Protein AF-M3W7F5-F1 (afdb_monomer_lite)

Secondary structure (DSSP, 8-state):
-PPPPEEEEEEE-TT-HHHHHHHHHHHHHTTTSSEEEEEEE--HHHHHHHHT---GGGSHHHHHHHHHHHHHHHHHHT------TTHHHIIIII-SHHHHHHHHHHHHH-GGGHHHHHHHHHHIIIII----SSHHHHHHHHHHTT--HHHHHHHHTTTTSHHHHHHHHHHHHHHHHTT-SSS-EEEEEETTEEEEEESSS-HHHHHHHTT----SS--HHHHHHHHHHHHHHHHHHHHHHHHHHTT-GGGHHHHHHHHHHHHHHHHHHHHHHHHHHHHHHHHHHTTT----TTS-TT--PPPHHHHHHHHTTS---------------PPPP----------------------------------------------------------PPPPPP-PPPPP-------TTGGGT-------

Structure (mmCIF, N/CA/C/O backbone):
data_AF-M3W7F5-F1
#
_entry.id   AF-M3W7F5-F1
#
loop_
_atom_site.group_PDB
_atom_site.id
_atom_site.type_symbol
_atom_site.label_atom_id
_atom_site.label_alt_id
_atom_site.label_comp_id
_atom_site.label_asym_id
_atom_site.label_entity_id
_atom_site.label_seq_id
_atom_site.pdbx_PDB_ins_code
_atom_site.Cartn_x
_atom_site.Cartn_y
_atom_site.Cartn_z
_atom_site.occupancy
_atom_site.B_iso_or_equiv
_atom_site.auth_seq_id
_atom_site.auth_comp_id
_atom_site.auth_asym_id
_atom_site.auth_atom_id
_atom_site.pdbx_PDB_model_num
ATOM 1 N N . MET A 1 1 ? -1.991 8.357 -32.257 1.00 51.25 1 MET A N 1
ATOM 2 C CA . MET A 1 1 ? -2.495 8.551 -30.878 1.00 51.25 1 MET A CA 1
ATOM 3 C C . MET A 1 1 ? -1.559 7.818 -29.933 1.00 51.25 1 MET A C 1
ATOM 5 O O . MET A 1 1 ? -1.057 6.772 -30.325 1.00 51.25 1 MET A O 1
ATOM 9 N N . THR A 1 2 ? -1.281 8.346 -28.741 1.00 66.56 2 THR A N 1
ATOM 10 C CA . THR A 1 2 ? -0.639 7.556 -27.676 1.00 66.56 2 THR A CA 1
ATOM 11 C C . THR A 1 2 ? -1.606 6.461 -27.208 1.00 66.56 2 THR A C 1
ATOM 13 O O . THR A 1 2 ? -2.804 6.737 -27.127 1.00 66.56 2 THR A O 1
ATOM 16 N N . PRO A 1 3 ? -1.134 5.233 -26.922 1.00 80.81 3 PRO A N 1
ATOM 17 C CA . PRO A 1 3 ? -1.996 4.180 -26.392 1.00 80.81 3 PRO A CA 1
ATOM 18 C C . PRO A 1 3 ? -2.544 4.577 -25.016 1.00 80.81 3 PRO A C 1
ATOM 20 O O . PRO A 1 3 ? -1.873 5.283 -24.257 1.00 80.81 3 PRO A O 1
ATOM 23 N N . ALA A 1 4 ? -3.752 4.115 -24.691 1.00 86.56 4 ALA A N 1
ATOM 24 C CA . ALA A 1 4 ? -4.366 4.361 -23.390 1.00 86.56 4 ALA A CA 1
ATOM 25 C C . ALA A 1 4 ? -3.472 3.837 -22.242 1.00 86.56 4 ALA A C 1
ATOM 27 O O . ALA A 1 4 ? -2.770 2.836 -22.425 1.00 86.56 4 ALA A O 1
ATOM 28 N N . PRO A 1 5 ? -3.457 4.500 -21.071 1.00 91.69 5 PRO A N 1
ATOM 29 C CA . PRO A 1 5 ? -2.699 4.023 -19.923 1.00 91.69 5 PRO A CA 1
ATOM 30 C C . PRO A 1 5 ? -3.285 2.704 -19.413 1.00 91.69 5 PRO A C 1
ATOM 32 O O . PRO A 1 5 ? -4.499 2.566 -19.268 1.00 91.69 5 PRO A O 1
ATOM 35 N N . ARG A 1 6 ? -2.417 1.737 -19.116 1.00 93.56 6 ARG A N 1
ATOM 36 C CA . ARG A 1 6 ? -2.820 0.412 -18.619 1.00 93.56 6 ARG A CA 1
ATOM 37 C C . ARG A 1 6 ? -3.181 0.498 -17.141 1.00 93.56 6 ARG A C 1
ATOM 39 O O . ARG A 1 6 ? -2.404 1.041 -16.355 1.00 93.56 6 ARG A O 1
ATOM 46 N N . THR A 1 7 ? -4.343 -0.013 -16.752 1.00 96.94 7 THR A N 1
ATOM 47 C CA . THR A 1 7 ? -4.763 0.007 -15.346 1.00 96.94 7 THR A CA 1
ATOM 48 C C . THR A 1 7 ? -3.952 -1.000 -14.540 1.00 96.94 7 THR A C 1
ATOM 50 O O . THR A 1 7 ? -3.893 -2.176 -14.901 1.00 96.94 7 THR A O 1
ATOM 53 N N . LEU A 1 8 ? -3.358 -0.523 -13.445 1.00 97.94 8 LEU A N 1
ATOM 54 C CA . LEU A 1 8 ? -2.764 -1.350 -12.401 1.00 97.94 8 LEU A CA 1
ATOM 55 C C . LEU A 1 8 ? -3.521 -1.111 -11.095 1.00 97.94 8 LEU A C 1
ATOM 57 O O . LEU A 1 8 ? -3.504 0.011 -10.590 1.00 97.94 8 LEU A O 1
ATOM 61 N N . GLU A 1 9 ? -4.143 -2.140 -10.529 1.00 98.69 9 GLU A N 1
ATOM 62 C CA . GLU A 1 9 ? -4.663 -2.101 -9.160 1.00 98.69 9 GLU A CA 1
ATOM 63 C C . GLU A 1 9 ? -3.574 -2.596 -8.195 1.00 98.69 9 GLU A C 1
ATOM 65 O O . GLU A 1 9 ? -3.037 -3.686 -8.378 1.00 98.69 9 GLU A O 1
ATOM 70 N N . LEU A 1 10 ? -3.240 -1.821 -7.161 1.00 98.88 10 LEU A N 1
ATOM 71 C CA . LEU A 1 10 ? -2.397 -2.267 -6.048 1.00 98.88 10 LEU A CA 1
ATOM 72 C C . LEU A 1 10 ? -3.269 -2.458 -4.810 1.00 98.88 10 LEU A C 1
ATOM 74 O O . LEU A 1 10 ? -3.696 -1.472 -4.206 1.00 98.88 10 LEU A O 1
ATOM 78 N N . PHE A 1 11 ? -3.470 -3.709 -4.410 1.00 98.94 11 PHE A N 1
ATOM 79 C CA . PHE A 1 11 ? -4.100 -4.084 -3.149 1.00 98.94 11 PHE A CA 1
ATOM 80 C C . PHE A 1 11 ? -3.037 -4.104 -2.044 1.00 98.94 11 PHE A C 1
ATOM 82 O O . PHE A 1 11 ? -1.971 -4.709 -2.204 1.00 98.94 11 PHE A O 1
ATOM 89 N N . TYR A 1 12 ? -3.302 -3.404 -0.937 1.00 98.94 12 TYR A N 1
ATOM 90 C CA . TYR A 1 12 ? -2.337 -3.211 0.149 1.00 98.94 12 TYR A CA 1
ATOM 91 C C . TYR A 1 12 ? -2.999 -3.015 1.514 1.00 98.94 12 TYR A C 1
ATOM 93 O O . TYR A 1 12 ? -4.115 -2.508 1.609 1.00 98.94 12 TYR A O 1
ATOM 101 N N . ASP A 1 13 ? -2.243 -3.349 2.560 1.00 98.75 13 ASP A N 1
ATOM 102 C CA . ASP A 1 13 ? -2.546 -3.068 3.963 1.00 98.75 13 ASP A CA 1
ATOM 103 C C . ASP A 1 13 ? -1.334 -2.358 4.587 1.00 98.75 13 ASP A C 1
ATOM 105 O O . ASP A 1 13 ? -0.187 -2.728 4.304 1.00 98.75 13 ASP A O 1
ATOM 109 N N . VAL A 1 14 ? -1.559 -1.350 5.438 1.00 98.38 14 VAL A N 1
ATOM 110 C CA . VAL A 1 14 ? -0.467 -0.667 6.157 1.00 98.38 14 VAL A CA 1
ATOM 111 C C . VAL A 1 14 ? 0.231 -1.575 7.174 1.00 98.38 14 VAL A C 1
ATOM 113 O O . VAL A 1 14 ? 1.351 -1.290 7.592 1.00 98.38 14 VAL A O 1
ATOM 116 N N . LEU A 1 15 ? -0.384 -2.708 7.520 1.00 95.88 15 LEU A N 1
ATOM 117 C CA . LEU A 1 15 ? 0.192 -3.777 8.335 1.00 95.88 15 LEU A CA 1
ATOM 118 C C . LEU A 1 15 ? 1.173 -4.685 7.565 1.00 95.88 15 LEU A C 1
ATOM 120 O O . LEU A 1 15 ? 1.814 -5.542 8.165 1.00 95.88 15 LEU A O 1
ATOM 124 N N . SER A 1 16 ? 1.307 -4.535 6.242 1.00 96.38 16 SER A N 1
ATOM 125 C CA . SER A 1 16 ? 2.241 -5.330 5.435 1.00 96.38 16 SER A CA 1
ATOM 126 C C . SER A 1 16 ? 3.491 -4.512 5.062 1.00 96.38 16 SER A C 1
ATOM 128 O O . SER A 1 16 ? 3.372 -3.515 4.338 1.00 96.38 16 SER A O 1
ATOM 130 N N . PRO A 1 17 ? 4.704 -4.931 5.485 1.00 96.62 17 PRO A N 1
ATOM 131 C CA . PRO A 1 17 ? 5.944 -4.225 5.162 1.00 96.62 17 PRO A CA 1
ATOM 132 C C . PRO A 1 17 ? 6.280 -4.322 3.668 1.00 96.62 17 PRO A C 1
ATOM 134 O O . PRO A 1 17 ? 6.617 -3.319 3.042 1.00 96.62 17 PRO A O 1
ATOM 137 N N . TYR A 1 18 ? 6.094 -5.495 3.053 1.00 98.06 18 TYR A N 1
ATOM 138 C CA . TYR A 1 18 ? 6.245 -5.661 1.603 1.00 98.06 18 TYR A CA 1
ATOM 139 C C . TYR A 1 18 ? 5.245 -4.820 0.813 1.00 98.06 18 TYR A C 1
ATOM 141 O O . TYR A 1 18 ? 5.563 -4.372 -0.288 1.00 98.06 18 TYR A O 1
ATOM 149 N N . SER A 1 19 ? 4.060 -4.552 1.372 1.00 98.69 19 SER A N 1
ATOM 150 C CA . SER A 1 19 ? 3.105 -3.665 0.711 1.00 98.69 19 SER A CA 1
ATOM 151 C C . SER A 1 19 ? 3.630 -2.240 0.617 1.00 98.69 19 SER A C 1
ATOM 153 O O . SER A 1 19 ? 3.461 -1.627 -0.433 1.00 98.69 19 SER A O 1
ATOM 155 N N . TRP A 1 20 ? 4.348 -1.748 1.634 1.00 98.69 20 TRP A N 1
ATOM 156 C CA . TRP A 1 20 ? 5.023 -0.450 1.550 1.00 98.69 20 TRP A CA 1
ATOM 157 C C . TRP A 1 20 ? 6.104 -0.443 0.464 1.00 98.69 20 TRP A C 1
ATOM 159 O O . TRP A 1 20 ? 6.155 0.469 -0.361 1.00 98.69 20 TRP A O 1
ATOM 169 N N . LEU A 1 21 ? 6.940 -1.485 0.421 1.00 98.50 21 LEU A N 1
ATOM 170 C CA . LEU A 1 21 ? 8.020 -1.600 -0.562 1.00 98.50 21 LEU A CA 1
ATOM 171 C C . LEU A 1 21 ? 7.474 -1.602 -2.000 1.00 98.50 21 LEU A C 1
ATOM 173 O O . LEU A 1 21 ? 7.931 -0.820 -2.837 1.00 98.50 21 LEU A O 1
ATOM 177 N N . GLY A 1 22 ? 6.454 -2.420 -2.278 1.00 98.38 22 GLY A N 1
ATOM 178 C CA . GLY A 1 22 ? 5.801 -2.467 -3.590 1.00 98.38 22 GLY A CA 1
ATOM 179 C C . GLY A 1 22 ? 5.081 -1.160 -3.947 1.00 98.38 22 GLY A C 1
ATOM 180 O O . GLY A 1 22 ? 5.179 -0.683 -5.080 1.00 98.38 22 GLY A O 1
ATOM 181 N N . PHE A 1 23 ? 4.427 -0.536 -2.965 1.00 98.81 23 PHE A N 1
ATOM 182 C CA . PHE A 1 23 ? 3.778 0.767 -3.099 1.00 98.81 23 PHE A CA 1
ATOM 183 C C . PHE A 1 23 ? 4.755 1.875 -3.505 1.00 98.81 23 PHE A C 1
ATOM 185 O O . PHE A 1 23 ? 4.461 2.624 -4.439 1.00 98.81 23 PHE A O 1
ATOM 192 N N . GLU A 1 24 ? 5.922 1.981 -2.861 1.00 98.56 24 GLU A N 1
ATOM 193 C CA . GLU A 1 24 ? 6.901 3.024 -3.193 1.00 98.56 24 GLU A CA 1
ATOM 194 C C . GLU A 1 24 ? 7.482 2.829 -4.595 1.00 98.56 24 GLU A C 1
ATOM 196 O O . GLU A 1 24 ? 7.635 3.802 -5.339 1.00 98.56 24 GLU A O 1
ATOM 20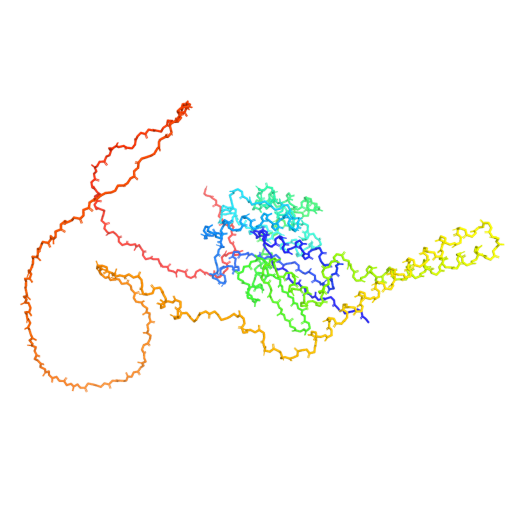1 N N . VAL A 1 25 ? 7.751 1.582 -4.996 1.00 97.50 25 VAL A N 1
ATOM 202 C CA . VAL A 1 25 ? 8.212 1.263 -6.355 1.00 97.50 25 VAL A CA 1
ATOM 203 C C . VAL A 1 25 ? 7.174 1.712 -7.391 1.00 97.50 25 VAL A C 1
ATOM 205 O O . VAL A 1 25 ? 7.503 2.494 -8.288 1.00 97.50 25 VAL A O 1
ATOM 208 N N . LEU A 1 26 ? 5.905 1.321 -7.238 1.00 97.94 26 LEU A N 1
ATOM 209 C CA . LEU A 1 26 ? 4.836 1.719 -8.163 1.00 97.94 26 LEU A CA 1
ATOM 210 C C . LEU A 1 26 ? 4.570 3.236 -8.152 1.00 97.94 26 LEU A C 1
ATOM 212 O O . LEU A 1 26 ? 4.366 3.836 -9.211 1.00 97.94 26 LEU A O 1
ATOM 216 N N . CYS A 1 27 ? 4.648 3.897 -6.993 1.00 97.56 27 CYS A N 1
ATOM 217 C CA . CYS A 1 27 ? 4.486 5.352 -6.889 1.00 97.56 27 CYS A CA 1
ATOM 218 C C . CYS A 1 27 ? 5.608 6.145 -7.576 1.00 97.56 27 CYS A C 1
ATOM 220 O O . CYS A 1 27 ? 5.361 7.261 -8.047 1.00 97.56 27 CYS A O 1
ATOM 222 N N . ARG A 1 28 ? 6.815 5.578 -7.685 1.00 95.75 28 ARG A N 1
ATOM 223 C CA . ARG A 1 28 ? 7.916 6.143 -8.483 1.00 95.75 28 ARG A CA 1
ATOM 224 C C . ARG A 1 28 ? 7.693 5.894 -9.977 1.00 95.75 28 ARG A C 1
ATOM 226 O O . ARG A 1 28 ? 7.791 6.830 -10.772 1.00 95.75 28 ARG A O 1
ATOM 233 N N . TYR A 1 29 ? 7.317 4.671 -10.358 1.00 93.94 29 TYR A N 1
ATOM 234 C CA . TYR A 1 29 ? 7.154 4.286 -11.764 1.00 93.94 29 TYR A CA 1
ATOM 235 C C . TYR A 1 29 ? 5.893 4.825 -12.453 1.00 93.94 29 TYR A C 1
ATOM 237 O O . TYR A 1 29 ? 5.920 4.993 -13.671 1.00 93.94 29 TYR A O 1
ATOM 245 N N . LYS A 1 30 ? 4.828 5.213 -11.735 1.00 93.12 30 LYS A N 1
ATOM 246 C CA . LYS A 1 30 ? 3.612 5.800 -12.350 1.00 93.12 30 LYS A CA 1
ATOM 247 C C . LYS A 1 30 ? 3.821 7.108 -13.124 1.00 93.12 30 LYS A C 1
ATOM 249 O O . LYS A 1 30 ? 2.933 7.537 -13.847 1.00 93.12 30 LYS A O 1
ATOM 254 N N . LYS A 1 31 ? 4.974 7.766 -12.953 1.00 89.81 31 LYS A N 1
ATOM 255 C CA . LYS A 1 31 ? 5.380 8.952 -13.732 1.00 89.81 31 LYS A CA 1
ATOM 256 C C . LYS A 1 31 ? 6.202 8.600 -14.981 1.00 89.81 31 LYS A C 1
ATOM 258 O O . LYS A 1 31 ? 6.475 9.480 -15.790 1.00 89.81 31 LYS A O 1
ATOM 263 N N . LEU A 1 32 ? 6.639 7.346 -15.100 1.00 90.25 32 LEU A N 1
ATOM 264 C CA . LEU A 1 32 ? 7.582 6.851 -16.108 1.00 90.25 32 LEU A CA 1
ATOM 265 C C . LEU A 1 32 ? 6.921 5.858 -17.072 1.00 90.25 32 LEU A C 1
ATOM 267 O O . LEU A 1 32 ? 7.191 5.887 -18.272 1.00 90.25 32 LEU A O 1
ATOM 271 N N . TRP A 1 33 ? 6.061 4.982 -16.552 1.00 91.62 33 TRP A N 1
ATOM 272 C CA . TRP A 1 33 ? 5.292 4.009 -17.323 1.00 91.62 33 TRP A CA 1
ATOM 273 C C . TRP A 1 33 ? 3.931 4.583 -17.734 1.00 91.62 33 TRP A C 1
ATOM 275 O O . TRP A 1 33 ? 3.344 5.394 -17.021 1.00 91.62 33 TRP A O 1
ATOM 285 N N . ASN A 1 34 ? 3.400 4.125 -18.872 1.00 91.25 34 ASN A N 1
ATOM 286 C CA . ASN A 1 34 ? 2.059 4.488 -19.341 1.00 91.25 34 ASN A CA 1
ATOM 287 C C . ASN A 1 34 ? 0.986 3.684 -18.583 1.00 91.25 34 ASN A C 1
ATOM 289 O O . ASN A 1 34 ? 0.383 2.761 -19.138 1.00 91.25 34 ASN A O 1
ATOM 293 N N . ILE A 1 35 ? 0.815 3.989 -17.295 1.00 94.88 35 ILE A N 1
ATOM 294 C CA . ILE A 1 35 ? -0.073 3.269 -16.376 1.00 94.88 35 ILE A CA 1
ATOM 295 C C . ILE A 1 35 ? -1.042 4.200 -15.648 1.00 94.88 35 ILE A C 1
ATOM 297 O O . ILE A 1 35 ? -0.734 5.357 -15.366 1.00 94.88 35 ILE A O 1
ATOM 301 N N . ASN A 1 36 ? -2.200 3.655 -15.292 1.00 95.81 36 ASN A N 1
ATOM 302 C CA . ASN A 1 36 ? -3.147 4.235 -14.352 1.00 95.81 36 ASN A CA 1
ATOM 303 C C . ASN A 1 36 ? -3.070 3.430 -13.046 1.00 95.81 36 ASN A C 1
ATOM 305 O O . ASN A 1 36 ? -3.667 2.359 -12.951 1.00 95.81 36 ASN A O 1
ATOM 309 N N . LEU A 1 37 ? -2.288 3.911 -12.073 1.00 98.12 37 LEU A N 1
ATOM 310 C CA . LEU A 1 37 ? -2.128 3.247 -10.776 1.00 98.12 37 LEU A CA 1
ATOM 311 C C . LEU A 1 37 ? -3.322 3.557 -9.863 1.00 98.12 37 LEU A C 1
ATOM 313 O O . LEU A 1 37 ? -3.453 4.680 -9.371 1.00 98.12 37 LEU A O 1
ATOM 317 N N . GLN A 1 38 ? -4.138 2.543 -9.597 1.00 98.44 38 GLN A N 1
ATOM 318 C CA . GLN A 1 38 ? -5.236 2.573 -8.640 1.00 98.44 38 GLN A CA 1
ATOM 319 C C . GLN A 1 38 ? -4.779 1.951 -7.319 1.00 98.44 38 GLN A C 1
ATOM 321 O O . GLN A 1 38 ? -4.360 0.798 -7.265 1.00 98.44 38 GLN A O 1
ATOM 326 N N . LEU A 1 39 ? -4.844 2.729 -6.244 1.00 98.88 39 LEU A N 1
ATOM 327 C CA . LEU A 1 39 ? -4.516 2.279 -4.894 1.00 98.88 39 LEU A CA 1
ATOM 328 C C . LEU A 1 39 ? -5.779 1.693 -4.247 1.00 98.88 39 LEU A C 1
ATOM 330 O O . LEU A 1 39 ? -6.817 2.352 -4.229 1.00 98.88 39 LEU A O 1
ATOM 334 N N . ARG A 1 40 ? -5.694 0.464 -3.726 1.00 98.81 40 ARG A N 1
ATOM 335 C CA . ARG A 1 40 ? -6.827 -0.306 -3.195 1.00 98.81 40 ARG A CA 1
ATOM 336 C C . ARG A 1 40 ? -6.593 -0.710 -1.728 1.00 98.81 40 ARG A C 1
ATOM 338 O O . ARG A 1 40 ? -6.054 -1.790 -1.467 1.00 98.81 40 ARG A O 1
ATOM 345 N N . PRO A 1 41 ? -6.977 0.145 -0.759 1.00 98.81 41 PRO A N 1
ATOM 346 C CA . PRO A 1 41 ? -6.933 -0.189 0.665 1.00 98.81 41 PRO A CA 1
ATOM 347 C C . PRO A 1 41 ? -7.685 -1.498 0.939 1.00 98.81 41 PRO A C 1
ATOM 349 O O . PRO A 1 41 ? -8.861 -1.614 0.609 1.00 98.81 41 PRO A O 1
ATOM 352 N N . SER A 1 42 ? -6.993 -2.487 1.499 1.00 98.75 42 SER A N 1
ATOM 353 C CA . SER A 1 42 ? -7.487 -3.858 1.688 1.00 98.75 42 SER A CA 1
ATOM 354 C C . SER A 1 42 ? -7.084 -4.392 3.057 1.00 98.75 42 SER A C 1
ATOM 356 O O . SER A 1 42 ? -6.044 -4.005 3.580 1.00 98.75 42 SER A O 1
ATOM 358 N N . LEU A 1 43 ? -7.876 -5.294 3.636 1.00 98.12 43 LEU A N 1
ATOM 359 C CA . LEU A 1 43 ? -7.595 -5.847 4.963 1.00 98.12 43 LEU A CA 1
ATOM 360 C C . LEU A 1 43 ? -6.902 -7.214 4.861 1.00 98.12 43 LEU A C 1
ATOM 362 O O . LEU A 1 43 ? -7.529 -8.205 4.480 1.00 98.12 43 LEU A O 1
ATOM 366 N N . ILE A 1 44 ? -5.620 -7.291 5.236 1.00 96.81 44 ILE A N 1
ATOM 367 C CA . ILE A 1 44 ? -4.822 -8.519 5.077 1.00 96.81 44 ILE A CA 1
ATOM 368 C C . ILE A 1 44 ? -5.399 -9.694 5.880 1.00 96.81 44 ILE A C 1
ATOM 370 O O . ILE A 1 44 ? -5.440 -10.816 5.382 1.00 96.81 44 ILE A O 1
ATOM 374 N N . ALA A 1 45 ? -5.924 -9.429 7.081 1.00 94.62 45 ALA A N 1
ATOM 375 C CA . ALA A 1 45 ? -6.516 -10.445 7.950 1.00 94.62 45 ALA A CA 1
ATOM 376 C C . ALA A 1 45 ? -7.705 -11.171 7.292 1.00 94.62 45 ALA A C 1
ATOM 378 O O . ALA A 1 45 ? -7.844 -12.385 7.434 1.00 94.62 45 ALA A O 1
ATOM 379 N N . ALA A 1 46 ? -8.532 -10.453 6.526 1.00 96.06 46 ALA A N 1
ATOM 380 C CA . ALA A 1 46 ? -9.668 -11.048 5.827 1.00 96.06 46 ALA A CA 1
ATOM 381 C C . ALA A 1 46 ? -9.231 -11.874 4.605 1.00 96.06 46 ALA A C 1
ATOM 383 O O . ALA A 1 46 ? -9.741 -12.974 4.421 1.00 96.06 46 ALA A O 1
ATOM 384 N N . ILE A 1 47 ? -8.233 -11.413 3.837 1.00 98.19 47 ILE A N 1
ATOM 385 C CA . ILE A 1 47 ? -7.650 -12.184 2.716 1.00 98.19 47 ILE A CA 1
ATOM 386 C C . ILE A 1 47 ? -7.050 -13.503 3.216 1.00 98.19 47 ILE A C 1
ATOM 388 O O . ILE A 1 47 ? -7.175 -14.545 2.577 1.00 98.19 47 ILE A O 1
ATOM 392 N N . MET A 1 48 ? -6.404 -13.477 4.380 1.00 95.50 48 MET A N 1
ATOM 393 C CA . MET A 1 48 ? -5.798 -14.666 4.977 1.00 95.50 48 MET A CA 1
ATOM 394 C C . MET A 1 48 ? -6.847 -15.631 5.542 1.00 95.50 48 MET A C 1
ATOM 396 O O . MET A 1 48 ? -6.705 -16.835 5.353 1.00 95.50 48 MET A O 1
ATOM 400 N N . LYS A 1 49 ? -7.938 -15.120 6.139 1.00 95.81 49 LYS A N 1
ATOM 401 C CA . LYS A 1 49 ? -9.103 -15.935 6.534 1.00 95.81 49 LYS A CA 1
ATOM 402 C C . LYS A 1 49 ? -9.752 -16.620 5.324 1.00 95.81 49 LYS A C 1
ATOM 404 O O . LYS A 1 49 ? -10.033 -17.809 5.395 1.00 95.81 49 LYS A O 1
ATOM 409 N N . ASP A 1 50 ? -9.968 -15.882 4.236 1.00 97.44 50 ASP A N 1
ATOM 410 C CA . ASP A 1 50 ? -10.597 -16.370 2.999 1.00 97.44 50 ASP A CA 1
ATOM 411 C C . ASP A 1 50 ? -9.744 -17.433 2.282 1.00 97.44 50 ASP A C 1
ATOM 413 O O . ASP A 1 50 ? -10.229 -18.5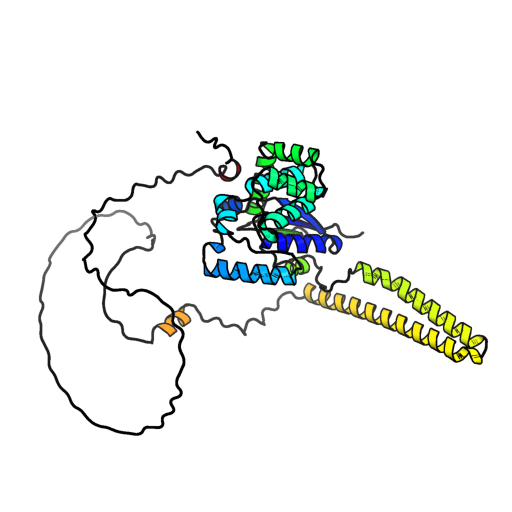13 1.955 1.00 97.44 50 ASP A O 1
ATOM 417 N N . SER A 1 51 ? -8.442 -17.176 2.128 1.00 96.44 51 SER A N 1
ATOM 418 C CA . SER A 1 51 ? -7.498 -18.103 1.482 1.00 96.44 51 SER A CA 1
ATOM 419 C C . SER A 1 51 ? -7.010 -19.261 2.367 1.00 96.44 51 SER A C 1
ATOM 421 O O . SER A 1 51 ? -6.253 -20.109 1.895 1.00 96.44 51 SER A O 1
ATOM 423 N N . GLY A 1 52 ? -7.379 -19.291 3.653 1.00 95.25 52 GLY A N 1
ATOM 424 C CA . GLY A 1 52 ? -6.872 -20.261 4.634 1.00 95.25 52 GLY A CA 1
ATOM 425 C C . GLY A 1 52 ? -5.378 -20.119 4.969 1.00 95.25 52 GLY A C 1
ATOM 426 O O . GLY A 1 52 ? -4.793 -21.019 5.574 1.00 95.25 52 GLY A O 1
ATOM 427 N N . ASN A 1 53 ? -4.736 -19.017 4.572 1.00 94.75 53 ASN A N 1
ATOM 428 C CA . ASN A 1 53 ? -3.309 -18.784 4.786 1.00 94.75 53 ASN A CA 1
ATOM 429 C C . ASN A 1 53 ? -3.014 -18.229 6.196 1.00 94.75 53 ASN A C 1
ATOM 431 O O . ASN A 1 53 ? -3.861 -17.609 6.835 1.00 94.75 53 ASN A O 1
ATOM 435 N N . GLN A 1 54 ? -1.778 -18.392 6.676 1.00 89.38 54 GLN A N 1
ATOM 436 C CA . GLN A 1 54 ? -1.340 -17.915 7.993 1.00 89.38 54 GLN A CA 1
ATOM 437 C C . GLN A 1 54 ? -0.120 -16.981 7.925 1.00 89.38 54 GLN A C 1
ATOM 439 O O . GLN A 1 54 ? 0.662 -17.055 6.972 1.00 89.38 54 GLN A O 1
ATOM 444 N N . PRO A 1 55 ? 0.080 -16.085 8.919 1.00 89.38 55 PRO A N 1
ATOM 445 C CA . PRO A 1 55 ? 1.193 -15.142 8.901 1.00 89.38 55 PRO A CA 1
ATOM 446 C C . PRO A 1 55 ? 2.541 -15.866 8.831 1.00 89.38 55 PRO A C 1
ATOM 448 O O . PRO A 1 55 ? 2.832 -16.699 9.691 1.00 89.38 55 PRO A O 1
ATOM 451 N N . PRO A 1 56 ? 3.412 -15.543 7.853 1.00 89.00 56 PRO A N 1
ATOM 452 C CA . PRO A 1 56 ? 4.667 -16.268 7.664 1.00 89.00 56 PRO A CA 1
ATOM 453 C C . PRO A 1 56 ? 5.579 -16.183 8.894 1.00 89.00 56 PRO A C 1
ATOM 455 O O . PRO A 1 56 ? 6.347 -17.106 9.143 1.00 89.00 56 PRO A O 1
ATOM 458 N N . ALA A 1 57 ? 5.456 -15.118 9.689 1.00 86.62 57 ALA A N 1
ATOM 459 C CA . ALA A 1 57 ? 6.188 -14.927 10.934 1.00 86.62 57 ALA A CA 1
ATOM 460 C C . ALA A 1 57 ? 5.795 -15.890 12.075 1.00 86.62 57 ALA A C 1
ATOM 462 O O . ALA A 1 57 ? 6.562 -16.006 13.025 1.00 86.62 57 ALA A O 1
ATOM 463 N N . LEU A 1 58 ? 4.672 -16.620 11.992 1.00 87.94 58 LEU A N 1
ATOM 464 C CA . LEU A 1 58 ? 4.360 -17.673 12.974 1.00 87.94 58 LEU A CA 1
ATOM 465 C C . LEU A 1 58 ? 5.391 -18.815 12.948 1.00 87.94 58 LEU A C 1
ATOM 467 O O . LEU A 1 58 ? 5.573 -19.503 13.948 1.00 87.94 58 LEU A O 1
ATOM 471 N N . LEU A 1 59 ? 6.105 -19.004 11.830 1.00 92.06 59 LEU A N 1
ATOM 472 C CA . LEU A 1 59 ? 7.236 -19.925 11.750 1.00 92.06 59 LEU A CA 1
ATOM 473 C C . LEU A 1 59 ? 8.545 -19.172 12.074 1.00 92.06 59 LEU A C 1
ATOM 475 O O . LEU A 1 59 ? 8.963 -18.336 11.266 1.00 92.06 59 LEU A O 1
ATOM 479 N N . PRO A 1 60 ? 9.271 -19.488 13.169 1.00 91.12 60 PRO A N 1
ATOM 480 C CA . PRO A 1 60 ? 10.411 -18.681 13.628 1.00 91.12 60 PRO A CA 1
ATOM 481 C C . PRO A 1 60 ? 11.520 -18.463 12.587 1.00 91.12 60 PRO A C 1
ATOM 483 O O . PRO A 1 60 ? 12.066 -17.367 12.477 1.00 91.12 60 PRO A O 1
ATOM 486 N N . ARG A 1 61 ? 11.816 -19.475 11.756 1.00 95.19 61 ARG A N 1
ATOM 487 C CA . ARG A 1 61 ? 12.803 -19.354 10.664 1.00 95.19 61 ARG A CA 1
ATOM 488 C C . ARG A 1 61 ? 12.373 -18.344 9.594 1.00 95.19 61 ARG A C 1
ATOM 490 O O . ARG A 1 61 ? 13.212 -17.608 9.083 1.00 95.19 61 ARG A O 1
ATOM 497 N N . LYS A 1 62 ? 11.074 -18.278 9.278 1.00 93.81 62 LYS A N 1
ATOM 498 C CA . LYS A 1 62 ? 10.525 -17.258 8.375 1.00 93.81 62 LYS A CA 1
ATOM 499 C C . LYS A 1 62 ? 10.549 -15.887 9.048 1.00 93.81 62 LYS A C 1
ATOM 501 O O . LYS A 1 62 ? 11.004 -14.953 8.409 1.00 93.81 62 LYS A O 1
ATOM 506 N N . ALA A 1 63 ? 10.178 -15.755 10.325 1.00 90.69 63 ALA A N 1
ATOM 507 C CA . ALA A 1 63 ? 10.287 -14.480 11.052 1.00 90.69 63 ALA A CA 1
ATOM 508 C C . ALA A 1 63 ? 11.713 -13.891 11.010 1.00 90.69 63 ALA A C 1
ATOM 510 O O . ALA A 1 63 ? 11.895 -12.725 10.657 1.00 90.69 63 ALA A O 1
ATOM 511 N N . GLN A 1 64 ? 12.733 -14.715 11.278 1.00 92.06 64 GLN A N 1
ATOM 512 C CA . GLN A 1 64 ? 14.139 -14.304 11.205 1.00 92.06 64 GLN A CA 1
ATOM 513 C C . GLN A 1 64 ? 14.573 -13.921 9.778 1.00 92.06 64 GLN A C 1
ATOM 515 O O . GLN A 1 64 ? 15.337 -12.970 9.599 1.00 92.06 64 GLN A O 1
ATOM 520 N N . TYR A 1 65 ? 14.096 -14.639 8.756 1.00 95.81 65 TYR A N 1
ATOM 521 C CA . TYR A 1 65 ? 14.335 -14.276 7.357 1.00 95.81 65 TYR A CA 1
ATOM 522 C C . TYR A 1 65 ? 13.710 -12.915 7.022 1.00 95.81 65 TYR A C 1
ATOM 524 O O . TYR A 1 65 ? 14.421 -12.021 6.573 1.00 95.81 65 TYR A O 1
ATOM 532 N N . LEU A 1 66 ? 12.422 -12.728 7.333 1.00 93.38 66 LEU A N 1
ATOM 533 C CA . LEU A 1 66 ? 11.661 -11.497 7.089 1.00 93.38 66 LEU A CA 1
ATOM 534 C C . LEU A 1 66 ? 12.352 -10.264 7.682 1.00 93.38 66 LEU A C 1
ATOM 536 O O . LEU A 1 66 ? 12.519 -9.261 6.996 1.00 93.38 66 LEU A O 1
ATOM 540 N N . GLN A 1 67 ? 12.800 -10.341 8.939 1.00 92.06 67 GLN A N 1
ATOM 541 C CA . GLN A 1 67 ? 13.482 -9.232 9.610 1.00 92.06 67 GLN A CA 1
ATOM 542 C C . GLN A 1 67 ? 14.784 -8.820 8.894 1.00 92.06 67 GLN A C 1
ATOM 544 O O . GLN A 1 67 ? 15.087 -7.630 8.785 1.00 92.06 67 GLN A O 1
ATOM 549 N N . ASN A 1 68 ? 15.552 -9.792 8.390 1.00 94.94 68 ASN A N 1
ATOM 550 C CA . ASN A 1 68 ? 16.789 -9.533 7.652 1.00 94.94 68 ASN A CA 1
ATOM 551 C C . ASN A 1 68 ? 16.526 -9.013 6.234 1.00 94.94 68 ASN A C 1
ATOM 553 O O . ASN A 1 68 ? 17.182 -8.065 5.799 1.00 94.94 68 ASN A O 1
ATOM 557 N N . ASP A 1 69 ? 15.567 -9.619 5.539 1.00 97.00 69 ASP A N 1
ATOM 558 C CA . ASP A 1 69 ? 15.182 -9.292 4.169 1.00 97.00 69 ASP A CA 1
ATOM 559 C C . ASP A 1 69 ? 14.600 -7.875 4.071 1.00 97.00 69 ASP A C 1
ATOM 561 O O . ASP A 1 69 ? 15.122 -7.039 3.336 1.00 97.00 69 ASP A O 1
ATOM 565 N N . ILE A 1 70 ? 13.621 -7.537 4.919 1.00 94.81 70 ILE A N 1
ATOM 566 C CA . ILE A 1 70 ? 13.015 -6.197 4.984 1.00 94.81 70 ILE A CA 1
ATOM 567 C C . ILE A 1 70 ? 14.077 -5.109 5.212 1.00 94.81 70 ILE A C 1
ATOM 569 O O . ILE A 1 70 ? 14.017 -4.047 4.589 1.00 94.81 70 ILE A O 1
ATOM 573 N N . ARG A 1 71 ? 15.086 -5.370 6.056 1.00 94.56 71 ARG A N 1
ATOM 574 C CA . ARG A 1 71 ? 16.198 -4.436 6.301 1.00 94.56 71 ARG A CA 1
ATOM 575 C C . ARG A 1 71 ? 17.051 -4.213 5.046 1.00 94.56 71 ARG A C 1
ATOM 577 O O . ARG A 1 71 ? 17.443 -3.079 4.774 1.00 94.56 71 ARG A O 1
ATOM 584 N N . LEU A 1 72 ? 17.363 -5.272 4.297 1.00 96.81 72 LEU A N 1
ATOM 585 C CA . LEU A 1 72 ? 18.156 -5.192 3.064 1.00 96.81 72 LEU A CA 1
ATOM 586 C C . LEU A 1 72 ? 17.365 -4.529 1.928 1.00 96.81 72 LEU A C 1
ATOM 588 O O . LEU A 1 72 ? 17.871 -3.616 1.274 1.00 96.81 72 LEU A O 1
ATOM 592 N N . LEU A 1 73 ? 16.098 -4.907 1.748 1.00 96.56 73 LEU A N 1
ATOM 593 C CA . LEU A 1 73 ? 15.198 -4.294 0.772 1.00 96.56 73 LEU A CA 1
ATOM 594 C C . LEU A 1 73 ? 14.936 -2.816 1.081 1.00 96.56 73 LEU A C 1
ATOM 596 O O . LEU A 1 73 ? 14.888 -2.003 0.161 1.00 96.56 73 LEU A O 1
ATOM 600 N N . GLY A 1 74 ? 14.842 -2.434 2.357 1.00 95.44 74 GLY A N 1
ATOM 601 C CA . GLY A 1 74 ? 14.776 -1.034 2.781 1.00 95.44 74 GLY A CA 1
ATOM 602 C C . GLY A 1 74 ? 15.967 -0.207 2.295 1.00 95.44 74 GLY A C 1
ATOM 603 O O . GLY A 1 74 ? 15.789 0.885 1.754 1.00 95.44 74 GLY A O 1
ATOM 604 N N . GLN A 1 75 ? 17.178 -0.761 2.406 1.00 95.06 75 GLN A N 1
ATOM 605 C CA . GLN A 1 75 ? 18.407 -0.137 1.907 1.00 95.06 75 GLN A CA 1
ATOM 606 C C . GLN A 1 75 ? 18.416 -0.051 0.370 1.00 95.06 75 GLN A C 1
ATOM 608 O O . GLN A 1 75 ? 18.665 1.022 -0.179 1.00 95.06 75 GLN A O 1
ATOM 613 N N . GLN A 1 76 ? 18.081 -1.142 -0.326 1.00 94.19 76 GLN A N 1
ATOM 614 C CA . GLN A 1 76 ? 18.059 -1.207 -1.794 1.00 94.19 76 GLN A CA 1
ATOM 615 C C . GLN A 1 76 ? 17.000 -0.284 -2.419 1.00 94.19 76 GLN A C 1
ATOM 617 O O . GLN A 1 76 ? 17.272 0.418 -3.392 1.00 94.19 76 GLN A O 1
ATOM 622 N N . ILE A 1 77 ? 15.786 -0.276 -1.866 1.00 93.94 77 ILE A N 1
ATOM 623 C CA . ILE A 1 77 ? 14.645 0.500 -2.372 1.00 93.94 77 ILE A CA 1
ATOM 624 C C . ILE A 1 77 ? 14.659 1.924 -1.780 1.00 93.94 77 ILE A C 1
ATOM 626 O O . ILE A 1 77 ? 13.875 2.769 -2.202 1.00 93.94 77 ILE A O 1
ATOM 630 N N . GLN A 1 78 ? 15.569 2.253 -0.857 1.00 96.75 78 GLN A N 1
ATOM 631 C CA . GLN A 1 78 ? 15.629 3.557 -0.178 1.00 96.75 78 GLN A CA 1
ATOM 632 C C . GLN A 1 78 ? 14.282 3.908 0.478 1.00 96.75 78 GLN A C 1
ATOM 634 O O . GLN A 1 78 ? 13.691 4.963 0.237 1.00 96.75 78 GLN A O 1
ATOM 639 N N . VAL A 1 79 ? 13.767 2.968 1.268 1.00 97.12 79 VAL A N 1
ATOM 640 C CA . VAL A 1 79 ? 12.585 3.133 2.120 1.00 97.12 79 VAL A CA 1
ATOM 641 C C . VAL A 1 79 ? 13.081 3.044 3.563 1.00 97.12 79 VAL A C 1
ATOM 643 O O . VAL A 1 79 ? 13.795 2.089 3.872 1.00 97.12 79 VAL A O 1
ATOM 646 N N . PRO A 1 80 ? 12.760 4.001 4.455 1.00 97.00 80 PRO A N 1
ATOM 647 C CA . PRO A 1 80 ? 13.295 4.042 5.818 1.00 97.00 80 PRO A CA 1
ATOM 648 C C . PRO A 1 80 ? 12.569 3.042 6.736 1.00 97.00 80 PRO A C 1
ATOM 650 O O . PRO A 1 80 ? 12.064 3.404 7.798 1.00 97.00 80 PRO A O 1
ATOM 653 N N . ILE A 1 81 ? 12.478 1.788 6.295 1.00 95.25 81 ILE A N 1
ATOM 654 C CA . ILE A 1 81 ? 11.769 0.718 6.982 1.00 95.25 81 ILE A CA 1
ATOM 655 C C . ILE A 1 81 ? 12.619 0.139 8.116 1.00 95.25 81 ILE A C 1
ATOM 657 O O . ILE A 1 81 ? 13.798 -0.176 7.953 1.00 95.25 81 ILE A O 1
ATOM 661 N N . GLN A 1 82 ? 11.996 0.015 9.279 1.00 91.12 82 GLN A N 1
ATOM 662 C CA . GLN A 1 82 ? 12.537 -0.547 10.504 1.00 91.12 82 GLN A CA 1
ATOM 663 C C . GLN A 1 82 ? 11.529 -1.570 11.024 1.00 91.12 82 GLN A C 1
ATOM 665 O O . GLN A 1 82 ? 10.321 -1.341 10.994 1.00 91.12 82 GLN A O 1
ATOM 670 N N . PHE A 1 83 ? 12.021 -2.725 11.460 1.00 88.25 83 PHE A N 1
ATOM 671 C CA . PHE A 1 83 ? 11.164 -3.775 11.998 1.00 88.25 83 PHE A CA 1
ATOM 672 C C . PHE A 1 83 ? 10.708 -3.378 13.418 1.00 88.25 83 PHE A C 1
ATOM 674 O O . PHE A 1 83 ? 11.587 -3.072 14.231 1.00 88.25 83 PHE A O 1
ATOM 681 N N . PRO A 1 84 ? 9.394 -3.364 13.725 1.00 87.81 84 PRO A N 1
ATOM 682 C CA . PRO A 1 84 ? 8.878 -3.028 15.053 1.00 87.81 84 PRO A CA 1
ATOM 683 C C . PRO A 1 84 ? 9.511 -3.883 16.150 1.00 87.81 84 PRO A C 1
ATOM 685 O O . PRO A 1 84 ? 9.773 -5.071 15.935 1.00 87.81 84 PRO A O 1
ATOM 688 N N . LYS A 1 85 ? 9.730 -3.311 17.341 1.00 84.56 85 LYS A N 1
ATOM 689 C CA . LYS A 1 85 ? 10.307 -4.071 18.470 1.00 84.56 85 LYS A CA 1
ATOM 690 C C . LYS A 1 85 ? 9.396 -5.207 18.918 1.00 84.56 85 LYS A C 1
ATOM 692 O O . LYS A 1 85 ? 9.884 -6.276 19.267 1.00 84.56 85 LYS A O 1
ATOM 697 N N . ASP A 1 86 ? 8.091 -4.961 18.875 1.00 81.88 86 ASP A N 1
ATOM 698 C CA . ASP A 1 86 ? 7.046 -5.928 19.191 1.00 81.88 86 ASP A CA 1
ATOM 699 C C . ASP A 1 86 ? 6.105 -6.112 17.991 1.00 81.88 86 ASP A C 1
ATOM 701 O O . ASP A 1 86 ? 4.945 -5.707 17.958 1.00 81.88 86 ASP A O 1
ATOM 705 N N . PHE A 1 87 ? 6.664 -6.709 16.942 1.00 77.50 87 PHE A N 1
ATOM 706 C CA . PHE A 1 87 ? 5.957 -7.032 15.704 1.00 77.50 87 PHE A CA 1
ATOM 707 C C . PHE A 1 87 ? 4.720 -7.920 15.929 1.00 77.50 87 PHE A C 1
ATOM 709 O O . PHE A 1 87 ? 3.745 -7.806 15.184 1.00 77.50 87 PHE A O 1
ATOM 716 N N . PHE A 1 88 ? 4.738 -8.800 16.938 1.00 74.38 88 PHE A N 1
ATOM 717 C CA . PHE A 1 88 ? 3.634 -9.727 17.177 1.00 74.38 88 PHE A CA 1
ATOM 718 C C . PHE A 1 88 ? 2.422 -9.036 17.813 1.00 74.38 88 PHE A C 1
ATOM 720 O O . PHE A 1 88 ? 1.325 -9.253 17.302 1.00 74.38 88 PHE A O 1
ATOM 727 N N . SER A 1 89 ? 2.576 -8.156 18.814 1.00 71.31 89 SER A N 1
ATOM 728 C CA . SER A 1 89 ? 1.415 -7.405 19.340 1.00 71.31 89 SER A CA 1
ATOM 729 C C . SER A 1 89 ? 0.842 -6.427 18.308 1.00 71.31 89 SER A C 1
ATOM 731 O O . SER A 1 89 ? -0.377 -6.329 18.143 1.00 71.31 89 SER A O 1
ATOM 733 N N . VAL A 1 90 ? 1.700 -5.772 17.514 1.00 74.94 90 VAL A N 1
ATOM 734 C CA . VAL A 1 90 ? 1.271 -4.891 16.411 1.00 74.94 90 VAL A CA 1
ATOM 735 C C . VAL A 1 90 ? 0.366 -5.628 15.415 1.00 74.94 90 VAL A C 1
ATOM 737 O O . VAL A 1 90 ? -0.646 -5.074 14.986 1.00 74.94 90 VAL A O 1
ATOM 740 N N . ILE A 1 91 ? 0.694 -6.875 15.059 1.00 73.06 91 ILE A N 1
ATOM 741 C CA . ILE A 1 91 ? -0.041 -7.640 14.039 1.00 73.06 91 ILE A CA 1
ATOM 742 C C . ILE A 1 91 ? -1.221 -8.431 14.603 1.00 73.06 91 ILE A C 1
ATOM 744 O O . ILE A 1 91 ? -2.264 -8.479 13.953 1.00 73.06 91 ILE A O 1
ATOM 748 N N . LEU A 1 92 ? -1.062 -9.062 15.768 1.00 69.81 92 LEU A N 1
ATOM 749 C CA . LEU A 1 92 ? -2.045 -10.001 16.319 1.00 69.81 92 LEU A CA 1
ATOM 750 C C . LEU A 1 92 ? -3.030 -9.348 17.295 1.00 69.81 92 LEU A C 1
ATOM 752 O O . LEU A 1 92 ? -4.163 -9.810 17.382 1.00 69.81 92 LEU A O 1
ATOM 756 N N . GLU A 1 93 ? -2.629 -8.293 18.012 1.00 75.25 93 GLU A N 1
ATOM 757 C CA . GLU A 1 93 ? -3.474 -7.650 19.033 1.00 75.25 93 GLU A CA 1
ATOM 758 C C . GLU A 1 93 ? -4.099 -6.343 18.532 1.00 75.25 93 GLU A C 1
ATOM 760 O O . GLU A 1 93 ? -5.292 -6.115 18.722 1.00 75.25 93 GLU A O 1
ATOM 765 N N . LYS A 1 94 ? -3.307 -5.477 17.881 1.00 81.62 94 LYS A N 1
ATOM 766 C CA . LYS A 1 94 ? -3.773 -4.156 17.417 1.00 81.62 94 LYS A CA 1
ATOM 767 C C . LYS A 1 94 ? -4.364 -4.172 16.010 1.00 81.62 94 LYS A C 1
ATOM 769 O O . LYS A 1 94 ? -5.407 -3.563 15.764 1.00 81.62 94 LYS A O 1
ATOM 774 N N . GLY A 1 95 ? -3.676 -4.830 15.077 1.00 89.56 95 GLY A N 1
ATOM 775 C CA . GLY A 1 95 ? -4.040 -4.852 13.663 1.00 89.56 95 GLY A CA 1
ATOM 776 C C . GLY A 1 95 ? -4.097 -3.458 13.015 1.00 89.56 95 GLY A C 1
ATOM 777 O O . GLY A 1 95 ? -3.530 -2.479 13.500 1.00 89.56 95 GLY A O 1
ATOM 778 N N . SER A 1 96 ? -4.791 -3.366 11.879 1.00 96.12 96 SER A N 1
ATOM 779 C CA . SER A 1 96 ? -4.874 -2.147 11.054 1.00 96.12 96 SER A CA 1
ATOM 780 C C . SER A 1 96 ? -6.301 -1.711 10.704 1.00 96.12 96 SER A C 1
ATOM 782 O O . SER A 1 96 ? -6.475 -0.769 9.932 1.00 96.12 96 SER A O 1
ATOM 784 N N . LEU A 1 97 ? -7.340 -2.342 11.265 1.00 96.69 97 LEU A N 1
ATOM 785 C CA . LEU A 1 97 ? -8.737 -2.164 10.836 1.00 96.69 97 LEU A CA 1
ATOM 786 C C . LEU A 1 97 ? -9.198 -0.693 10.817 1.00 96.69 97 LEU A C 1
ATOM 788 O O . LEU A 1 97 ? -9.771 -0.240 9.824 1.00 96.69 97 LEU A O 1
ATOM 792 N N . SER A 1 98 ? -8.914 0.076 11.874 1.00 97.62 98 SER A N 1
ATOM 793 C CA . SER A 1 98 ? -9.226 1.515 11.936 1.00 97.62 98 SER A CA 1
ATOM 794 C C . SER A 1 98 ? -8.464 2.321 10.876 1.00 97.62 98 SER A C 1
ATOM 796 O O . SER A 1 98 ? -9.058 3.166 10.206 1.00 97.62 98 SER A O 1
ATOM 798 N N . ALA A 1 99 ? -7.179 2.021 10.664 1.00 98.50 99 ALA A N 1
ATOM 799 C CA . ALA A 1 99 ? -6.340 2.675 9.662 1.00 98.50 99 ALA A CA 1
ATOM 800 C C . ALA A 1 99 ? -6.794 2.358 8.224 1.00 98.50 99 ALA A C 1
ATOM 802 O O . ALA A 1 99 ? -6.893 3.263 7.397 1.00 98.50 99 ALA A O 1
ATOM 803 N N . MET A 1 100 ? -7.150 1.104 7.926 1.00 98.75 100 MET A N 1
ATOM 804 C CA . MET A 1 100 ? -7.631 0.699 6.600 1.00 98.75 100 MET A CA 1
ATOM 805 C C . MET A 1 100 ? -9.036 1.237 6.301 1.00 98.75 100 MET A C 1
ATOM 807 O O . MET A 1 100 ? -9.292 1.679 5.177 1.00 98.75 100 MET A O 1
ATOM 811 N N . ARG A 1 101 ? -9.929 1.313 7.301 1.00 98.75 101 ARG A N 1
ATOM 812 C CA . ARG A 1 101 ? -11.209 2.039 7.179 1.00 98.75 101 ARG A CA 1
ATOM 813 C C . ARG A 1 101 ? -10.977 3.539 6.946 1.00 98.75 101 ARG A C 1
ATOM 815 O O . ARG A 1 101 ? -11.630 4.121 6.084 1.00 98.75 101 ARG A O 1
ATOM 822 N N . PHE A 1 102 ? -10.016 4.164 7.631 1.00 98.88 102 PHE A N 1
ATOM 823 C CA . PHE A 1 102 ? -9.661 5.569 7.392 1.00 98.88 102 PHE A CA 1
ATOM 824 C C . PHE A 1 102 ? -9.125 5.803 5.974 1.00 98.88 102 PHE A C 1
ATOM 826 O O . PHE A 1 102 ? -9.610 6.692 5.278 1.00 98.88 102 PHE A O 1
ATOM 833 N N . LEU A 1 103 ? -8.205 4.964 5.489 1.00 98.94 103 LEU A N 1
ATOM 834 C CA . LEU A 1 103 ? -7.727 5.020 4.102 1.00 98.94 103 LEU A CA 1
ATOM 835 C C . LEU A 1 103 ? -8.849 4.801 3.080 1.00 98.94 103 LEU A C 1
ATOM 837 O O . LEU A 1 103 ? -8.850 5.434 2.028 1.00 98.94 103 LEU A O 1
ATOM 841 N N . THR A 1 104 ? -9.834 3.967 3.403 1.00 98.88 104 THR A N 1
ATOM 842 C CA . THR A 1 104 ? -11.034 3.780 2.577 1.00 98.88 104 THR A CA 1
ATOM 843 C C . THR A 1 104 ? -11.883 5.056 2.524 1.00 98.88 104 THR A C 1
ATOM 845 O O . THR A 1 104 ? -12.274 5.486 1.440 1.00 98.88 104 THR A O 1
ATOM 848 N N . ALA A 1 105 ? -12.100 5.732 3.659 1.00 98.81 105 ALA A N 1
ATOM 849 C CA . ALA A 1 105 ? -12.772 7.036 3.699 1.00 98.81 105 ALA A CA 1
ATOM 850 C C . ALA A 1 105 ? -11.994 8.118 2.916 1.00 98.81 105 ALA A C 1
ATOM 852 O O . ALA A 1 105 ? -12.588 8.870 2.141 1.00 98.81 105 ALA A O 1
ATOM 853 N N . VAL A 1 106 ? -10.659 8.145 3.038 1.00 98.81 106 VAL A N 1
ATOM 854 C CA . VAL A 1 106 ? -9.780 9.016 2.236 1.00 98.81 106 VAL A CA 1
ATOM 855 C C . VAL A 1 106 ? -9.916 8.711 0.743 1.00 98.81 106 VAL A C 1
ATOM 857 O O . VAL A 1 106 ? -9.998 9.648 -0.044 1.00 98.81 106 VAL A O 1
ATOM 860 N N . ASN A 1 107 ? -9.985 7.444 0.326 1.00 98.69 107 ASN A N 1
ATOM 861 C CA . ASN A 1 107 ? -10.172 7.083 -1.083 1.00 98.69 107 ASN A CA 1
ATOM 862 C C . ASN A 1 107 ? -11.533 7.552 -1.632 1.00 98.69 107 ASN A C 1
ATOM 864 O O . ASN A 1 107 ? -11.606 8.073 -2.742 1.00 98.69 107 ASN A O 1
ATOM 868 N N . LEU A 1 108 ? -12.599 7.407 -0.838 1.00 98.44 108 LEU A N 1
ATOM 869 C CA . LEU A 1 108 ? -13.967 7.760 -1.229 1.00 98.44 108 LEU A CA 1
ATOM 870 C C . LEU A 1 108 ? -14.199 9.268 -1.413 1.00 98.44 108 LEU A C 1
ATOM 872 O O . LEU A 1 108 ? -15.052 9.647 -2.214 1.00 98.44 108 LEU A O 1
ATOM 876 N N . GLU A 1 109 ? -13.497 10.124 -0.663 1.00 98.38 109 GLU A N 1
ATOM 877 C CA . GLU A 1 109 ? -13.774 11.573 -0.631 1.00 98.38 109 GLU A CA 1
ATOM 878 C C . GLU A 1 109 ? -12.574 12.447 -1.031 1.00 98.38 109 GLU A C 1
ATOM 880 O O . GLU A 1 109 ? -12.741 13.481 -1.679 1.00 98.38 109 GLU A O 1
ATOM 885 N N . HIS A 1 110 ? -11.350 12.021 -0.711 1.00 98.25 110 HIS A N 1
ATOM 886 C CA . HIS A 1 110 ? -10.113 12.765 -0.965 1.00 98.25 110 HIS A CA 1
ATOM 887 C C . HIS A 1 110 ? -9.017 11.888 -1.617 1.00 98.25 110 HIS A C 1
ATOM 889 O O . HIS A 1 110 ? -7.877 11.881 -1.139 1.00 98.25 110 HIS A O 1
ATOM 895 N N . PRO A 1 111 ? -9.281 11.188 -2.744 1.00 97.81 111 PRO A N 1
ATOM 896 C CA . PRO A 1 111 ? -8.360 10.191 -3.316 1.00 97.81 111 PRO A CA 1
ATOM 897 C C . PRO A 1 111 ? -6.970 10.746 -3.671 1.00 97.81 111 PRO A C 1
ATOM 899 O O . PRO A 1 111 ? -5.979 10.021 -3.657 1.00 97.81 111 PRO A O 1
ATOM 902 N N . LYS A 1 112 ? -6.850 12.061 -3.910 1.00 97.69 112 LYS A N 1
ATOM 903 C CA . LYS A 1 112 ? -5.559 12.748 -4.119 1.00 97.69 112 LYS A CA 1
ATOM 904 C C . LYS A 1 112 ? -4.632 12.714 -2.891 1.00 97.69 112 LYS A C 1
ATOM 906 O O . LYS A 1 112 ? -3.424 12.871 -3.054 1.00 97.69 112 LYS A O 1
ATOM 911 N N . MET A 1 113 ? -5.174 12.520 -1.687 1.00 98.56 113 MET A N 1
ATOM 912 C CA . MET A 1 113 ? -4.414 12.409 -0.435 1.00 98.56 113 MET A CA 1
ATOM 913 C C . MET A 1 113 ? -4.048 10.964 -0.084 1.00 98.56 113 MET A C 1
ATOM 915 O O . MET A 1 113 ? -3.120 10.762 0.697 1.00 98.56 113 MET A O 1
ATOM 919 N N . LEU A 1 114 ? -4.707 9.969 -0.693 1.00 98.81 114 LEU A N 1
ATOM 920 C CA . LEU A 1 114 ? -4.574 8.551 -0.346 1.00 98.81 114 LEU A CA 1
ATOM 921 C C . LEU A 1 114 ? -3.118 8.070 -0.315 1.00 98.81 114 LEU A C 1
ATOM 923 O O . LEU A 1 114 ? -2.704 7.423 0.645 1.00 98.81 114 LEU A O 1
ATOM 927 N N . GLU A 1 115 ? -2.321 8.439 -1.321 1.00 98.81 115 GLU A N 1
ATOM 928 C CA . GLU A 1 115 ? -0.896 8.091 -1.378 1.00 98.81 115 GLU A CA 1
ATOM 929 C C . GLU A 1 115 ? -0.119 8.646 -0.170 1.00 98.81 115 GLU A C 1
ATOM 931 O O . GLU A 1 115 ? 0.660 7.934 0.461 1.00 98.81 115 GLU A O 1
ATOM 936 N N . LYS A 1 116 ? -0.331 9.921 0.177 1.00 98.81 116 LYS A N 1
ATOM 937 C CA . LYS A 1 116 ? 0.407 10.576 1.264 1.00 98.81 116 LYS A CA 1
ATOM 938 C C . LYS A 1 116 ? 0.002 10.032 2.632 1.00 98.81 116 LYS A C 1
ATOM 940 O O . LYS A 1 116 ? 0.876 9.759 3.447 1.00 98.81 116 LYS A O 1
ATOM 945 N N . VAL A 1 117 ? -1.299 9.842 2.860 1.00 98.88 117 VAL A N 1
ATOM 946 C CA . VAL A 1 117 ? -1.827 9.310 4.126 1.00 98.88 117 VAL A CA 1
ATOM 947 C C . VAL A 1 117 ? -1.376 7.862 4.332 1.00 98.88 117 VAL A C 1
ATOM 949 O O . VAL A 1 117 ? -0.928 7.517 5.421 1.00 98.88 117 VAL A O 1
ATOM 952 N N . SER A 1 118 ? -1.405 7.031 3.281 1.00 98.88 118 SER A N 1
ATOM 953 C CA . SER A 1 118 ? -0.905 5.646 3.354 1.00 98.88 118 SER A CA 1
ATOM 954 C C . SER A 1 118 ? 0.578 5.615 3.714 1.00 98.88 118 SER A C 1
ATOM 956 O O . SER A 1 118 ? 0.980 4.884 4.617 1.00 98.88 118 SER A O 1
ATOM 958 N N . ARG A 1 119 ? 1.383 6.466 3.060 1.00 98.81 119 ARG A N 1
ATOM 959 C CA . ARG A 1 119 ? 2.810 6.619 3.359 1.00 98.81 119 ARG A CA 1
ATOM 960 C C . ARG A 1 119 ? 3.054 7.047 4.804 1.00 98.81 119 ARG A C 1
ATOM 962 O O . ARG A 1 119 ? 3.901 6.444 5.448 1.00 98.81 119 ARG A O 1
ATOM 969 N N . GLU A 1 120 ? 2.330 8.032 5.338 1.00 98.81 120 GLU A N 1
ATOM 970 C CA . GLU A 1 120 ? 2.529 8.427 6.739 1.00 98.81 120 GLU A CA 1
ATOM 971 C C . GLU A 1 120 ? 2.074 7.361 7.740 1.00 98.81 120 GLU A C 1
ATOM 973 O O . GLU A 1 120 ? 2.748 7.186 8.751 1.00 98.81 120 GLU A O 1
ATOM 978 N N . LEU A 1 121 ? 1.021 6.586 7.454 1.00 98.75 121 LEU A N 1
ATOM 979 C CA . LEU A 1 121 ? 0.650 5.434 8.286 1.00 98.75 121 LEU A CA 1
ATOM 980 C C . LEU A 1 121 ? 1.749 4.361 8.293 1.00 98.75 121 LEU A C 1
ATOM 982 O O . LEU A 1 121 ? 2.163 3.946 9.373 1.00 98.75 121 LEU A O 1
ATOM 986 N N . TRP A 1 122 ? 2.300 3.978 7.133 1.00 98.56 122 TRP A N 1
ATOM 987 C CA . TRP A 1 122 ? 3.476 3.095 7.091 1.00 98.56 122 TRP A CA 1
ATOM 988 C C . TRP A 1 122 ? 4.678 3.704 7.831 1.00 98.56 122 TRP A C 1
ATOM 990 O O . TRP A 1 122 ? 5.332 3.008 8.600 1.00 98.56 122 TRP A O 1
ATOM 1000 N N . MET A 1 123 ? 4.943 5.005 7.678 1.00 98.62 123 MET A N 1
ATOM 1001 C CA . MET A 1 123 ? 6.018 5.693 8.403 1.00 98.62 123 MET A CA 1
ATOM 1002 C C . MET A 1 123 ? 5.808 5.723 9.927 1.00 98.62 123 MET A C 1
ATOM 1004 O O . MET A 1 123 ? 6.787 5.882 10.655 1.00 98.62 123 MET A O 1
ATOM 1008 N N . ARG A 1 124 ? 4.576 5.593 10.438 1.00 97.69 124 ARG A N 1
ATOM 1009 C CA . ARG A 1 124 ? 4.331 5.411 11.877 1.00 97.69 124 ARG A CA 1
ATOM 1010 C C . ARG A 1 124 ? 4.794 4.021 12.310 1.00 97.69 124 ARG A C 1
ATOM 1012 O O . ARG A 1 124 ? 5.839 3.903 12.949 1.00 97.69 124 ARG A O 1
ATOM 1019 N N . VAL A 1 125 ? 4.084 2.980 11.881 1.00 95.94 125 VAL A N 1
ATOM 1020 C CA . VAL A 1 125 ? 4.314 1.599 12.342 1.00 95.94 125 VAL A CA 1
ATOM 1021 C C . VAL A 1 125 ? 5.665 1.027 11.888 1.00 95.94 125 VAL A C 1
ATOM 1023 O O . VAL A 1 125 ? 6.381 0.451 12.697 1.00 95.94 125 VAL A O 1
ATOM 1026 N N . TRP A 1 126 ? 6.076 1.239 10.635 1.00 96.19 126 TRP A N 1
ATOM 1027 C CA . TRP A 1 126 ? 7.258 0.603 10.031 1.00 96.19 126 TRP A CA 1
ATOM 1028 C C . TRP A 1 126 ? 8.490 1.502 9.936 1.00 96.19 126 TRP A C 1
ATOM 1030 O O . TRP A 1 126 ? 9.457 1.126 9.286 1.00 96.19 126 TRP A O 1
ATOM 1040 N N . SER A 1 127 ? 8.490 2.699 10.524 1.00 96.81 127 SER A N 1
ATOM 1041 C CA . SER A 1 127 ? 9.689 3.559 10.543 1.00 96.81 127 SER A CA 1
ATOM 1042 C C . SER A 1 127 ? 9.958 4.178 11.907 1.00 96.81 127 SER A C 1
ATOM 1044 O O . SER A 1 127 ? 11.121 4.342 12.275 1.00 96.81 127 SER A O 1
ATOM 1046 N N . ARG A 1 128 ? 8.902 4.498 12.665 1.00 96.31 128 ARG A N 1
ATOM 1047 C CA . ARG A 1 128 ? 8.994 5.153 13.976 1.00 96.31 128 ARG A CA 1
ATOM 1048 C C . ARG A 1 128 ? 8.565 4.268 15.153 1.00 96.31 128 ARG A C 1
ATOM 1050 O O . ARG A 1 128 ? 8.679 4.726 16.283 1.00 96.31 128 ARG A O 1
ATOM 1057 N N . ASP A 1 129 ? 8.123 3.030 14.901 1.00 94.81 129 ASP A N 1
ATOM 1058 C CA . ASP A 1 129 ? 7.561 2.120 15.921 1.00 94.81 129 ASP A CA 1
ATOM 1059 C C . ASP A 1 129 ? 6.353 2.773 16.643 1.00 94.81 129 ASP A C 1
ATOM 1061 O O . ASP A 1 129 ? 6.155 2.652 17.851 1.00 94.81 129 ASP A O 1
ATOM 1065 N N . GLU A 1 130 ? 5.572 3.558 15.886 1.00 94.88 130 GLU A N 1
ATOM 1066 C CA . GLU A 1 130 ? 4.432 4.345 16.365 1.00 94.88 130 GLU A CA 1
ATOM 1067 C C . GLU A 1 130 ? 3.095 3.649 16.074 1.00 94.88 130 GLU A C 1
ATOM 1069 O O . GLU A 1 130 ? 2.872 3.092 14.999 1.00 94.88 130 GLU A O 1
ATOM 1074 N N . ASP A 1 131 ? 2.163 3.777 17.018 1.00 94.25 131 ASP A N 1
ATOM 1075 C CA . ASP A 1 131 ? 0.797 3.259 16.935 1.00 94.25 131 ASP A CA 1
ATOM 1076 C C . ASP A 1 131 ? 0.013 3.750 15.698 1.00 94.25 131 ASP A C 1
ATOM 1078 O O . ASP A 1 131 ? 0.175 4.897 15.278 1.00 94.25 131 ASP A O 1
ATOM 1082 N N . ILE A 1 132 ? -0.879 2.910 15.155 1.00 95.94 132 ILE A N 1
ATOM 1083 C CA . ILE A 1 132 ? -1.802 3.247 14.049 1.00 95.94 132 ILE A CA 1
ATOM 1084 C C . ILE A 1 132 ? -3.270 2.845 14.297 1.00 95.94 132 ILE A C 1
ATOM 1086 O O . ILE A 1 132 ? -4.108 3.064 13.423 1.00 95.94 132 ILE A O 1
ATOM 1090 N N . SER A 1 133 ? -3.601 2.257 15.450 1.00 92.25 133 SER A N 1
ATOM 1091 C CA . SER A 1 133 ? -4.969 1.828 15.777 1.00 92.25 133 SER A CA 1
ATOM 1092 C C . SER A 1 133 ? -5.793 2.941 16.429 1.00 92.25 133 SER A C 1
ATOM 1094 O O . SER A 1 133 ? -7.006 3.007 16.214 1.00 92.25 133 SER A O 1
ATOM 1096 N N . GLU A 1 134 ? -5.145 3.829 17.190 1.00 95.56 134 GLU A N 1
ATOM 1097 C CA . GLU A 1 134 ? -5.816 4.884 17.950 1.00 95.56 134 GLU A CA 1
ATOM 1098 C C . GLU A 1 134 ? -6.297 6.057 17.071 1.00 95.56 134 GLU A C 1
ATOM 1100 O O . GLU A 1 134 ? -5.566 6.504 16.179 1.00 95.56 134 GLU A O 1
ATOM 1105 N N . PRO A 1 135 ? -7.459 6.673 17.373 1.00 97.12 135 PRO A N 1
ATOM 1106 C CA . PRO A 1 135 ? -7.957 7.858 16.667 1.00 97.12 135 PRO A CA 1
ATOM 1107 C C . PRO A 1 135 ? -6.912 8.980 16.536 1.00 97.12 135 PRO A C 1
ATOM 1109 O O . PRO A 1 135 ? -6.689 9.511 15.449 1.00 97.12 135 PRO A O 1
ATOM 1112 N N . LYS A 1 136 ? -6.197 9.289 17.628 1.00 97.81 136 LYS A N 1
ATOM 1113 C CA . LYS A 1 136 ? -5.149 10.328 17.659 1.00 97.81 136 LYS A CA 1
ATOM 1114 C C . LYS A 1 136 ? -3.944 9.981 16.776 1.00 97.81 136 LYS A C 1
ATOM 1116 O O . LYS A 1 136 ? -3.363 10.872 16.163 1.00 97.81 136 LYS A O 1
ATOM 1121 N N . SER A 1 137 ? -3.587 8.699 16.688 1.00 97.81 137 SER A N 1
ATOM 1122 C CA . SER A 1 137 ? -2.507 8.209 15.825 1.00 97.81 137 SER A CA 1
ATOM 1123 C C . SER A 1 137 ? -2.825 8.404 14.345 1.00 97.81 137 SER A C 1
ATOM 1125 O O . SER A 1 137 ? -1.966 8.835 13.573 1.00 97.81 137 SER A O 1
ATOM 1127 N N . ILE A 1 138 ? -4.066 8.102 13.957 1.00 98.50 138 ILE A N 1
ATOM 1128 C CA . ILE A 1 138 ? -4.548 8.216 12.577 1.00 98.50 138 ILE A CA 1
ATOM 1129 C C . ILE A 1 138 ? -4.629 9.691 12.154 1.00 98.50 138 ILE A C 1
ATOM 1131 O O . ILE A 1 138 ? -4.152 10.040 11.073 1.00 98.50 138 ILE A O 1
ATOM 1135 N N . LEU A 1 139 ? -5.142 10.570 13.025 1.00 98.56 139 LEU A N 1
ATOM 1136 C CA . LEU A 1 139 ? -5.161 12.021 12.789 1.00 98.56 139 LEU A CA 1
ATOM 1137 C C . LEU A 1 139 ? -3.753 12.587 12.582 1.00 98.56 139 LEU A C 1
ATOM 1139 O O . LEU A 1 139 ? -3.511 13.254 11.579 1.00 98.56 139 LEU A O 1
ATOM 1143 N N . ALA A 1 140 ? -2.799 12.247 13.455 1.00 98.56 140 ALA A N 1
ATOM 1144 C CA . ALA A 1 140 ? -1.417 12.711 13.333 1.00 98.56 140 ALA A CA 1
ATOM 1145 C C . ALA A 1 140 ? -0.757 12.282 12.004 1.00 98.56 140 ALA A C 1
ATOM 1147 O O . ALA A 1 140 ? 0.028 13.039 11.429 1.00 98.56 140 ALA A O 1
ATOM 1148 N N . ALA A 1 141 ? -1.088 11.095 11.477 1.00 98.69 141 ALA A N 1
ATOM 1149 C CA . ALA A 1 141 ? -0.645 10.668 10.147 1.00 98.69 141 ALA A CA 1
ATOM 1150 C C . ALA A 1 141 ? -1.293 11.494 9.020 1.00 98.69 141 ALA A C 1
ATOM 1152 O O . ALA A 1 141 ? -0.611 11.888 8.072 1.00 98.69 141 ALA A O 1
ATOM 1153 N N . ALA A 1 142 ? -2.595 11.777 9.120 1.00 98.69 142 ALA A N 1
ATOM 1154 C CA . ALA A 1 142 ? -3.344 12.545 8.126 1.00 98.69 142 ALA A CA 1
ATOM 1155 C C . ALA A 1 142 ? -2.897 14.017 8.051 1.00 98.69 142 ALA A C 1
ATOM 1157 O O . ALA A 1 142 ? -2.670 14.543 6.958 1.00 98.69 142 ALA A O 1
ATOM 1158 N N . GLU A 1 143 ? -2.704 14.663 9.202 1.00 98.50 143 GLU A N 1
ATOM 1159 C CA . GLU A 1 143 ? -2.193 16.035 9.303 1.00 98.50 143 GLU A CA 1
ATOM 1160 C C . GLU A 1 143 ? -0.771 16.135 8.745 1.00 98.50 143 GLU A C 1
ATOM 1162 O O . GLU A 1 143 ? -0.478 16.996 7.914 1.00 98.50 143 GLU A O 1
ATOM 1167 N N . LYS A 1 144 ? 0.106 15.185 9.098 1.00 98.56 144 LYS A N 1
ATOM 1168 C CA . LYS A 1 144 ? 1.478 15.122 8.571 1.00 98.56 144 LYS A CA 1
ATOM 1169 C C . LYS A 1 144 ? 1.536 14.838 7.065 1.00 98.56 144 LYS A C 1
ATOM 1171 O O . LYS A 1 144 ? 2.429 15.333 6.379 1.00 98.56 144 LYS A O 1
ATOM 1176 N N . ALA A 1 145 ? 0.553 14.116 6.525 1.00 98.44 145 ALA A N 1
ATOM 1177 C CA . ALA A 1 145 ? 0.351 13.954 5.086 1.00 98.44 145 ALA A CA 1
ATOM 1178 C C . ALA A 1 145 ? -0.159 15.236 4.384 1.00 98.44 145 ALA A C 1
ATOM 1180 O O . ALA A 1 145 ? -0.147 15.308 3.148 1.00 98.44 145 ALA A O 1
ATOM 1181 N N . GLY A 1 146 ? -0.570 16.255 5.147 1.00 98.38 146 GLY A N 1
ATOM 1182 C CA . GLY A 1 146 ? -1.017 17.565 4.671 1.00 98.38 146 GLY A CA 1
ATOM 1183 C C . GLY A 1 146 ? -2.534 17.724 4.546 1.00 98.38 146 GLY A C 1
ATOM 1184 O O . GLY A 1 146 ? -2.974 18.535 3.731 1.00 98.38 146 GLY A O 1
ATOM 1185 N N . MET A 1 147 ? -3.333 16.937 5.273 1.00 98.31 147 MET A N 1
ATOM 1186 C CA . MET A 1 147 ? -4.768 17.211 5.453 1.00 98.31 147 MET A CA 1
ATOM 1187 C C . MET A 1 147 ? -4.970 18.283 6.531 1.00 98.31 147 MET A C 1
ATOM 1189 O O . MET A 1 147 ? -4.154 18.383 7.446 1.00 98.31 147 MET A O 1
ATOM 1193 N N . SER A 1 148 ? -6.049 19.069 6.456 1.00 98.19 148 SER A N 1
ATOM 1194 C CA . SER A 1 148 ? -6.421 19.921 7.596 1.00 98.19 148 SER A CA 1
ATOM 1195 C C . SER A 1 148 ? -7.007 19.075 8.731 1.00 98.19 148 SER A C 1
ATOM 1197 O O . SER A 1 148 ? -7.562 17.999 8.481 1.00 98.19 148 SER A O 1
ATOM 1199 N N . THR A 1 149 ? -6.912 19.558 9.971 1.00 97.19 149 THR A N 1
ATOM 1200 C CA . THR A 1 149 ? -7.463 18.879 11.154 1.00 97.19 149 THR A CA 1
ATOM 1201 C C . THR A 1 149 ? -8.960 18.600 10.993 1.00 97.19 149 THR A C 1
ATOM 1203 O O . THR A 1 149 ? -9.418 17.502 11.294 1.00 97.19 149 THR A O 1
ATOM 1206 N N . GLU A 1 150 ? -9.722 19.539 10.426 1.00 97.62 150 GLU A N 1
ATOM 1207 C CA . GLU A 1 150 ? -11.165 19.396 10.185 1.00 97.62 150 GLU A CA 1
ATOM 1208 C C . GLU A 1 150 ? -11.468 18.314 9.139 1.00 97.62 150 GLU A C 1
ATOM 1210 O O . GLU A 1 150 ? -12.399 17.527 9.308 1.00 97.62 150 GLU A O 1
ATOM 1215 N N . GLN A 1 151 ? -10.666 18.238 8.070 1.00 97.56 151 GLN A N 1
ATOM 1216 C CA . GLN A 1 151 ? -10.796 17.193 7.050 1.00 97.56 151 GLN A CA 1
ATOM 1217 C C . GLN A 1 151 ? -10.459 15.813 7.620 1.00 97.56 151 GLN A C 1
ATOM 1219 O O . GLN A 1 151 ? -11.188 14.850 7.383 1.00 97.56 151 GLN A O 1
ATOM 1224 N N . ALA A 1 152 ? -9.365 15.710 8.377 1.00 98.25 152 ALA A N 1
ATOM 1225 C CA . ALA A 1 152 ? -8.944 14.464 9.003 1.00 98.25 152 ALA A CA 1
ATOM 1226 C C . ALA A 1 152 ? -9.991 13.974 10.020 1.00 98.25 152 ALA A C 1
ATOM 1228 O O . ALA A 1 152 ? -10.399 12.814 9.968 1.00 98.25 152 ALA A O 1
ATOM 1229 N N . GLN A 1 153 ? -10.495 14.868 10.874 1.00 98.12 153 GLN A N 1
ATOM 1230 C CA . GLN A 1 153 ? -11.542 14.583 11.855 1.00 98.12 153 GLN A CA 1
ATOM 1231 C C . GLN A 1 153 ? -12.853 14.135 11.186 1.00 98.12 153 GLN A C 1
ATOM 1233 O O . GLN A 1 153 ? -13.389 13.078 11.526 1.00 98.12 153 GLN A O 1
ATOM 1238 N N . GLY A 1 154 ? -13.319 14.865 10.167 1.00 98.25 154 GLY A N 1
ATOM 1239 C CA . GLY A 1 154 ? -14.550 14.534 9.442 1.00 98.25 154 GLY A CA 1
ATOM 1240 C C . GLY A 1 154 ? -14.493 13.212 8.663 1.00 98.25 154 GLY A C 1
ATOM 1241 O O . GLY A 1 154 ? -15.533 12.600 8.421 1.00 98.25 154 GLY A O 1
ATOM 1242 N N . LEU A 1 155 ? -13.301 12.731 8.288 1.00 98.50 155 LEU A N 1
ATOM 1243 C CA . LEU A 1 155 ? -13.116 11.376 7.751 1.00 98.50 155 LEU A CA 1
ATOM 1244 C C . LEU A 1 155 ? -13.008 10.312 8.846 1.00 98.50 155 LEU A C 1
ATOM 1246 O O . LEU A 1 155 ? -13.486 9.192 8.655 1.00 98.50 155 LEU A O 1
ATOM 1250 N N . LEU A 1 156 ? -12.411 10.644 9.992 1.00 98.25 156 LEU A N 1
ATOM 1251 C CA . LEU A 1 156 ? -12.270 9.725 11.119 1.00 98.25 156 LEU A CA 1
ATOM 1252 C C . LEU A 1 156 ? -13.633 9.335 11.701 1.00 98.25 156 LEU A C 1
ATOM 1254 O O . LEU A 1 156 ? -13.877 8.164 11.971 1.00 98.25 156 LEU A O 1
ATOM 1258 N N . GLU A 1 157 ? -14.562 10.283 11.791 1.00 97.94 157 GLU A N 1
ATOM 1259 C CA . GLU A 1 157 ? -15.952 10.031 12.201 1.00 97.94 157 GLU A CA 1
ATOM 1260 C C . GLU A 1 157 ? -16.682 9.061 11.251 1.00 97.94 157 GLU A C 1
ATOM 1262 O O . GLU A 1 157 ? -17.588 8.330 11.659 1.00 97.94 157 GLU A O 1
ATOM 1267 N N . LYS A 1 158 ? -16.252 8.982 9.985 1.00 97.56 158 LYS A N 1
ATOM 1268 C CA . LYS A 1 158 ? -16.877 8.132 8.962 1.00 97.56 158 LYS A CA 1
ATOM 1269 C C . LYS A 1 158 ? -16.393 6.683 8.970 1.00 97.56 158 LYS A C 1
ATOM 1271 O O . LYS A 1 158 ? -17.067 5.849 8.361 1.00 97.56 158 LYS A O 1
ATOM 1276 N N . ILE A 1 159 ? -15.299 6.337 9.661 1.00 97.38 159 ILE A N 1
ATOM 1277 C CA . ILE A 1 159 ? -14.707 4.980 9.601 1.00 97.38 159 ILE A CA 1
ATOM 1278 C C . ILE A 1 159 ? -15.667 3.877 10.065 1.00 97.38 159 ILE A C 1
ATOM 1280 O O . ILE A 1 159 ? -15.597 2.748 9.586 1.00 97.38 159 ILE A O 1
ATOM 1284 N N . SER A 1 160 ? -16.592 4.210 10.967 1.00 95.38 160 SER A N 1
ATOM 1285 C CA . SER A 1 160 ? -17.597 3.281 11.493 1.00 95.38 160 SER A CA 1
ATOM 1286 C C . SER A 1 160 ? -18.875 3.200 10.648 1.00 95.38 160 SER A C 1
ATOM 1288 O O . SER A 1 160 ? -19.728 2.357 10.934 1.00 95.38 160 SER A O 1
ATOM 1290 N N . THR A 1 161 ? -19.027 4.037 9.615 1.00 98.19 161 THR A N 1
ATOM 1291 C CA . THR A 1 161 ? -20.242 4.071 8.782 1.00 98.19 161 THR A CA 1
ATOM 1292 C C . THR A 1 161 ? -20.379 2.816 7.910 1.00 98.19 161 THR A C 1
ATOM 1294 O O . THR A 1 161 ? -19.368 2.279 7.445 1.00 98.19 161 THR A O 1
ATOM 1297 N N . PRO A 1 162 ? -21.614 2.367 7.599 1.00 98.06 162 PRO A N 1
ATOM 1298 C CA . PRO A 1 162 ? -21.832 1.229 6.705 1.00 98.06 162 PRO A CA 1
ATOM 1299 C C . PRO A 1 162 ? -21.176 1.406 5.331 1.00 98.06 162 PRO A C 1
ATOM 1301 O O . PRO A 1 162 ? -20.632 0.449 4.795 1.00 98.06 162 PRO A O 1
ATOM 1304 N N . LYS A 1 163 ? -21.155 2.634 4.787 1.00 98.31 163 LYS A N 1
ATOM 1305 C CA . LYS A 1 163 ? -20.514 2.939 3.498 1.00 98.31 163 LYS A CA 1
ATOM 1306 C C . LYS A 1 163 ? -19.021 2.595 3.507 1.00 98.31 163 LYS A C 1
ATOM 1308 O O . LYS A 1 163 ? -18.558 1.907 2.607 1.00 98.31 163 LYS A O 1
ATOM 1313 N N . VAL A 1 164 ? -18.281 3.043 4.525 1.00 98.62 164 VAL A N 1
ATOM 1314 C CA . VAL A 1 164 ? -16.831 2.800 4.625 1.00 98.62 164 VAL A CA 1
ATOM 1315 C C . VAL A 1 164 ? -16.525 1.336 4.952 1.00 98.62 164 VAL A C 1
ATOM 1317 O O . VAL A 1 164 ? -15.600 0.768 4.375 1.00 98.62 164 VAL A O 1
ATOM 1320 N N . LYS A 1 165 ? -17.317 0.699 5.829 1.00 98.25 165 LYS A N 1
ATOM 1321 C CA . LYS A 1 165 ? -17.174 -0.736 6.135 1.00 98.25 165 LYS A CA 1
ATOM 1322 C C . LYS A 1 165 ? -17.395 -1.608 4.896 1.00 98.25 165 LYS A C 1
ATOM 1324 O O . LYS A 1 165 ? -16.575 -2.481 4.623 1.00 98.25 165 LYS A O 1
ATOM 1329 N N . ASN A 1 166 ? -18.457 -1.338 4.134 1.00 98.38 166 ASN A N 1
ATOM 1330 C CA . ASN A 1 166 ? -18.776 -2.084 2.919 1.00 98.38 166 ASN A CA 1
ATOM 1331 C C . ASN A 1 166 ? -17.722 -1.859 1.828 1.00 98.38 166 ASN A C 1
ATOM 1333 O O . ASN A 1 166 ? -17.243 -2.835 1.275 1.00 98.38 166 ASN A O 1
ATOM 1337 N N . GLU A 1 167 ? -17.276 -0.623 1.577 1.00 98.69 167 GLU A N 1
ATOM 1338 C CA . GLU A 1 167 ? -16.242 -0.345 0.562 1.00 98.69 167 GLU A CA 1
ATOM 1339 C C . GLU A 1 167 ? -14.914 -1.076 0.853 1.00 98.69 167 GLU A C 1
ATOM 1341 O O . GLU A 1 167 ? -14.301 -1.635 -0.061 1.00 98.69 167 GLU A O 1
ATOM 1346 N N . LEU A 1 168 ? -14.483 -1.129 2.123 1.00 98.81 168 LEU A N 1
ATOM 1347 C CA . LEU A 1 168 ? -13.284 -1.879 2.520 1.00 98.81 168 LEU A CA 1
ATOM 1348 C C . LEU A 1 168 ? -13.484 -3.387 2.321 1.00 98.81 168 LEU A C 1
ATOM 1350 O O . LEU A 1 168 ? -12.590 -4.062 1.804 1.00 98.81 168 LEU A O 1
ATOM 1354 N N . ARG A 1 169 ? -14.652 -3.919 2.705 1.00 98.44 169 ARG A N 1
ATOM 1355 C CA . ARG A 1 169 ? -15.010 -5.327 2.489 1.00 98.44 169 ARG A CA 1
ATOM 1356 C C . ARG A 1 169 ? -15.030 -5.670 1.005 1.00 98.44 169 ARG A C 1
ATOM 1358 O O . ARG A 1 169 ? -14.412 -6.645 0.601 1.00 98.44 169 ARG A O 1
ATOM 1365 N N . ASP A 1 170 ? -15.675 -4.852 0.187 1.00 98.69 170 ASP A N 1
ATOM 1366 C CA . ASP A 1 170 ? -15.875 -5.113 -1.235 1.00 98.69 170 ASP A CA 1
ATOM 1367 C C . ASP A 1 170 ? -14.556 -4.966 -2.021 1.00 98.69 170 ASP A C 1
ATOM 1369 O O . ASP A 1 170 ? -14.274 -5.783 -2.901 1.00 98.69 170 ASP A O 1
ATOM 1373 N N . THR A 1 171 ? -13.687 -4.020 -1.636 1.00 98.81 171 THR A N 1
ATOM 1374 C CA . THR A 1 171 ? -12.308 -3.915 -2.155 1.00 98.81 171 THR A CA 1
ATOM 1375 C C . THR A 1 171 ? -11.454 -5.120 -1.750 1.00 98.81 171 THR A C 1
ATOM 1377 O O . THR A 1 171 ? -10.736 -5.675 -2.582 1.00 98.81 171 THR A O 1
ATOM 1380 N N . THR A 1 172 ? -11.563 -5.583 -0.502 1.00 98.75 172 THR A N 1
ATOM 1381 C CA . THR A 1 172 ? -10.825 -6.766 -0.026 1.00 98.75 172 THR A CA 1
ATOM 1382 C C . THR A 1 172 ? -11.314 -8.046 -0.719 1.00 98.75 172 THR A C 1
ATOM 1384 O O . THR A 1 172 ? -10.508 -8.838 -1.201 1.00 98.75 172 THR A O 1
ATOM 1387 N N . ASN A 1 173 ? -12.629 -8.198 -0.890 1.00 98.56 173 ASN A N 1
ATOM 1388 C CA . ASN A 1 173 ? -13.248 -9.297 -1.633 1.00 98.56 173 ASN A CA 1
ATOM 1389 C C . ASN A 1 173 ? -12.868 -9.291 -3.124 1.00 98.56 173 ASN A C 1
ATOM 1391 O O . ASN A 1 173 ? -12.851 -10.348 -3.753 1.00 98.56 173 ASN A O 1
ATOM 1395 N N . ALA A 1 174 ? -12.564 -8.129 -3.716 1.00 98.62 174 ALA A N 1
ATOM 1396 C CA . ALA A 1 174 ? -12.025 -8.063 -5.073 1.00 98.62 174 ALA A CA 1
ATOM 1397 C C . ALA A 1 174 ? -10.617 -8.680 -5.153 1.00 98.62 174 ALA A C 1
ATOM 1399 O O . ALA A 1 174 ? -10.356 -9.455 -6.070 1.00 98.62 174 ALA A O 1
ATOM 1400 N N . ALA A 1 175 ? -9.748 -8.436 -4.162 1.00 98.69 175 ALA A N 1
ATOM 1401 C CA . ALA A 1 175 ? -8.444 -9.101 -4.073 1.00 98.69 175 ALA A CA 1
ATOM 1402 C C . ALA A 1 175 ? -8.592 -10.631 -3.972 1.00 98.69 175 ALA A C 1
ATOM 1404 O O . ALA A 1 175 ? -7.948 -11.360 -4.728 1.00 98.69 175 ALA A O 1
ATOM 1405 N N . CYS A 1 176 ? -9.491 -11.118 -3.108 1.00 98.38 176 CYS A N 1
ATOM 1406 C CA . CYS A 1 176 ? -9.820 -12.544 -2.986 1.00 98.38 176 CYS A CA 1
ATOM 1407 C C . CYS A 1 176 ? -10.292 -13.153 -4.318 1.00 98.38 176 CYS A C 1
ATOM 1409 O O . CYS A 1 176 ? -9.793 -14.195 -4.736 1.00 98.38 176 CYS A O 1
ATOM 1411 N N . LYS A 1 177 ? -11.176 -12.464 -5.056 1.00 98.44 177 LYS A N 1
ATOM 1412 C CA . LYS A 1 177 ? -11.643 -12.896 -6.391 1.00 98.44 177 LYS A CA 1
ATOM 1413 C C . LYS A 1 177 ? -10.533 -12.961 -7.446 1.00 98.44 177 LYS A C 1
ATOM 1415 O O . LYS A 1 177 ? -10.643 -13.754 -8.375 1.00 98.44 177 LYS A O 1
ATOM 1420 N N . TYR A 1 178 ? -9.470 -12.168 -7.306 1.00 98.31 178 TYR A N 1
ATOM 1421 C CA . TYR A 1 178 ? -8.258 -12.279 -8.127 1.00 98.31 178 TYR A CA 1
ATOM 1422 C C . TYR A 1 178 ? -7.289 -13.385 -7.652 1.00 98.31 178 TYR A C 1
ATOM 1424 O O . TYR A 1 178 ? -6.225 -13.556 -8.245 1.00 98.31 178 TYR A O 1
ATOM 1432 N N . GLY A 1 179 ? -7.634 -14.140 -6.602 1.00 97.94 179 GLY A N 1
ATOM 1433 C CA . GLY A 1 179 ? -6.821 -15.224 -6.041 1.00 97.94 179 GLY A CA 1
ATOM 1434 C C . GLY A 1 179 ? -5.777 -14.773 -5.015 1.00 97.94 179 GLY A C 1
ATOM 1435 O O . GLY A 1 179 ? -4.778 -15.466 -4.820 1.00 97.94 179 GLY A O 1
ATOM 1436 N N . ALA A 1 180 ? -5.946 -13.604 -4.386 1.00 98.56 180 ALA A N 1
ATOM 1437 C CA . ALA A 1 180 ? -5.018 -13.133 -3.361 1.00 98.56 180 ALA A CA 1
ATOM 1438 C C . ALA A 1 180 ? -5.003 -14.062 -2.133 1.00 98.56 180 ALA A C 1
ATOM 1440 O O . ALA A 1 180 ? -6.037 -14.332 -1.532 1.00 98.56 180 ALA A O 1
ATOM 1441 N N . PHE A 1 181 ? -3.807 -14.482 -1.717 1.00 98.06 181 PHE A N 1
ATOM 1442 C CA . PHE A 1 181 ? -3.559 -15.264 -0.494 1.00 98.06 181 PHE A CA 1
ATOM 1443 C C . PHE A 1 181 ? -2.758 -14.480 0.565 1.00 98.06 181 PHE A C 1
ATOM 1445 O O . PHE A 1 181 ? -2.317 -15.019 1.578 1.00 98.06 181 PHE A O 1
ATOM 1452 N N . GLY A 1 182 ? -2.516 -13.193 0.322 1.00 97.81 182 GLY A N 1
ATOM 1453 C CA . GLY A 1 182 ? -1.732 -12.286 1.159 1.00 97.81 182 GLY A CA 1
ATOM 1454 C C . GLY A 1 182 ? -1.547 -10.945 0.449 1.00 97.81 182 GLY A C 1
ATOM 1455 O O . GLY A 1 182 ? -2.104 -10.746 -0.628 1.00 97.81 182 GLY A O 1
ATOM 1456 N N . LEU A 1 183 ? -0.757 -10.030 1.023 1.00 98.50 183 LEU A N 1
ATOM 1457 C CA . LEU A 1 183 ? -0.498 -8.703 0.442 1.00 98.50 183 LEU A CA 1
ATOM 1458 C C . LEU A 1 183 ? 0.998 -8.321 0.469 1.00 98.50 183 LEU A C 1
ATOM 1460 O O . LEU A 1 183 ? 1.684 -8.641 1.447 1.00 98.50 183 LEU A O 1
ATOM 1464 N N . PRO A 1 184 ? 1.499 -7.581 -0.543 1.00 98.69 184 PRO A N 1
ATOM 1465 C CA . PRO A 1 184 ? 0.731 -6.905 -1.592 1.00 98.69 184 PRO A CA 1
ATOM 1466 C C . PRO A 1 184 ? 0.351 -7.821 -2.752 1.00 98.69 184 PRO A C 1
ATOM 1468 O O . PRO A 1 184 ? 1.035 -8.805 -3.038 1.00 98.69 184 PRO A O 1
ATOM 1471 N N . VAL A 1 185 ? -0.698 -7.421 -3.465 1.00 98.75 185 VAL A N 1
ATOM 1472 C CA . VAL A 1 185 ? -1.055 -7.969 -4.774 1.00 98.75 185 VAL A CA 1
ATOM 1473 C C . VAL A 1 185 ? -1.201 -6.817 -5.761 1.00 98.75 185 VAL A C 1
ATOM 1475 O O . VAL A 1 185 ? -1.927 -5.858 -5.505 1.00 98.75 185 VAL A O 1
ATOM 1478 N N . THR A 1 186 ? -0.504 -6.912 -6.892 1.00 98.81 186 THR A N 1
ATOM 1479 C CA . THR A 1 186 ? -0.671 -6.005 -8.034 1.00 98.81 186 THR A CA 1
ATOM 1480 C C . THR A 1 186 ? -1.434 -6.732 -9.131 1.00 98.81 186 THR A C 1
ATOM 1482 O O . THR A 1 186 ? -1.017 -7.808 -9.553 1.00 98.81 186 THR A O 1
ATOM 1485 N N . VAL A 1 187 ? -2.526 -6.150 -9.614 1.00 98.69 187 VAL A N 1
ATOM 1486 C CA . VAL A 1 187 ? -3.315 -6.679 -10.732 1.00 98.69 187 VAL A CA 1
ATOM 1487 C C . VAL A 1 187 ? -3.126 -5.771 -11.938 1.00 98.69 187 VAL A C 1
ATOM 1489 O O . VAL A 1 187 ? -3.355 -4.565 -11.856 1.00 98.69 187 VAL A O 1
ATOM 1492 N N . ALA A 1 188 ? -2.671 -6.341 -13.051 1.00 97.81 188 ALA A N 1
ATOM 1493 C CA . ALA A 1 188 ? -2.400 -5.630 -14.293 1.00 97.81 188 ALA A CA 1
ATOM 1494 C C . ALA A 1 188 ? -3.402 -6.033 -15.378 1.00 97.81 188 ALA A C 1
ATOM 1496 O O . ALA A 1 188 ? -3.492 -7.212 -15.723 1.00 97.81 188 ALA A O 1
ATOM 1497 N N . HIS A 1 189 ? -4.106 -5.054 -15.951 1.00 96.50 189 HIS A N 1
ATOM 1498 C CA . HIS A 1 189 ? -5.033 -5.275 -17.064 1.00 96.50 189 HIS A CA 1
ATOM 1499 C C . HIS A 1 189 ? -4.373 -4.868 -18.383 1.00 96.50 189 HIS A C 1
ATOM 1501 O O . HIS A 1 189 ? -4.095 -3.685 -18.611 1.00 96.50 189 HIS A O 1
ATOM 1507 N N . LEU A 1 190 ? -4.096 -5.856 -19.234 1.00 92.12 190 LEU A N 1
ATOM 1508 C CA . LEU A 1 190 ? -3.264 -5.734 -20.430 1.00 92.12 190 LEU A CA 1
ATOM 1509 C C . LEU A 1 190 ? -3.966 -6.411 -21.605 1.00 92.12 190 LEU A C 1
ATOM 1511 O O . LEU A 1 190 ? -4.182 -7.614 -21.576 1.00 92.12 190 LEU A O 1
ATOM 1515 N N . ASP A 1 191 ? -4.338 -5.636 -22.624 1.00 87.75 191 ASP A N 1
ATOM 1516 C CA . ASP A 1 191 ? -4.816 -6.140 -23.921 1.00 87.75 191 ASP A CA 1
ATOM 1517 C C . ASP A 1 191 ? -5.942 -7.203 -23.826 1.00 87.75 191 ASP A C 1
ATOM 1519 O O . ASP A 1 191 ? -6.003 -8.164 -24.588 1.00 87.75 191 ASP A O 1
ATOM 1523 N N . GLY A 1 192 ? -6.853 -7.015 -22.860 1.00 89.12 192 GLY A N 1
ATOM 1524 C CA . GLY A 1 192 ? -7.986 -7.907 -22.568 1.00 89.12 192 GLY A CA 1
ATOM 1525 C C . GLY A 1 192 ? -7.697 -9.014 -21.545 1.00 89.12 192 GLY A C 1
ATOM 1526 O O . GLY A 1 192 ? -8.630 -9.655 -21.066 1.00 89.12 192 GLY A O 1
ATOM 1527 N N . GLN A 1 193 ? -6.436 -9.211 -21.164 1.00 93.25 193 GLN A N 1
ATOM 1528 C CA . GLN A 1 193 ? -6.000 -10.147 -20.127 1.00 93.25 193 GLN A CA 1
ATOM 1529 C C . GLN A 1 193 ? -5.842 -9.450 -18.769 1.00 93.25 193 GLN A C 1
ATOM 1531 O O . GLN A 1 193 ? -5.705 -8.228 -18.676 1.00 93.25 193 GLN A O 1
ATOM 1536 N N . THR A 1 194 ? -5.872 -10.241 -17.697 1.00 96.81 194 THR A N 1
ATOM 1537 C CA . THR A 1 194 ? -5.654 -9.778 -16.322 1.00 96.81 194 THR A CA 1
ATOM 1538 C C . THR A 1 194 ? -4.606 -10.662 -15.659 1.00 96.81 194 THR A C 1
ATOM 1540 O O . THR A 1 194 ? -4.775 -11.878 -15.600 1.00 96.81 194 THR A O 1
ATOM 1543 N N . HIS A 1 195 ? -3.532 -10.055 -15.158 1.00 97.88 195 HIS A N 1
ATOM 1544 C CA . HIS A 1 195 ? -2.425 -10.753 -14.504 1.00 97.88 195 HIS A CA 1
ATOM 1545 C C . HIS A 1 195 ? -2.341 -10.327 -13.041 1.00 97.88 195 HIS A C 1
ATOM 1547 O O . HIS A 1 195 ? -2.191 -9.140 -12.754 1.00 97.88 195 HIS A O 1
ATOM 1553 N N . MET A 1 196 ? -2.416 -11.289 -12.125 1.00 98.19 196 MET A N 1
ATOM 1554 C CA . MET A 1 196 ? -2.241 -11.068 -10.691 1.00 98.19 196 MET A CA 1
ATOM 1555 C C . MET A 1 196 ? -0.798 -11.407 -10.297 1.00 98.19 196 MET A C 1
ATOM 1557 O O . MET A 1 196 ? -0.305 -12.491 -10.606 1.00 98.19 196 MET A O 1
ATOM 1561 N N . LEU A 1 197 ? -0.109 -10.470 -9.642 1.00 98.69 197 LEU A N 1
ATOM 1562 C CA . LEU A 1 197 ? 1.264 -10.624 -9.162 1.00 98.69 197 LEU A CA 1
ATOM 1563 C C . LEU A 1 197 ? 1.319 -10.371 -7.650 1.00 98.69 197 LEU A C 1
ATOM 1565 O O . LEU A 1 197 ? 1.073 -9.256 -7.189 1.00 98.69 197 LEU A O 1
ATOM 1569 N N . PHE A 1 198 ? 1.674 -11.399 -6.882 1.00 98.75 198 PHE A N 1
ATOM 1570 C CA . PHE A 1 198 ? 1.904 -11.303 -5.440 1.00 98.75 198 PHE A CA 1
ATOM 1571 C C . PHE A 1 198 ?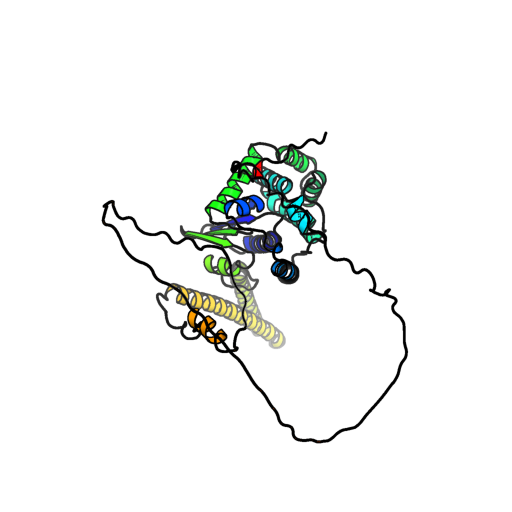 3.340 -10.851 -5.124 1.00 98.75 198 PHE A C 1
ATOM 1573 O O . PHE A 1 198 ? 4.287 -11.328 -5.750 1.00 98.75 198 PHE A O 1
ATOM 1580 N N . GLY A 1 199 ? 3.497 -9.991 -4.113 1.00 97.88 199 GLY A N 1
ATOM 1581 C CA . GLY A 1 199 ? 4.796 -9.557 -3.585 1.00 97.88 199 GLY A CA 1
ATOM 1582 C C . GLY A 1 199 ? 5.339 -8.248 -4.177 1.00 97.88 199 GLY A C 1
ATOM 1583 O O . GLY A 1 199 ? 4.869 -7.735 -5.192 1.00 97.88 199 GLY A O 1
ATOM 1584 N N . SER A 1 200 ? 6.347 -7.672 -3.513 1.00 97.88 200 SER A N 1
ATOM 1585 C CA . SER A 1 200 ? 7.060 -6.466 -3.974 1.00 97.88 200 SER A CA 1
ATOM 1586 C C . SER A 1 200 ? 8.197 -6.761 -4.960 1.00 97.88 200 SER A C 1
ATOM 1588 O O . SER A 1 200 ? 8.765 -5.841 -5.544 1.00 97.88 200 SER A O 1
ATOM 1590 N N . ASP A 1 201 ? 8.536 -8.035 -5.142 1.00 97.19 201 ASP A N 1
ATOM 1591 C CA . ASP A 1 201 ? 9.654 -8.571 -5.925 1.00 97.19 201 ASP A CA 1
ATOM 1592 C C . ASP A 1 201 ? 9.257 -8.980 -7.360 1.00 97.19 201 ASP A C 1
ATOM 1594 O O . ASP A 1 201 ? 10.079 -9.476 -8.127 1.00 97.19 201 ASP A O 1
ATOM 1598 N N . ARG A 1 202 ? 8.000 -8.751 -7.764 1.00 98.06 202 ARG A N 1
ATOM 1599 C CA . ARG A 1 202 ? 7.494 -9.020 -9.127 1.00 98.06 202 ARG A CA 1
ATOM 1600 C C . ARG A 1 202 ? 7.458 -7.787 -10.037 1.00 98.06 202 ARG A C 1
ATOM 1602 O O . ARG A 1 202 ? 6.942 -7.854 -11.148 1.00 98.06 202 ARG A O 1
ATOM 1609 N N . MET A 1 203 ? 8.032 -6.664 -9.602 1.00 94.88 203 MET A N 1
ATOM 1610 C CA . MET A 1 203 ? 7.992 -5.388 -10.335 1.00 94.88 203 MET A CA 1
ATOM 1611 C C . MET A 1 203 ? 8.758 -5.421 -11.668 1.00 94.88 203 MET A C 1
ATOM 1613 O O . MET A 1 203 ? 8.392 -4.715 -12.605 1.00 94.88 203 MET A O 1
ATOM 1617 N N . GLU A 1 204 ? 9.780 -6.269 -11.785 1.00 93.38 204 GLU A N 1
ATOM 1618 C CA . GLU A 1 204 ? 10.518 -6.493 -13.035 1.00 93.38 204 GLU A CA 1
ATOM 1619 C C . GLU A 1 204 ? 9.723 -7.341 -14.042 1.00 93.38 204 GLU A C 1
ATOM 1621 O O . GLU A 1 204 ? 9.677 -7.008 -15.227 1.00 93.38 204 GLU A O 1
ATOM 1626 N N . LEU A 1 205 ? 9.020 -8.375 -13.564 1.00 95.56 205 LEU A N 1
ATOM 1627 C CA . LEU A 1 205 ? 8.077 -9.161 -14.367 1.00 95.56 205 LEU A CA 1
ATOM 1628 C C . LEU A 1 205 ? 6.891 -8.298 -14.823 1.00 95.56 205 LEU A C 1
ATOM 1630 O O . LEU A 1 205 ? 6.498 -8.340 -15.985 1.00 95.56 205 LEU A O 1
ATOM 1634 N N . LEU A 1 206 ? 6.370 -7.441 -13.944 1.00 95.81 206 LEU A N 1
ATOM 1635 C CA . LEU A 1 206 ? 5.370 -6.437 -14.301 1.00 95.81 206 LEU A CA 1
ATOM 1636 C C . LEU A 1 206 ? 5.891 -5.478 -15.385 1.00 95.81 206 LEU A C 1
ATOM 1638 O O . LEU A 1 206 ? 5.181 -5.207 -16.350 1.00 95.81 206 LEU A O 1
ATOM 1642 N N . ALA A 1 207 ? 7.134 -4.998 -15.278 1.00 92.81 207 ALA A N 1
ATOM 1643 C CA . ALA A 1 207 ? 7.744 -4.169 -16.317 1.00 92.81 207 ALA A CA 1
ATOM 1644 C C . ALA A 1 207 ? 7.879 -4.919 -17.656 1.00 92.81 207 ALA A C 1
ATOM 1646 O O . ALA A 1 207 ? 7.696 -4.308 -18.710 1.00 92.81 207 ALA A O 1
ATOM 1647 N N . HIS A 1 208 ? 8.157 -6.227 -17.629 1.00 91.69 208 HIS A N 1
ATOM 1648 C CA . HIS A 1 208 ? 8.191 -7.074 -18.824 1.00 91.69 208 HIS A CA 1
ATOM 1649 C C . HIS A 1 208 ? 6.801 -7.175 -19.469 1.00 91.69 208 HIS A C 1
ATOM 1651 O O . HIS A 1 208 ? 6.654 -6.830 -20.641 1.00 91.69 208 HIS A O 1
ATOM 1657 N N . LEU A 1 209 ? 5.768 -7.527 -18.692 1.00 92.06 209 LEU A N 1
ATOM 1658 C CA . LEU A 1 209 ? 4.370 -7.592 -19.145 1.00 92.06 209 LEU A CA 1
ATOM 1659 C C . LEU A 1 209 ? 3.873 -6.248 -19.712 1.00 92.06 209 LEU A C 1
ATOM 1661 O O . LEU A 1 209 ? 3.154 -6.202 -20.706 1.00 92.06 209 LEU A O 1
ATOM 1665 N N . LEU A 1 210 ? 4.304 -5.125 -19.130 1.00 90.25 210 LEU A N 1
ATOM 1666 C CA . LEU A 1 210 ? 4.005 -3.780 -19.631 1.00 90.25 210 LEU A CA 1
ATOM 1667 C C . LEU A 1 210 ? 4.754 -3.417 -20.932 1.00 90.25 210 LEU A C 1
ATOM 1669 O O . LEU A 1 210 ? 4.555 -2.316 -21.456 1.00 90.25 210 LEU A O 1
ATOM 1673 N N . GLY A 1 211 ? 5.655 -4.259 -21.446 1.00 85.81 211 GLY A N 1
ATOM 1674 C CA . GLY A 1 211 ? 6.574 -3.892 -22.530 1.00 85.81 211 GLY A CA 1
ATOM 1675 C C . GLY A 1 211 ? 7.468 -2.696 -22.168 1.00 85.81 211 GLY A C 1
ATOM 1676 O O . GLY A 1 211 ? 7.890 -1.941 -23.043 1.00 85.81 211 GLY A O 1
ATOM 1677 N N . ALA A 1 212 ? 7.700 -2.489 -20.868 1.00 72.81 212 ALA A N 1
ATOM 1678 C CA . ALA A 1 212 ? 8.466 -1.393 -20.280 1.00 72.81 212 ALA A CA 1
ATOM 1679 C C . ALA A 1 212 ? 9.900 -1.812 -19.898 1.00 72.81 212 ALA A C 1
ATOM 1681 O O . ALA A 1 212 ? 10.609 -1.053 -19.236 1.00 72.81 212 ALA A O 1
ATOM 1682 N N . TRP A 1 213 ? 10.326 -3.012 -20.308 1.00 50.78 213 TRP A N 1
ATOM 1683 C CA . TRP A 1 213 ? 11.680 -3.515 -20.094 1.00 50.78 213 TRP A CA 1
ATOM 1684 C C . TRP A 1 213 ? 12.716 -2.650 -20.829 1.00 50.78 213 TRP A C 1
ATOM 1686 O O . TRP A 1 213 ? 12.678 -2.476 -22.044 1.00 50.78 213 TRP A O 1
ATOM 1696 N N . GLY A 1 214 ? 13.608 -2.063 -20.036 1.00 44.66 214 GLY A N 1
ATOM 1697 C CA . GLY A 1 214 ? 14.539 -0.996 -20.416 1.00 44.66 214 GLY A CA 1
ATOM 1698 C C . GLY A 1 214 ? 15.094 -0.315 -19.162 1.00 44.66 214 GLY A C 1
ATOM 1699 O O . GLY A 1 214 ? 15.149 0.910 -19.071 1.00 44.66 214 GLY A O 1
ATOM 1700 N N . GLY A 1 215 ? 15.380 -1.125 -18.137 1.00 39.19 215 GLY A N 1
ATOM 1701 C CA . GLY A 1 215 ? 15.583 -0.705 -16.753 1.00 39.19 215 GLY A CA 1
ATOM 1702 C C . GLY A 1 215 ? 16.923 -0.028 -16.479 1.00 39.19 215 GLY A C 1
ATOM 1703 O O . GLY A 1 215 ? 17.773 -0.596 -15.808 1.00 39.19 215 GLY A O 1
ATOM 1704 N N . ALA A 1 216 ? 17.075 1.221 -16.908 1.00 33.47 216 ALA A N 1
ATOM 1705 C CA . ALA A 1 216 ? 18.026 2.152 -16.309 1.00 33.47 216 ALA A CA 1
ATOM 1706 C C . ALA A 1 216 ? 17.473 3.576 -16.402 1.00 33.47 216 ALA A C 1
ATOM 1708 O O . ALA A 1 216 ? 17.530 4.156 -17.476 1.00 33.47 216 ALA A O 1
ATOM 1709 N N . MET A 1 217 ? 16.918 4.089 -15.291 1.00 41.16 217 MET A N 1
ATOM 1710 C CA . MET A 1 217 ? 16.682 5.497 -14.874 1.00 41.16 217 MET A CA 1
ATOM 1711 C C . MET A 1 217 ? 16.531 6.645 -15.908 1.00 41.16 217 MET A C 1
ATOM 1713 O O . MET A 1 217 ? 16.647 7.813 -15.541 1.00 41.16 217 MET A O 1
ATOM 1717 N N . VAL A 1 218 ? 16.204 6.386 -17.171 1.00 42.88 218 VAL A N 1
ATOM 1718 C CA . VAL A 1 218 ? 16.074 7.409 -18.207 1.00 42.88 218 VAL A CA 1
ATOM 1719 C C . VAL A 1 218 ? 14.729 7.231 -18.901 1.00 42.88 218 VAL A C 1
ATOM 1721 O O . VAL A 1 218 ? 14.512 6.229 -19.585 1.00 42.88 218 VAL A O 1
ATOM 1724 N N . PRO A 1 219 ? 13.796 8.189 -18.755 1.00 44.06 219 PRO A N 1
ATOM 1725 C CA . PRO A 1 219 ? 12.556 8.155 -19.507 1.00 44.06 219 PRO A CA 1
ATOM 1726 C C . PRO A 1 219 ? 12.871 8.086 -21.005 1.00 44.06 219 PRO A C 1
ATOM 1728 O O . PRO A 1 219 ? 13.663 8.882 -21.510 1.00 44.06 219 PRO A O 1
ATOM 1731 N N . ARG A 1 220 ? 12.174 7.226 -21.755 1.00 46.31 220 ARG A N 1
ATOM 1732 C CA . ARG A 1 220 ? 12.207 7.240 -23.235 1.00 46.31 220 ARG A CA 1
ATOM 1733 C C . ARG A 1 220 ? 11.842 8.629 -23.798 1.00 46.31 220 ARG A C 1
ATOM 1735 O O . ARG A 1 220 ? 12.331 9.043 -24.843 1.00 46.31 220 ARG A O 1
ATOM 1742 N N . GLN A 1 221 ? 11.044 9.380 -23.033 1.00 50.94 221 GLN A N 1
ATOM 1743 C CA . GLN A 1 221 ? 10.689 10.785 -23.254 1.00 50.94 221 GLN A CA 1
ATOM 1744 C C . GLN A 1 221 ? 11.857 11.775 -23.080 1.00 50.94 221 GLN A C 1
ATOM 1746 O O . GLN A 1 221 ? 11.778 12.883 -23.598 1.00 50.94 221 GLN A O 1
ATOM 1751 N N . PHE A 1 222 ? 12.917 11.422 -22.347 1.00 54.00 222 PHE A N 1
ATOM 1752 C CA . PHE A 1 222 ? 14.086 12.278 -22.124 1.00 54.00 222 PHE A CA 1
ATOM 1753 C C . PHE A 1 222 ? 15.038 12.209 -23.324 1.00 54.00 222 PHE A C 1
ATOM 1755 O O . PHE A 1 222 ? 15.383 13.247 -23.880 1.00 54.00 222 PHE A O 1
ATOM 1762 N N . TRP A 1 223 ? 15.354 11.000 -23.810 1.00 53.59 223 TRP A N 1
ATOM 1763 C CA . TRP A 1 223 ? 16.165 10.798 -25.020 1.00 53.59 223 TRP A CA 1
ATOM 1764 C C . TRP A 1 223 ? 15.520 11.406 -26.275 1.00 53.59 223 TRP A C 1
ATOM 1766 O O . TRP A 1 223 ? 16.140 12.244 -26.928 1.00 53.59 223 TRP A O 1
ATOM 1776 N N . GLY A 1 224 ? 14.244 11.105 -26.553 1.00 55.97 224 GLY A N 1
ATOM 1777 C CA . GLY A 1 224 ? 13.520 11.692 -27.697 1.00 55.97 224 GLY A CA 1
ATOM 1778 C C . GLY A 1 224 ? 13.282 13.211 -27.598 1.00 55.97 224 GLY A C 1
ATOM 1779 O O . GLY A 1 224 ? 12.884 13.850 -28.572 1.00 55.97 224 GLY A O 1
ATOM 1780 N N . ARG A 1 225 ? 13.531 13.813 -26.426 1.00 63.19 225 ARG A N 1
ATOM 1781 C CA . ARG A 1 225 ? 13.514 15.269 -26.208 1.00 63.19 225 ARG A CA 1
ATOM 1782 C C . ARG A 1 225 ? 14.914 15.893 -26.276 1.00 63.19 225 ARG A C 1
ATOM 1784 O O . ARG A 1 225 ? 15.001 17.102 -26.466 1.00 63.19 225 ARG A O 1
ATOM 1791 N N . LEU A 1 226 ? 15.976 15.088 -26.172 1.00 64.69 226 LEU A N 1
ATOM 1792 C CA . LEU A 1 226 ? 17.375 15.499 -26.323 1.00 64.69 226 LEU A CA 1
ATOM 1793 C C . LEU A 1 226 ? 17.868 15.442 -27.776 1.00 64.69 226 LEU A C 1
ATOM 1795 O O . LEU A 1 226 ? 18.706 16.252 -28.149 1.00 64.69 226 LEU A O 1
ATOM 1799 N N . GLU A 1 227 ? 17.330 14.549 -28.608 1.00 70.12 227 GLU A N 1
ATOM 1800 C CA . GLU A 1 227 ? 17.737 14.394 -30.016 1.00 70.12 227 GLU A CA 1
ATOM 1801 C C . GLU A 1 227 ? 17.682 15.722 -30.800 1.00 70.12 227 GLU A C 1
ATOM 1803 O O . GLU A 1 227 ? 18.668 16.147 -31.398 1.00 70.12 227 GLU A O 1
ATOM 1808 N N . LYS A 1 228 ? 16.549 16.435 -30.730 1.00 79.12 228 LYS A N 1
ATOM 1809 C CA . LYS A 1 228 ? 16.344 17.716 -31.430 1.00 79.12 228 LYS A CA 1
ATOM 1810 C C . LYS A 1 228 ? 17.313 18.826 -30.987 1.00 79.12 228 LYS A C 1
ATOM 1812 O O . LYS A 1 228 ? 17.920 19.434 -31.869 1.00 79.12 228 LYS A O 1
ATOM 1817 N N . PRO A 1 229 ? 17.491 19.127 -29.681 1.00 81.38 229 PRO A N 1
ATOM 1818 C CA . PRO A 1 229 ? 18.479 20.115 -29.263 1.00 81.38 229 PRO A CA 1
ATOM 1819 C C . PRO A 1 229 ? 19.921 19.661 -29.524 1.00 81.38 229 PRO A C 1
ATOM 1821 O O . PRO A 1 229 ? 20.712 20.500 -29.936 1.00 81.38 229 PRO A O 1
ATOM 1824 N N . LEU A 1 230 ? 20.274 18.377 -29.370 1.00 81.81 230 LEU A N 1
ATOM 1825 C CA . LEU A 1 230 ? 21.627 17.891 -29.687 1.00 81.81 230 LEU A CA 1
ATOM 1826 C C . LEU A 1 230 ? 21.961 18.060 -31.177 1.00 81.81 230 LEU A C 1
ATOM 1828 O O . LEU A 1 230 ? 23.042 18.549 -31.502 1.00 81.81 230 LEU A O 1
ATOM 1832 N N . LEU A 1 231 ? 21.021 17.746 -32.075 1.00 83.94 231 LEU A N 1
ATOM 1833 C CA . LEU A 1 231 ? 21.176 17.984 -33.513 1.00 83.94 231 LEU A CA 1
ATOM 1834 C C . LEU A 1 231 ? 21.313 19.486 -33.822 1.00 83.94 231 LEU A C 1
ATOM 1836 O O . LEU A 1 231 ? 22.166 19.881 -34.612 1.00 83.94 231 LEU A O 1
ATOM 1840 N N . PHE A 1 232 ? 20.518 20.338 -33.167 1.00 87.50 232 PHE A N 1
ATOM 1841 C CA . PHE A 1 232 ? 20.607 21.792 -33.322 1.00 87.50 232 PHE A CA 1
ATOM 1842 C C . PHE A 1 232 ? 21.958 22.353 -32.840 1.00 87.50 232 PHE A C 1
ATOM 1844 O O . PHE A 1 232 ? 22.586 23.125 -33.560 1.00 87.50 232 PHE A O 1
ATOM 1851 N N . LEU A 1 233 ? 22.439 21.926 -31.667 1.00 87.62 233 LEU A N 1
ATOM 1852 C CA . LEU A 1 233 ? 23.755 22.280 -31.115 1.00 87.62 233 LEU A CA 1
ATOM 1853 C C . LEU A 1 233 ? 24.904 21.793 -32.010 1.00 87.62 233 LEU A C 1
ATOM 1855 O O . LEU A 1 233 ? 25.857 22.540 -32.239 1.00 87.62 233 LEU A O 1
ATOM 1859 N N . CYS A 1 234 ? 24.792 20.582 -32.562 1.00 89.12 234 CYS A N 1
ATOM 1860 C CA . CYS A 1 234 ? 25.710 20.039 -33.561 1.00 89.12 234 CYS A CA 1
ATOM 1861 C C . CYS A 1 234 ? 25.780 20.950 -34.799 1.00 89.12 234 CYS A C 1
ATOM 1863 O O . CYS A 1 234 ? 26.854 21.453 -35.133 1.00 89.12 234 CYS A O 1
ATOM 1865 N N . CYS A 1 235 ? 24.640 21.228 -35.441 1.00 88.38 235 CYS A N 1
ATOM 1866 C CA . CYS A 1 235 ? 24.576 22.089 -36.625 1.00 88.38 235 CYS A CA 1
ATOM 1867 C C . CYS A 1 235 ? 25.086 23.511 -36.347 1.00 88.38 235 CYS A C 1
ATOM 1869 O O . CYS A 1 235 ? 25.863 24.043 -37.136 1.00 88.38 235 CYS A O 1
ATOM 1871 N N . ALA A 1 236 ? 24.702 24.115 -35.218 1.00 90.25 236 ALA A N 1
ATOM 1872 C CA . ALA A 1 236 ? 25.155 25.450 -34.834 1.00 90.25 236 ALA A CA 1
ATOM 1873 C C . ALA A 1 236 ? 26.677 25.506 -34.610 1.00 90.25 236 ALA A C 1
ATOM 1875 O O . ALA A 1 236 ? 27.327 26.435 -35.086 1.00 90.25 236 ALA A O 1
ATOM 1876 N N . SER A 1 237 ? 27.258 24.495 -33.952 1.00 89.19 237 SER A N 1
ATOM 1877 C CA . SER A 1 237 ? 28.708 24.427 -33.707 1.00 89.19 237 SER A CA 1
ATOM 1878 C C . SER A 1 237 ? 29.500 24.220 -35.001 1.00 89.19 237 SER A C 1
ATOM 1880 O O . SER A 1 237 ? 30.506 24.895 -35.211 1.00 89.19 237 SER A O 1
ATOM 1882 N N . PHE A 1 238 ? 29.025 23.362 -35.912 1.00 90.19 238 PHE A N 1
ATOM 1883 C CA . PHE A 1 238 ? 29.660 23.184 -37.223 1.00 90.19 238 PHE A CA 1
ATOM 1884 C C . PHE A 1 238 ? 29.583 24.446 -38.089 1.00 90.19 238 PHE A C 1
ATOM 1886 O O . PHE A 1 238 ? 30.596 24.845 -38.659 1.00 90.19 238 PHE A O 1
ATOM 1893 N N . LEU A 1 239 ? 28.421 25.105 -38.164 1.00 90.06 239 LEU A N 1
ATOM 1894 C CA . LEU A 1 239 ? 28.266 26.349 -38.925 1.00 90.06 239 LEU A CA 1
ATOM 1895 C C . LEU A 1 239 ? 29.140 27.476 -38.358 1.00 90.06 239 LEU A C 1
ATOM 1897 O O . LEU A 1 239 ? 29.781 28.187 -39.128 1.00 90.06 239 LEU A O 1
ATOM 1901 N N . LEU A 1 240 ? 29.220 27.606 -37.030 1.00 89.00 240 LEU A N 1
ATOM 1902 C CA . LEU A 1 240 ? 30.084 28.590 -36.376 1.00 89.00 240 LEU A CA 1
ATOM 1903 C C . LEU A 1 240 ? 31.572 28.287 -36.611 1.00 89.00 240 LEU A C 1
ATOM 1905 O O . LEU A 1 240 ? 32.328 29.188 -36.962 1.00 89.00 240 LEU A O 1
ATOM 1909 N N . GLY A 1 241 ? 31.988 27.023 -36.488 1.00 87.06 241 GLY A N 1
ATOM 1910 C CA . GLY A 1 241 ? 33.361 26.595 -36.767 1.00 87.06 241 GLY A CA 1
ATOM 1911 C C . GLY A 1 241 ? 33.783 26.852 -38.217 1.00 87.06 241 GLY A C 1
ATOM 1912 O O . GLY A 1 241 ? 34.852 27.411 -38.452 1.00 87.06 241 GLY A O 1
ATOM 1913 N N . LEU A 1 242 ? 32.925 26.525 -39.190 1.00 87.25 242 LEU A N 1
ATOM 1914 C CA . LEU A 1 242 ? 33.177 26.796 -40.611 1.00 87.25 242 LEU A CA 1
ATOM 1915 C C . LEU A 1 242 ? 33.196 28.301 -40.928 1.00 87.25 242 LEU A C 1
ATOM 1917 O O . LEU A 1 242 ? 34.054 28.746 -41.687 1.00 87.25 242 LEU A O 1
ATOM 1921 N N . ALA A 1 243 ? 32.298 29.092 -40.331 1.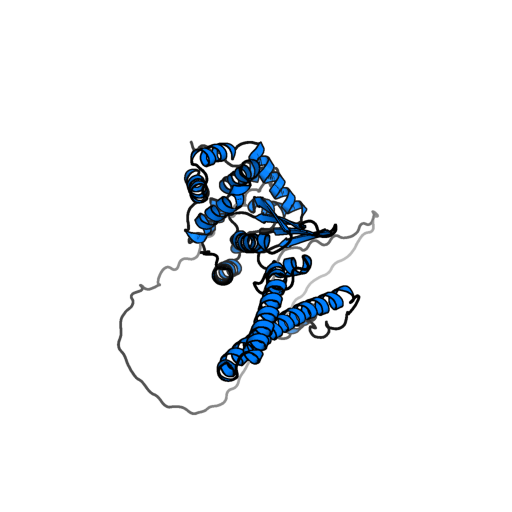00 86.38 243 ALA A N 1
ATOM 1922 C CA . ALA A 1 243 ? 32.274 30.542 -40.517 1.00 86.38 243 ALA A CA 1
ATOM 1923 C C . ALA A 1 243 ? 33.546 31.214 -39.972 1.00 86.38 243 ALA A C 1
ATOM 1925 O O . ALA A 1 243 ? 34.134 32.050 -40.654 1.00 86.38 243 ALA A O 1
ATOM 1926 N N . LEU A 1 244 ? 34.013 30.814 -38.783 1.00 85.06 244 LEU A N 1
ATOM 1927 C CA . LEU A 1 244 ? 35.251 31.336 -38.190 1.00 85.06 244 LEU A CA 1
ATOM 1928 C C . LEU A 1 244 ? 36.491 30.987 -39.028 1.00 85.06 244 LEU A C 1
ATOM 1930 O O . LEU A 1 244 ? 37.388 31.819 -39.156 1.00 85.06 244 LEU A O 1
ATOM 1934 N N . LEU A 1 245 ? 36.516 29.802 -39.648 1.00 83.44 245 LEU A N 1
ATOM 1935 C CA . LEU A 1 245 ? 37.600 29.376 -40.541 1.00 83.44 245 LEU A CA 1
ATOM 1936 C C . LEU A 1 245 ? 37.688 30.224 -41.828 1.00 83.44 245 LEU A C 1
ATOM 1938 O O . LEU A 1 245 ? 38.756 30.319 -42.427 1.00 83.44 245 LEU A O 1
ATOM 1942 N N . GLY A 1 246 ? 36.578 30.844 -42.248 1.00 78.75 246 GLY A N 1
ATOM 1943 C CA . GLY A 1 246 ? 36.498 31.690 -43.443 1.00 78.75 246 GLY A CA 1
ATOM 1944 C C . GLY A 1 246 ? 36.811 33.176 -43.226 1.00 78.75 246 GLY A C 1
ATOM 1945 O O . GLY A 1 246 ? 36.830 33.920 -44.203 1.00 78.75 246 GLY A O 1
ATOM 1946 N N . ILE A 1 247 ? 37.030 33.626 -41.982 1.00 79.94 247 ILE A N 1
ATOM 1947 C CA . ILE A 1 247 ? 37.230 35.052 -41.663 1.00 79.94 247 ILE A CA 1
ATOM 1948 C C . ILE A 1 247 ? 38.720 35.424 -41.661 1.00 79.94 247 ILE A C 1
ATOM 1950 O O . ILE A 1 247 ? 39.132 36.246 -42.476 1.00 79.94 247 ILE A O 1
ATOM 1954 N N . GLN A 1 248 ? 39.533 34.842 -40.767 1.00 67.38 248 GLN A N 1
ATOM 1955 C CA . GLN A 1 248 ? 40.980 35.107 -40.664 1.00 67.38 248 GLN A CA 1
ATOM 1956 C C . GLN A 1 248 ? 41.745 33.908 -40.061 1.00 67.38 248 GLN A C 1
ATOM 1958 O O . GLN A 1 248 ? 41.211 33.233 -39.177 1.00 67.38 248 GLN A O 1
ATOM 1963 N N . PRO A 1 249 ? 43.008 33.660 -40.471 1.00 71.00 249 PRO A N 1
ATOM 1964 C CA . PRO A 1 249 ? 43.785 32.499 -40.022 1.00 71.00 249 PRO A CA 1
ATOM 1965 C C . PRO A 1 249 ? 44.144 32.512 -38.526 1.00 71.00 249 PRO A C 1
ATOM 1967 O O . PRO A 1 249 ? 44.234 31.441 -37.929 1.00 71.00 249 PRO A O 1
ATOM 1970 N N . ASP A 1 250 ? 44.272 33.682 -37.888 1.00 78.81 250 ASP A N 1
ATOM 1971 C CA . ASP A 1 250 ? 44.586 33.790 -36.448 1.00 78.81 250 ASP A CA 1
ATOM 1972 C C . ASP A 1 250 ? 43.490 33.206 -35.533 1.00 78.81 250 ASP A C 1
ATOM 1974 O O . ASP A 1 250 ? 43.742 32.874 -34.375 1.00 78.81 250 ASP A O 1
ATOM 1978 N N . ILE A 1 251 ? 42.268 33.028 -36.050 1.00 79.06 251 ILE A N 1
ATOM 1979 C CA . ILE A 1 251 ? 41.115 32.498 -35.302 1.00 79.06 251 ILE A CA 1
ATOM 1980 C C . ILE A 1 251 ? 40.976 30.970 -35.495 1.00 79.06 251 ILE A C 1
ATOM 1982 O O . ILE A 1 251 ? 40.130 30.325 -34.869 1.00 79.06 251 ILE A O 1
ATOM 1986 N N . ALA A 1 252 ? 41.848 30.340 -36.295 1.00 80.19 252 ALA A N 1
ATOM 1987 C CA . ALA A 1 252 ? 41.799 28.905 -36.587 1.00 80.19 252 ALA A CA 1
ATOM 1988 C C . ALA A 1 252 ? 41.728 27.986 -35.342 1.00 80.19 252 ALA A C 1
ATOM 1990 O O . ALA A 1 252 ? 40.918 27.056 -35.366 1.00 80.19 252 ALA A O 1
ATOM 1991 N N . PRO A 1 253 ? 42.453 28.222 -34.223 1.00 85.56 253 PRO A N 1
ATOM 1992 C CA . PRO A 1 253 ? 42.321 27.388 -33.020 1.00 85.56 253 PRO A CA 1
ATOM 1993 C C . PRO A 1 253 ? 40.899 27.384 -32.436 1.00 85.56 253 PRO A C 1
ATOM 1995 O O . PRO A 1 253 ? 40.410 26.350 -31.981 1.00 85.56 253 PRO A O 1
ATOM 1998 N N . VAL A 1 254 ? 40.207 28.527 -32.500 1.00 84.94 254 VAL A N 1
ATOM 1999 C CA . VAL A 1 254 ? 38.821 28.682 -32.032 1.00 84.94 254 VAL A CA 1
ATOM 2000 C C . VAL A 1 254 ? 37.848 28.004 -33.001 1.00 84.94 254 VAL A C 1
ATOM 2002 O O . VAL A 1 254 ? 36.910 27.337 -32.567 1.00 84.94 254 VAL A O 1
ATOM 2005 N N . ALA A 1 255 ? 38.099 28.094 -34.311 1.00 85.00 255 ALA A N 1
ATOM 2006 C CA . ALA A 1 255 ? 37.329 27.363 -35.318 1.00 85.00 255 ALA A CA 1
ATOM 2007 C C . ALA A 1 255 ? 37.405 25.837 -35.096 1.00 85.00 255 ALA A C 1
ATOM 2009 O O . ALA A 1 255 ? 36.370 25.168 -35.045 1.00 85.00 255 ALA A O 1
ATOM 2010 N N . TYR A 1 256 ? 38.605 25.285 -34.867 1.00 88.94 256 TYR A N 1
ATOM 2011 C CA . TYR A 1 256 ? 38.788 23.857 -34.569 1.00 88.94 256 TYR A CA 1
ATOM 2012 C C . TYR A 1 256 ? 38.125 23.419 -33.252 1.00 88.94 256 TYR A C 1
ATOM 2014 O O . TYR A 1 256 ? 37.603 22.303 -33.176 1.00 88.94 256 TYR A O 1
ATOM 2022 N N . PHE A 1 257 ? 38.069 24.284 -32.235 1.00 91.50 257 PHE A N 1
ATOM 2023 C CA . PHE A 1 257 ? 37.306 24.015 -31.011 1.00 91.50 257 PHE A CA 1
ATOM 2024 C C . PHE A 1 257 ? 35.802 23.833 -31.294 1.00 91.50 257 PHE A C 1
ATOM 2026 O O . PHE A 1 257 ? 35.207 22.851 -30.852 1.00 91.50 257 PHE A O 1
ATOM 2033 N N . PHE A 1 258 ? 35.183 24.706 -32.094 1.00 89.00 258 PHE A N 1
ATOM 2034 C CA . PHE A 1 258 ? 33.762 24.557 -32.440 1.00 89.00 258 PHE A CA 1
ATOM 2035 C C . PHE A 1 258 ? 33.483 23.361 -33.365 1.00 89.00 258 PHE A C 1
ATOM 2037 O O . PHE A 1 258 ? 32.456 22.697 -33.211 1.00 89.00 258 PHE A O 1
ATOM 2044 N N . LEU A 1 259 ? 34.408 23.020 -34.270 1.00 88.69 259 LEU A N 1
ATOM 2045 C CA . LEU A 1 259 ? 34.298 21.821 -35.113 1.00 88.69 259 LEU A CA 1
ATOM 2046 C C . LEU A 1 259 ? 34.404 20.519 -34.298 1.00 88.69 259 LEU A C 1
ATOM 2048 O O . LEU A 1 259 ? 33.613 19.598 -34.506 1.00 88.69 259 LEU A O 1
ATOM 2052 N N . THR A 1 260 ? 35.334 20.437 -33.339 1.00 89.94 260 THR A N 1
ATOM 2053 C CA . THR A 1 260 ? 35.463 19.264 -32.451 1.00 89.94 260 THR A CA 1
ATOM 2054 C C . THR A 1 260 ? 34.268 19.131 -31.504 1.00 89.94 260 THR A C 1
ATOM 2056 O O . THR A 1 260 ? 33.756 18.025 -31.322 1.00 89.94 260 THR A O 1
ATOM 2059 N N . LEU A 1 261 ? 33.748 20.249 -30.987 1.00 90.88 261 LEU A N 1
ATOM 2060 C CA . LEU A 1 261 ? 32.518 20.283 -30.191 1.00 90.88 261 LEU A CA 1
ATOM 2061 C C . LEU A 1 261 ? 31.286 19.823 -30.999 1.00 90.88 261 LEU A C 1
ATOM 2063 O O . LEU A 1 261 ? 30.483 19.031 -30.504 1.00 90.88 261 LEU A O 1
ATOM 2067 N N . GLY A 1 262 ? 31.167 20.246 -32.263 1.00 89.94 262 GLY A N 1
ATOM 2068 C CA . GLY A 1 262 ? 30.151 19.739 -33.192 1.00 89.94 262 GLY A CA 1
ATOM 2069 C C . GLY A 1 262 ? 30.261 18.227 -33.409 1.00 89.94 262 GLY A C 1
ATOM 2070 O O . GLY A 1 262 ? 29.263 17.512 -33.309 1.00 89.94 262 GLY A O 1
ATOM 2071 N N . GLY A 1 263 ? 31.481 17.718 -33.617 1.00 89.69 263 GLY A N 1
ATOM 2072 C CA . GLY A 1 263 ? 31.756 16.283 -33.744 1.00 89.69 263 GLY A CA 1
ATOM 2073 C C . GLY A 1 263 ? 31.373 15.470 -32.501 1.00 89.69 263 GLY A C 1
ATOM 2074 O O . GLY A 1 263 ? 30.810 14.383 -32.631 1.00 89.69 263 GLY A O 1
ATOM 207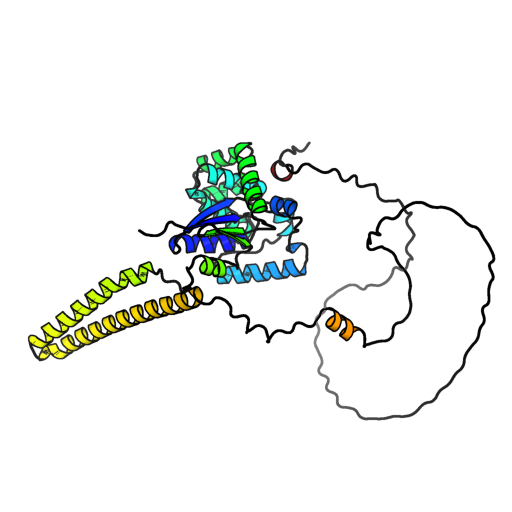5 N N . PHE A 1 264 ? 31.594 16.011 -31.299 1.00 91.56 264 PHE A N 1
ATOM 2076 C CA . PHE A 1 264 ? 31.157 15.388 -30.046 1.00 91.56 264 PHE A CA 1
ATOM 2077 C C . PHE A 1 264 ? 29.626 15.273 -29.961 1.00 91.56 264 PHE A C 1
ATOM 2079 O O . PHE A 1 264 ? 29.105 14.201 -29.644 1.00 91.56 264 PHE A O 1
ATOM 2086 N N . PHE A 1 265 ? 28.886 16.335 -30.305 1.00 88.38 265 PHE A N 1
ATOM 2087 C CA . PHE A 1 265 ? 27.420 16.282 -30.335 1.00 88.38 265 PHE A CA 1
ATOM 2088 C C . PHE A 1 265 ? 26.885 15.324 -31.411 1.00 88.38 265 PHE A C 1
ATOM 2090 O O . PHE A 1 265 ? 25.917 14.607 -31.150 1.00 88.38 265 PHE A O 1
ATOM 2097 N N . LEU A 1 266 ? 27.534 15.242 -32.579 1.00 87.25 266 LEU A N 1
ATOM 2098 C CA . LEU A 1 266 ? 27.207 14.257 -33.616 1.00 87.25 266 LEU A CA 1
ATOM 2099 C C . LEU A 1 266 ? 27.392 12.819 -33.106 1.00 87.25 266 LEU A C 1
ATOM 2101 O O . LEU A 1 266 ? 26.499 11.987 -33.269 1.00 87.25 266 LEU A O 1
ATOM 2105 N N . PHE A 1 267 ? 28.519 12.532 -32.448 1.00 88.25 267 PHE A N 1
ATOM 2106 C CA . PHE A 1 267 ? 28.795 11.220 -31.859 1.00 88.25 267 PHE A CA 1
ATOM 2107 C C . PHE A 1 267 ? 27.768 10.852 -30.777 1.00 88.25 267 PHE A C 1
ATOM 2109 O O . PHE A 1 267 ? 27.250 9.736 -30.779 1.00 88.25 267 PHE A O 1
ATOM 2116 N N . ALA A 1 268 ? 27.397 11.801 -29.911 1.00 85.38 268 ALA A N 1
ATOM 2117 C CA . ALA A 1 268 ? 26.349 11.603 -28.910 1.00 85.38 268 ALA A CA 1
ATOM 2118 C C . ALA A 1 268 ? 24.974 11.298 -29.544 1.00 85.38 268 ALA A C 1
ATOM 2120 O O . ALA A 1 268 ? 24.261 10.418 -29.058 1.00 85.38 268 ALA A O 1
ATOM 2121 N N . CYS A 1 269 ? 24.620 11.961 -30.654 1.00 83.12 269 CYS A N 1
ATOM 2122 C CA . CYS A 1 269 ? 23.403 11.649 -31.417 1.00 83.12 269 CYS A CA 1
ATOM 2123 C C . CYS A 1 269 ? 23.450 10.232 -32.007 1.00 83.12 269 CYS A C 1
ATOM 2125 O O . CYS A 1 269 ? 22.496 9.470 -31.863 1.00 83.12 269 CYS A O 1
ATOM 2127 N N . LEU A 1 270 ? 24.564 9.853 -32.643 1.00 84.81 270 LEU A N 1
ATOM 2128 C CA . LEU A 1 270 ? 24.732 8.520 -33.230 1.00 84.81 270 LEU A CA 1
ATOM 2129 C C . LEU A 1 270 ? 24.662 7.416 -32.168 1.00 84.81 270 LEU A C 1
ATOM 2131 O O . LEU A 1 270 ? 23.992 6.408 -32.388 1.00 84.81 270 LEU A O 1
ATOM 2135 N N . LEU A 1 271 ? 25.282 7.623 -31.004 1.00 83.38 271 LEU A N 1
ATOM 2136 C CA . LEU A 1 271 ? 25.221 6.689 -29.881 1.00 83.38 271 LEU A CA 1
ATOM 2137 C C . LEU A 1 271 ? 23.784 6.518 -29.363 1.00 83.38 271 LEU A C 1
ATOM 2139 O O . LEU A 1 271 ? 23.342 5.387 -29.166 1.00 83.38 271 LEU A O 1
ATOM 2143 N N . ALA A 1 272 ? 23.023 7.609 -29.219 1.00 79.25 272 ALA A N 1
ATOM 2144 C CA . ALA A 1 272 ? 21.609 7.550 -28.842 1.00 79.25 272 ALA A CA 1
ATOM 2145 C C . ALA A 1 272 ? 20.765 6.767 -29.870 1.00 79.25 272 ALA A C 1
ATOM 2147 O O . ALA A 1 272 ? 19.976 5.898 -29.492 1.00 79.25 272 ALA A O 1
ATOM 2148 N N . CYS A 1 273 ? 20.984 7.000 -31.169 1.00 77.06 273 CYS A N 1
ATOM 2149 C CA . CYS A 1 273 ? 20.316 6.272 -32.253 1.00 77.06 273 CYS A CA 1
ATOM 2150 C C . CYS A 1 273 ? 20.669 4.774 -32.285 1.00 77.06 273 CYS A C 1
ATOM 2152 O O . CYS A 1 273 ? 19.802 3.944 -32.569 1.00 77.06 273 CYS A O 1
ATOM 2154 N N . ILE A 1 274 ? 21.925 4.410 -32.004 1.00 78.38 274 ILE A N 1
ATOM 2155 C CA . ILE A 1 274 ? 22.369 3.009 -31.924 1.00 78.38 274 ILE A CA 1
ATOM 2156 C C . ILE A 1 274 ? 21.707 2.313 -30.733 1.00 78.38 274 ILE A C 1
ATOM 2158 O O . ILE A 1 274 ? 21.167 1.220 -30.904 1.00 78.38 274 ILE A O 1
ATOM 2162 N N . LEU A 1 275 ? 21.674 2.960 -29.564 1.00 74.12 275 LEU A N 1
ATOM 2163 C CA . LEU A 1 275 ? 20.980 2.439 -28.386 1.00 74.12 275 LEU A CA 1
ATOM 2164 C C . LEU A 1 275 ? 19.486 2.216 -28.677 1.00 74.12 275 LEU A C 1
ATOM 2166 O O . LEU A 1 275 ? 18.978 1.126 -28.418 1.00 74.12 275 LEU A O 1
ATOM 2170 N N . GLU A 1 276 ? 18.787 3.179 -29.293 1.00 70.75 276 GLU A N 1
ATOM 2171 C CA . GLU A 1 276 ? 17.366 3.004 -29.639 1.00 70.75 276 GLU A CA 1
ATOM 2172 C C . GLU A 1 276 ? 17.134 1.844 -30.627 1.00 70.75 276 GLU A C 1
ATOM 2174 O O . GLU A 1 276 ? 16.179 1.079 -30.472 1.00 70.75 276 GLU A O 1
ATOM 2179 N N . ARG A 1 277 ? 18.010 1.670 -31.627 1.00 66.31 277 ARG A N 1
ATOM 2180 C CA . ARG A 1 277 ? 17.925 0.541 -32.571 1.00 66.31 277 ARG A CA 1
ATOM 2181 C C . ARG A 1 277 ? 18.208 -0.803 -31.896 1.00 66.31 277 ARG A C 1
ATOM 2183 O O . ARG A 1 277 ? 17.487 -1.759 -32.172 1.00 66.31 277 ARG A O 1
ATOM 2190 N N . GLY A 1 278 ? 19.180 -0.866 -30.983 1.00 64.25 278 GLY A N 1
ATOM 2191 C CA . GLY A 1 278 ? 19.462 -2.058 -30.177 1.00 64.25 278 GLY A CA 1
ATOM 2192 C C . GLY A 1 278 ? 18.244 -2.504 -29.364 1.00 64.25 278 GLY A C 1
ATOM 2193 O O . GLY A 1 278 ? 17.850 -3.668 -29.433 1.00 64.25 278 GLY A O 1
ATOM 2194 N N . PHE A 1 279 ? 17.564 -1.559 -28.701 1.00 57.06 279 PHE A N 1
ATOM 2195 C CA . PHE A 1 279 ? 16.311 -1.836 -27.985 1.00 57.06 279 PHE A CA 1
ATOM 2196 C C . PHE A 1 279 ? 15.189 -2.370 -28.895 1.00 57.06 279 PHE A C 1
ATOM 2198 O O . PHE A 1 279 ? 14.432 -3.243 -28.474 1.00 57.06 279 PHE A O 1
ATOM 2205 N N . ARG A 1 280 ? 15.078 -1.899 -30.148 1.00 52.03 280 ARG A N 1
ATOM 2206 C CA . ARG A 1 280 ? 14.088 -2.432 -31.108 1.00 52.03 280 ARG A CA 1
ATOM 2207 C C . ARG A 1 280 ? 14.405 -3.859 -31.567 1.00 52.03 280 ARG A C 1
ATOM 2209 O O . ARG A 1 280 ? 13.472 -4.626 -31.800 1.00 52.03 280 ARG A O 1
ATOM 2216 N N . SER A 1 281 ? 15.685 -4.222 -31.684 1.00 44.84 281 SER A N 1
ATOM 2217 C CA . SER A 1 281 ? 16.094 -5.566 -32.121 1.00 44.84 281 SER A CA 1
ATOM 2218 C C . SER A 1 281 ? 15.646 -6.638 -31.121 1.00 44.84 281 SER A C 1
ATOM 2220 O O . SER A 1 281 ? 14.887 -7.531 -31.494 1.00 44.84 281 SER A O 1
ATOM 2222 N N . MET A 1 282 ? 15.983 -6.471 -29.833 1.00 43.66 282 MET A N 1
ATOM 2223 C CA . MET A 1 282 ? 15.561 -7.392 -28.760 1.00 43.66 282 MET A CA 1
ATOM 2224 C C . MET A 1 282 ? 14.035 -7.544 -28.656 1.00 43.66 282 MET A C 1
ATOM 2226 O O . MET A 1 282 ? 13.528 -8.607 -28.306 1.00 43.66 282 MET A O 1
ATOM 2230 N N . GLN A 1 283 ? 13.282 -6.486 -28.966 1.00 41.28 283 GLN A N 1
ATOM 2231 C CA . GLN A 1 283 ? 11.819 -6.509 -28.903 1.00 41.28 283 GLN A CA 1
ATOM 2232 C C . GLN A 1 283 ? 11.180 -7.289 -30.070 1.00 41.28 283 GLN A C 1
ATOM 2234 O O . GLN A 1 283 ? 10.050 -7.767 -29.947 1.00 41.28 283 GLN A O 1
ATOM 2239 N N . THR A 1 284 ? 11.902 -7.444 -31.186 1.00 37.47 284 THR A N 1
ATOM 2240 C CA . THR A 1 284 ? 11.415 -8.148 -32.382 1.00 37.47 284 THR A CA 1
ATOM 2241 C C . THR A 1 284 ? 11.618 -9.662 -32.272 1.00 37.47 284 THR A C 1
ATOM 2243 O O . THR A 1 284 ? 10.710 -10.415 -32.614 1.00 37.47 284 THR A O 1
ATOM 2246 N N . GLU A 1 285 ? 12.749 -10.121 -31.723 1.00 37.50 285 GLU A N 1
ATOM 2247 C CA . GLU A 1 285 ? 13.019 -11.558 -31.526 1.00 37.50 285 GLU A CA 1
ATOM 2248 C C . GLU A 1 285 ? 12.029 -12.202 -30.536 1.00 37.50 285 GLU A C 1
ATOM 2250 O O . GLU A 1 285 ? 11.434 -13.239 -30.839 1.00 37.50 285 GLU A O 1
ATOM 2255 N N . ASN A 1 286 ? 11.726 -11.530 -29.419 1.00 40.22 286 ASN A N 1
ATOM 2256 C CA . ASN A 1 286 ? 10.766 -12.026 -28.421 1.00 40.22 286 ASN A CA 1
ATOM 2257 C C . ASN A 1 286 ? 9.294 -12.012 -28.874 1.00 40.22 286 ASN A C 1
ATOM 2259 O O . ASN A 1 286 ? 8.453 -12.600 -28.200 1.00 40.22 286 ASN A O 1
ATOM 2263 N N . SER A 1 287 ? 8.963 -11.364 -29.997 1.00 33.97 287 SER A N 1
ATOM 2264 C CA . SER A 1 287 ? 7.596 -11.358 -30.549 1.00 33.97 287 SER A CA 1
ATOM 2265 C C . SER A 1 287 ? 7.383 -12.407 -31.653 1.00 33.97 287 SER A C 1
ATOM 2267 O O . SER A 1 287 ? 6.258 -12.566 -32.123 1.00 33.97 287 SER A O 1
ATOM 2269 N N . GLY A 1 288 ? 8.442 -13.105 -32.090 1.00 33.94 288 GLY A N 1
ATOM 2270 C CA . GLY A 1 288 ? 8.392 -14.096 -33.177 1.00 33.94 288 GLY A CA 1
ATOM 2271 C C . GLY A 1 288 ? 8.680 -15.546 -32.764 1.00 33.94 288 GLY A C 1
ATOM 2272 O O . GLY A 1 288 ? 8.342 -16.465 -33.508 1.00 33.94 288 GLY A O 1
ATOM 2273 N N . ALA A 1 289 ? 9.282 -15.775 -31.594 1.00 31.23 289 ALA A N 1
ATOM 2274 C CA . ALA A 1 289 ? 9.715 -17.100 -31.148 1.00 31.23 289 ALA A CA 1
ATOM 2275 C C . ALA A 1 289 ? 8.583 -17.924 -30.499 1.00 31.23 289 ALA A C 1
ATOM 2277 O O . ALA A 1 289 ? 8.547 -18.135 -29.287 1.00 31.23 289 ALA A O 1
ATOM 2278 N N . SER A 1 290 ? 7.675 -18.449 -31.324 1.00 39.19 290 SER A N 1
ATOM 2279 C CA . SER A 1 290 ? 6.893 -19.628 -30.932 1.00 39.19 290 SER A CA 1
ATOM 2280 C C . SER A 1 290 ? 7.817 -20.846 -30.832 1.00 39.19 290 SER A C 1
ATOM 2282 O O . SER A 1 290 ? 8.593 -21.095 -31.750 1.00 39.19 290 SER A O 1
ATOM 2284 N N . SER A 1 291 ? 7.686 -21.628 -29.755 1.00 42.25 291 SER A N 1
ATOM 2285 C CA . SER A 1 291 ? 8.328 -22.939 -29.565 1.00 42.25 291 SER A CA 1
ATOM 2286 C C . SER A 1 291 ? 9.866 -22.974 -29.666 1.00 42.25 291 SER A C 1
ATOM 2288 O O . SER A 1 291 ? 10.421 -23.330 -30.703 1.00 42.25 291 SER A O 1
ATOM 2290 N N . ASN A 1 292 ? 10.545 -22.818 -28.525 1.00 34.50 292 ASN A N 1
ATOM 2291 C CA . ASN A 1 292 ? 11.848 -23.456 -28.290 1.00 34.50 292 ASN A CA 1
ATOM 2292 C C . ASN A 1 292 ? 11.838 -24.229 -26.963 1.00 34.50 292 ASN A C 1
ATOM 2294 O O . ASN A 1 292 ? 12.410 -23.819 -25.956 1.00 34.50 292 ASN A O 1
ATOM 2298 N N . ALA A 1 293 ? 11.185 -25.392 -26.978 1.00 38.53 293 ALA A N 1
ATOM 2299 C CA . ALA A 1 293 ? 11.473 -26.445 -26.014 1.00 38.53 293 ALA A CA 1
ATOM 2300 C C . ALA A 1 293 ? 12.825 -27.081 -26.385 1.00 38.53 293 ALA A C 1
ATOM 2302 O O . ALA A 1 293 ? 12.872 -27.949 -27.261 1.00 38.53 293 ALA A O 1
ATOM 2303 N N . ARG A 1 294 ? 13.924 -26.611 -25.774 1.00 40.12 294 ARG A N 1
ATOM 2304 C CA . ARG A 1 294 ? 15.243 -27.258 -25.923 1.00 40.12 294 ARG A CA 1
ATOM 2305 C C . ARG A 1 294 ? 16.276 -27.032 -24.813 1.00 40.12 294 ARG A C 1
ATOM 2307 O O . ARG A 1 294 ? 17.172 -27.853 -24.698 1.00 40.12 294 ARG A O 1
ATOM 2314 N N . ASP A 1 295 ? 16.118 -26.024 -23.955 1.00 38.50 295 ASP A N 1
ATOM 2315 C CA . ASP A 1 295 ? 17.174 -25.640 -22.995 1.00 38.50 295 ASP A CA 1
ATOM 2316 C C . ASP A 1 295 ? 16.921 -26.116 -21.542 1.00 38.50 295 ASP A C 1
ATOM 2318 O O . ASP A 1 295 ? 17.479 -25.569 -20.594 1.00 38.50 295 ASP A O 1
ATOM 2322 N N . ASN A 1 296 ? 16.094 -27.154 -21.350 1.00 43.34 296 ASN A N 1
ATOM 2323 C CA . ASN A 1 296 ? 15.767 -27.719 -20.027 1.00 43.34 296 ASN A CA 1
ATOM 2324 C C . ASN A 1 296 ? 16.555 -28.997 -19.657 1.00 43.34 296 ASN A C 1
ATOM 2326 O O . ASN A 1 296 ? 16.310 -29.564 -18.596 1.00 43.34 296 ASN A O 1
ATOM 2330 N N . GLU A 1 297 ? 17.517 -29.449 -20.470 1.00 44.81 297 GLU A N 1
ATOM 2331 C CA . GLU A 1 297 ? 18.310 -30.668 -20.189 1.00 44.81 297 GLU A CA 1
ATOM 2332 C C . GLU A 1 297 ? 19.361 -30.499 -19.066 1.00 44.81 297 GLU A C 1
ATOM 2334 O O . GLU A 1 297 ? 20.010 -31.461 -18.673 1.00 44.81 297 GLU A O 1
ATOM 2339 N N . ALA A 1 298 ? 19.539 -29.292 -18.515 1.00 45.34 298 ALA A N 1
ATOM 2340 C CA . ALA A 1 298 ? 20.573 -29.000 -17.511 1.00 45.34 298 ALA A CA 1
ATOM 2341 C C . ALA A 1 298 ? 20.121 -29.135 -16.038 1.00 45.34 298 ALA A C 1
ATOM 2343 O O . ALA A 1 298 ? 20.908 -28.847 -15.136 1.00 45.34 298 ALA A O 1
ATOM 2344 N N . PHE A 1 299 ? 18.869 -29.529 -15.776 1.00 39.72 299 PHE A N 1
ATOM 2345 C CA . PHE A 1 299 ? 18.311 -29.668 -14.422 1.00 39.72 299 PHE A CA 1
ATOM 2346 C C . PHE A 1 299 ? 17.476 -30.952 -14.280 1.00 39.72 299 PHE A C 1
ATOM 2348 O O . PHE A 1 299 ? 16.262 -30.918 -14.073 1.00 39.72 299 PHE A O 1
ATOM 2355 N N . GLU A 1 300 ? 18.143 -32.106 -14.341 1.00 46.78 300 GLU A N 1
ATOM 2356 C CA . GLU A 1 300 ? 17.571 -33.353 -13.825 1.00 46.78 300 GLU A CA 1
ATOM 2357 C C . GLU A 1 300 ? 17.479 -33.266 -12.293 1.00 46.78 300 GLU A C 1
ATOM 2359 O O . GLU A 1 300 ? 18.435 -33.508 -11.555 1.00 46.78 300 GLU A O 1
ATOM 2364 N N . VAL A 1 301 ? 16.308 -32.854 -11.807 1.00 45.91 301 VAL A N 1
ATOM 2365 C CA . VAL A 1 301 ? 15.931 -32.999 -10.399 1.00 45.91 301 VAL A CA 1
ATOM 2366 C C . VAL A 1 301 ? 15.672 -34.490 -10.158 1.00 45.91 301 VAL A C 1
ATOM 2368 O O . VAL A 1 301 ? 14.834 -35.043 -10.872 1.00 45.91 301 VAL A O 1
ATOM 2371 N N . PRO A 1 302 ? 16.332 -35.146 -9.181 1.00 47.50 302 PRO A N 1
ATOM 2372 C CA . PRO A 1 302 ? 16.101 -36.560 -8.907 1.00 47.50 302 PRO A CA 1
ATOM 2373 C C . PRO A 1 302 ? 14.624 -36.832 -8.647 1.00 47.50 302 PRO A C 1
ATOM 2375 O O . PRO A 1 302 ? 13.954 -36.062 -7.945 1.00 47.50 302 PRO A O 1
ATOM 2378 N N . THR A 1 303 ? 14.121 -37.941 -9.184 1.00 47.53 303 THR A N 1
ATOM 2379 C CA . THR A 1 303 ? 12.736 -38.342 -8.929 1.00 47.53 303 THR A CA 1
ATOM 2380 C C . THR A 1 303 ? 12.581 -38.577 -7.424 1.00 47.53 303 THR A C 1
ATOM 2382 O O . THR A 1 303 ? 13.491 -39.106 -6.787 1.00 47.53 303 THR A O 1
ATOM 2385 N N . TYR A 1 304 ? 11.449 -38.185 -6.828 1.00 52.06 304 TYR A N 1
ATOM 2386 C CA . TYR A 1 304 ? 11.247 -38.236 -5.366 1.00 52.06 304 TYR A CA 1
ATOM 2387 C C . TYR A 1 304 ? 11.575 -39.616 -4.755 1.00 52.06 304 TYR A C 1
ATOM 2389 O O . TYR A 1 304 ? 12.092 -39.704 -3.644 1.00 52.06 304 TYR A O 1
ATOM 2397 N N . GLU A 1 305 ? 11.349 -40.686 -5.517 1.00 51.19 305 GLU A N 1
ATOM 2398 C CA . GLU A 1 305 ? 11.677 -42.065 -5.150 1.00 51.19 305 GLU A CA 1
ATOM 2399 C C . GLU A 1 305 ? 13.194 -42.317 -5.026 1.00 51.19 305 GLU A C 1
ATOM 2401 O O . GLU A 1 305 ? 13.621 -42.972 -4.079 1.00 51.19 305 GLU A O 1
ATOM 2406 N N . GLU A 1 306 ? 14.036 -41.749 -5.895 1.00 49.53 306 GLU A N 1
ATOM 2407 C CA . GLU A 1 306 ? 15.499 -41.915 -5.837 1.00 49.53 306 GLU A CA 1
ATOM 2408 C C . GLU A 1 306 ? 16.113 -41.193 -4.633 1.00 49.53 306 GLU A C 1
ATOM 2410 O O . GLU A 1 306 ? 17.012 -41.727 -3.979 1.00 49.53 306 GLU A O 1
ATOM 2415 N N . ALA A 1 307 ? 15.589 -40.012 -4.288 1.00 46.81 307 ALA A N 1
ATOM 2416 C CA . ALA A 1 307 ? 16.015 -39.267 -3.103 1.00 46.81 307 ALA A CA 1
ATOM 2417 C C . ALA A 1 307 ? 15.710 -40.032 -1.800 1.00 46.81 307 ALA A C 1
ATOM 2419 O O . ALA A 1 307 ? 16.540 -40.059 -0.892 1.00 46.81 307 ALA A O 1
ATOM 2420 N N . VAL A 1 308 ? 14.552 -40.700 -1.728 1.00 51.25 308 VAL A N 1
ATOM 2421 C CA . VAL A 1 308 ? 14.144 -41.519 -0.571 1.00 51.25 308 VAL A CA 1
ATOM 2422 C C . VAL A 1 308 ? 14.893 -42.859 -0.527 1.00 51.25 308 VAL A C 1
ATOM 2424 O O . VAL A 1 308 ? 15.246 -43.339 0.552 1.00 51.25 308 VAL A O 1
ATOM 2427 N N . VAL A 1 309 ? 15.200 -43.462 -1.680 1.00 45.41 309 VAL A N 1
ATOM 2428 C CA . VAL A 1 309 ? 15.972 -44.715 -1.745 1.00 45.41 309 VAL A CA 1
ATOM 2429 C C . VAL A 1 309 ? 17.433 -44.508 -1.322 1.00 45.41 309 VAL A C 1
ATOM 2431 O O . VAL A 1 309 ? 17.983 -45.382 -0.646 1.00 45.41 309 VAL A O 1
ATOM 2434 N N . LEU A 1 310 ? 18.058 -43.364 -1.628 1.00 39.41 310 LEU A N 1
ATOM 2435 C CA . LEU A 1 310 ? 19.466 -43.122 -1.279 1.00 39.41 310 LEU A CA 1
ATOM 2436 C C . LEU A 1 310 ? 19.718 -43.011 0.240 1.00 39.41 310 LEU A C 1
ATOM 2438 O O . LEU A 1 310 ? 20.774 -43.433 0.713 1.00 39.41 310 LEU A O 1
ATOM 2442 N N . GLU A 1 311 ? 18.753 -42.512 1.022 1.00 38.62 311 GLU A N 1
ATOM 2443 C CA . GLU A 1 311 ? 18.849 -42.490 2.495 1.00 38.62 311 GLU A CA 1
ATOM 2444 C C . GLU A 1 311 ? 18.658 -43.883 3.131 1.00 38.62 311 GLU A C 1
ATOM 2446 O O . GLU A 1 311 ? 19.131 -44.135 4.241 1.00 38.62 311 GLU A O 1
ATOM 2451 N N . SER A 1 312 ? 18.015 -44.822 2.427 1.00 36.91 312 SER A N 1
ATOM 2452 C CA . SER A 1 312 ? 17.608 -46.120 2.994 1.00 36.91 312 SER A CA 1
ATOM 2453 C C . SER A 1 312 ? 18.737 -47.145 3.196 1.00 36.91 312 SER A C 1
ATOM 2455 O O . SER A 1 312 ? 18.553 -48.119 3.926 1.00 36.91 312 SER A O 1
ATOM 2457 N N . GLN A 1 313 ? 19.923 -46.946 2.604 1.00 35.84 313 GLN A N 1
ATOM 2458 C CA . GLN A 1 313 ? 21.015 -47.936 2.634 1.00 35.84 313 GLN A CA 1
ATOM 2459 C C . GLN A 1 313 ? 22.044 -47.759 3.771 1.00 35.84 313 GLN A C 1
ATOM 2461 O O . GLN A 1 313 ? 23.076 -48.432 3.764 1.00 35.84 313 GLN A O 1
ATOM 2466 N N . CYS A 1 314 ? 21.802 -46.893 4.767 1.00 33.41 314 CYS A N 1
ATOM 2467 C CA . CYS A 1 314 ? 22.835 -46.548 5.757 1.00 33.41 314 CYS A CA 1
ATOM 2468 C C . CYS A 1 314 ? 22.400 -46.554 7.241 1.00 33.41 314 CYS A C 1
ATOM 2470 O O . CYS A 1 314 ? 22.590 -45.553 7.934 1.00 33.41 314 CYS A O 1
ATOM 2472 N N . ARG A 1 315 ? 21.888 -47.695 7.750 1.00 29.23 315 ARG A N 1
ATOM 2473 C CA . ARG A 1 315 ? 22.201 -48.326 9.073 1.00 29.23 315 ARG A CA 1
ATOM 2474 C C . ARG A 1 315 ? 21.138 -49.352 9.527 1.00 29.23 315 ARG A C 1
ATOM 2476 O O . ARG A 1 315 ? 19.977 -49.214 9.160 1.00 29.23 315 ARG A O 1
ATOM 2483 N N . PRO A 1 316 ? 21.504 -50.355 10.356 1.00 34.94 316 PRO A N 1
ATOM 2484 C CA . PRO A 1 316 ? 20.548 -51.282 10.963 1.00 34.94 316 PRO A CA 1
ATOM 2485 C C . PRO A 1 316 ? 19.761 -50.642 12.123 1.00 34.94 316 PRO A C 1
ATOM 2487 O O . PRO A 1 316 ? 20.256 -49.753 12.817 1.00 34.94 316 PRO A O 1
ATOM 2490 N N . GLN A 1 317 ? 18.540 -51.134 12.329 1.00 30.48 317 GLN A N 1
ATOM 2491 C CA . GLN A 1 317 ? 17.528 -50.613 13.251 1.00 30.48 317 GLN A CA 1
ATOM 2492 C C . GLN A 1 317 ? 17.411 -51.472 14.524 1.00 30.48 317 GLN A C 1
ATOM 2494 O O . GLN A 1 317 ? 17.540 -52.693 14.454 1.00 30.48 317 GLN A O 1
ATOM 2499 N N . GLU A 1 318 ? 17.096 -50.851 15.666 1.00 31.59 318 GLU A N 1
ATOM 2500 C CA . GLU A 1 318 ? 16.682 -51.543 16.899 1.00 31.59 318 GLU A CA 1
ATOM 2501 C C . GLU A 1 318 ? 15.244 -51.134 17.304 1.00 31.59 318 GLU A C 1
ATOM 2503 O O . GLU A 1 318 ? 14.680 -50.179 16.764 1.00 31.59 318 GLU A O 1
ATOM 2508 N N . LEU A 1 319 ? 14.601 -51.936 18.158 1.00 34.16 319 LEU A N 1
ATOM 2509 C CA . LEU A 1 319 ? 13.151 -52.193 18.137 1.00 34.16 319 LEU A CA 1
ATOM 2510 C C . LEU A 1 319 ? 12.295 -51.315 19.084 1.00 34.16 319 LEU A C 1
ATOM 2512 O O . LEU A 1 319 ? 12.672 -51.084 20.229 1.00 34.16 319 LEU A O 1
ATOM 2516 N N . GLY A 1 320 ? 11.070 -50.957 18.664 1.00 31.20 320 GLY A N 1
ATOM 2517 C CA . GLY A 1 320 ? 10.018 -50.389 19.533 1.00 31.20 320 GLY A CA 1
ATOM 2518 C C . GLY A 1 320 ? 8.725 -50.021 18.778 1.00 31.20 320 GLY A C 1
ATOM 2519 O O . GLY A 1 320 ? 8.777 -49.295 17.794 1.00 31.20 320 GLY A O 1
ATOM 2520 N N . GLN A 1 321 ? 7.566 -50.529 19.212 1.00 30.02 321 GLN A N 1
ATOM 2521 C CA . GLN A 1 321 ? 6.253 -50.492 18.522 1.00 30.02 321 GLN A CA 1
ATOM 2522 C C . GLN A 1 321 ? 5.108 -50.125 19.510 1.00 30.02 321 GLN A C 1
ATOM 2524 O O . GLN A 1 321 ? 5.328 -50.327 20.706 1.00 30.02 321 GLN A O 1
ATOM 2529 N N . PRO A 1 322 ? 3.857 -49.777 19.090 1.00 42.19 322 PRO A N 1
ATOM 2530 C CA . PRO A 1 322 ? 3.364 -49.252 17.798 1.00 42.19 322 PRO A CA 1
ATOM 2531 C C . PRO A 1 322 ? 2.332 -48.065 17.984 1.00 42.19 322 PRO A C 1
ATOM 2533 O O . PRO A 1 322 ? 2.636 -47.218 18.822 1.00 42.19 322 PRO A O 1
ATOM 2536 N N . PRO A 1 323 ? 1.213 -47.854 17.220 1.00 46.38 323 PRO A N 1
ATOM 2537 C CA . PRO A 1 323 ? 0.782 -46.517 16.752 1.00 46.38 323 PRO A CA 1
ATOM 2538 C C . PRO A 1 323 ? -0.567 -46.060 17.401 1.00 46.38 323 PRO A C 1
ATOM 2540 O O . PRO A 1 323 ? -0.915 -46.632 18.438 1.00 46.38 323 PRO A O 1
ATOM 2543 N N . PRO A 1 324 ? -1.331 -45.040 16.914 1.00 37.25 324 PRO A N 1
ATOM 2544 C CA . PRO A 1 324 ? -2.008 -44.951 15.590 1.00 37.25 324 PRO A CA 1
ATOM 2545 C C . PRO A 1 324 ? -1.592 -43.651 14.815 1.00 37.25 324 PRO A C 1
ATOM 2547 O O . PRO A 1 324 ? -0.517 -43.144 15.110 1.00 37.25 324 PRO A O 1
ATOM 2550 N N . TYR A 1 325 ? -2.245 -43.052 13.792 1.00 27.98 325 TYR A N 1
ATOM 2551 C CA . TYR A 1 325 ? -3.582 -43.167 13.157 1.00 27.98 325 TYR A CA 1
ATOM 2552 C C . TYR A 1 325 ? -3.550 -42.938 11.617 1.00 27.98 325 TYR A C 1
ATOM 2554 O O . TYR A 1 325 ? -3.102 -41.902 11.143 1.00 27.98 325 TYR A O 1
ATOM 2562 N N . SER A 1 326 ? -4.143 -43.874 10.868 1.00 29.42 326 SER A N 1
ATOM 2563 C CA . SER A 1 326 ? -5.154 -43.693 9.801 1.00 29.42 326 SER A CA 1
ATOM 2564 C C . SER A 1 326 ? -5.059 -42.545 8.770 1.00 29.42 326 SER A C 1
ATOM 2566 O O . SER A 1 326 ? -5.663 -41.486 8.940 1.00 29.42 326 SER A O 1
ATOM 2568 N N . SER A 1 327 ? 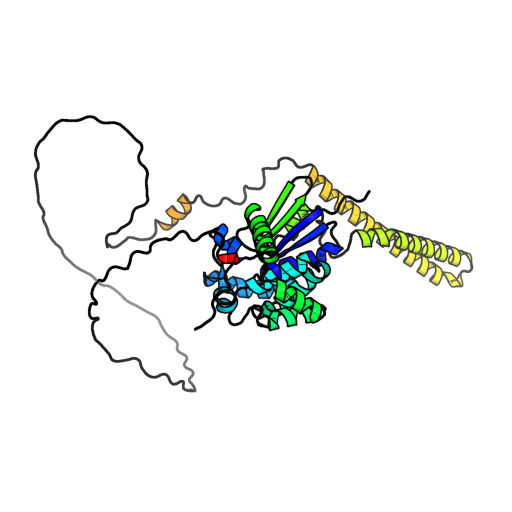-4.511 -42.849 7.589 1.00 28.38 327 SER A N 1
ATOM 2569 C CA . SER A 1 327 ? -4.905 -42.202 6.327 1.00 28.38 327 SER A CA 1
ATOM 2570 C C . SER A 1 327 ? -6.266 -42.729 5.840 1.00 28.38 327 SER A C 1
ATOM 2572 O O . SER A 1 327 ? -6.532 -43.929 5.886 1.00 28.38 327 SER A O 1
ATOM 2574 N N . VAL A 1 328 ? -7.143 -41.840 5.362 1.00 27.34 328 VAL A N 1
ATOM 2575 C CA . VAL A 1 328 ? -8.444 -42.228 4.790 1.00 27.34 328 VAL A CA 1
ATOM 2576 C C . VAL A 1 328 ? -8.244 -42.748 3.367 1.00 27.34 328 VAL A C 1
ATOM 2578 O O . VAL A 1 328 ? -7.788 -42.009 2.497 1.00 27.34 328 VAL A O 1
ATOM 2581 N N . VAL A 1 329 ? -8.637 -43.999 3.123 1.00 30.77 329 VAL A N 1
ATOM 2582 C CA . VAL A 1 329 ? -8.789 -44.578 1.781 1.00 30.77 329 VAL A CA 1
ATOM 2583 C C . VAL A 1 329 ? -10.249 -44.980 1.605 1.00 30.77 329 VAL A C 1
ATOM 2585 O O . VAL A 1 329 ? -10.776 -45.778 2.377 1.00 30.77 329 VAL A O 1
ATOM 2588 N N . THR A 1 330 ? -10.909 -44.420 0.595 1.00 30.69 330 THR A N 1
ATOM 2589 C CA . THR A 1 330 ? -12.273 -44.775 0.190 1.00 30.69 330 THR A CA 1
ATOM 2590 C C . THR A 1 330 ? -12.283 -46.090 -0.602 1.00 30.69 330 THR A C 1
ATOM 2592 O O . THR A 1 330 ? -11.605 -46.173 -1.627 1.00 30.69 330 THR A O 1
ATOM 2595 N N . PRO A 1 331 ? -13.063 -47.110 -0.196 1.00 31.28 331 PRO A N 1
ATOM 2596 C CA . PRO A 1 331 ? -13.317 -48.290 -1.019 1.00 31.28 331 PRO A CA 1
ATOM 2597 C C . PRO A 1 331 ? -14.534 -48.083 -1.951 1.00 31.28 331 PRO A C 1
ATOM 2599 O O . PRO A 1 331 ? -15.410 -47.269 -1.646 1.00 31.28 331 PRO A O 1
ATOM 2602 N N . PRO A 1 332 ? -14.622 -48.814 -3.079 1.00 37.31 332 PRO A N 1
ATOM 2603 C CA . PRO A 1 332 ? -15.778 -48.782 -3.973 1.00 37.31 332 PRO A CA 1
ATOM 2604 C C . PRO A 1 332 ? -16.949 -49.652 -3.473 1.00 37.31 332 PRO A C 1
ATOM 2606 O O . PRO A 1 332 ? -16.784 -50.546 -2.646 1.00 37.31 332 PRO A O 1
ATOM 2609 N N . VAL A 1 333 ? -18.135 -49.381 -4.021 1.00 30.88 333 VAL A N 1
ATOM 2610 C CA . VAL A 1 333 ? -19.421 -50.053 -3.746 1.00 30.88 333 VAL A CA 1
ATOM 2611 C C . VAL A 1 333 ? -19.488 -51.457 -4.363 1.00 30.88 333 VAL A C 1
ATOM 2613 O O . VAL A 1 333 ? -19.047 -51.624 -5.499 1.00 30.88 333 VAL A O 1
ATOM 2616 N N . LEU A 1 334 ? -20.137 -52.419 -3.683 1.00 30.69 334 LEU A N 1
ATOM 2617 C CA . LEU A 1 334 ? -20.893 -53.519 -4.318 1.00 30.69 334 LEU A CA 1
ATOM 2618 C C . LEU A 1 334 ? -21.903 -54.186 -3.352 1.00 30.69 334 LEU A C 1
ATOM 2620 O O . LEU A 1 334 ? -21.874 -53.931 -2.150 1.00 30.69 334 LEU A O 1
ATOM 2624 N N . GLU A 1 335 ? -22.843 -54.943 -3.927 1.00 30.80 335 GLU A N 1
ATOM 2625 C CA . GLU A 1 335 ? -24.183 -55.272 -3.397 1.00 30.80 335 GLU A CA 1
ATOM 2626 C C . GLU A 1 335 ? -24.281 -56.474 -2.420 1.00 30.80 335 GLU A C 1
ATOM 2628 O O . GLU A 1 335 ? -23.301 -57.139 -2.088 1.00 30.80 335 GLU A O 1
ATOM 2633 N N . GLU A 1 336 ? -25.509 -56.723 -1.944 1.00 30.48 336 GLU A N 1
ATOM 2634 C CA . GLU A 1 336 ? -25.935 -57.739 -0.966 1.00 30.48 336 GLU A CA 1
ATOM 2635 C C . GLU A 1 336 ? -25.794 -59.210 -1.434 1.00 30.48 336 GLU A C 1
ATOM 2637 O O . GLU A 1 336 ? -25.903 -59.509 -2.621 1.00 30.48 336 GLU A O 1
ATOM 2642 N N . GLY A 1 337 ? -25.687 -60.165 -0.488 1.00 27.98 337 GLY A N 1
ATOM 2643 C CA . GLY A 1 337 ? -25.917 -61.598 -0.773 1.00 27.98 337 GLY A CA 1
ATOM 2644 C C . GLY A 1 337 ? -25.302 -62.619 0.207 1.00 27.98 337 GLY A C 1
ATOM 2645 O O . GLY A 1 337 ? -24.145 -63.000 0.077 1.00 27.98 337 GLY A O 1
ATOM 2646 N N . GLN A 1 338 ? -26.094 -63.110 1.165 1.00 26.47 338 GLN A N 1
ATOM 2647 C CA . GLN A 1 338 ? -25.801 -64.212 2.119 1.00 26.47 338 GLN A CA 1
ATOM 2648 C C . GLN A 1 338 ? -26.061 -65.629 1.521 1.00 26.47 338 GLN A C 1
ATOM 2650 O O . GLN A 1 338 ? -26.664 -65.697 0.450 1.00 26.47 338 GLN A O 1
ATOM 2655 N N . PRO A 1 339 ? -25.842 -66.772 2.234 1.00 45.53 339 PRO A N 1
ATOM 2656 C CA . PRO A 1 339 ? -24.861 -67.119 3.292 1.00 45.53 339 PRO A CA 1
ATOM 2657 C C . PRO A 1 339 ? -24.216 -68.541 3.148 1.00 45.53 339 PRO A C 1
ATOM 2659 O O . PRO A 1 339 ? -24.656 -69.368 2.354 1.00 45.53 339 PRO A O 1
ATOM 2662 N N . GLY A 1 340 ? -23.247 -68.894 4.013 1.00 26.02 340 GLY A N 1
ATOM 2663 C CA . GLY A 1 340 ? -22.750 -70.277 4.211 1.00 26.02 340 GLY A CA 1
ATOM 2664 C C . GLY A 1 340 ? -21.763 -70.406 5.392 1.00 26.02 340 GLY A C 1
ATOM 2665 O O . GLY A 1 340 ? -21.005 -69.477 5.648 1.00 26.02 340 GLY A O 1
ATOM 2666 N N . HIS A 1 341 ? -21.790 -71.513 6.147 1.00 27.73 341 HIS A N 1
ATOM 2667 C CA . HIS A 1 341 ? -21.151 -71.678 7.479 1.00 27.73 341 HIS A CA 1
ATOM 2668 C C . HIS A 1 341 ? -20.350 -73.021 7.550 1.00 27.73 341 HIS A C 1
ATOM 2670 O O . HIS A 1 341 ? -20.371 -73.753 6.563 1.00 27.73 341 HIS A O 1
ATOM 2676 N N . PRO A 1 342 ? -19.763 -73.436 8.698 1.00 49.75 342 PRO A N 1
ATOM 2677 C CA . PRO A 1 342 ? -18.433 -73.130 9.278 1.00 49.75 342 PRO A CA 1
ATOM 2678 C C . PRO A 1 342 ? -17.411 -74.306 9.236 1.00 49.75 342 PRO A C 1
ATOM 2680 O O . PRO A 1 342 ? -17.782 -75.395 8.826 1.00 49.75 342 PRO A O 1
ATOM 2683 N N . GLU A 1 343 ? -16.174 -74.122 9.755 1.00 29.83 343 GLU A N 1
ATOM 2684 C CA . GLU A 1 343 ? -15.556 -74.979 10.817 1.00 29.83 343 GLU A CA 1
ATOM 2685 C C . GLU A 1 343 ? -14.083 -74.633 11.196 1.00 29.83 343 GLU A C 1
ATOM 2687 O O . GLU A 1 343 ? -13.313 -74.163 10.367 1.00 29.83 343 GLU A O 1
ATOM 2692 N N . GLY A 1 344 ? -13.693 -74.946 12.450 1.00 27.92 344 GLY A N 1
ATOM 2693 C CA . GLY A 1 344 ? -12.407 -75.611 12.788 1.00 27.92 344 GLY A CA 1
ATOM 2694 C C . GLY A 1 344 ? -11.105 -74.805 13.052 1.00 27.92 344 GLY A C 1
ATOM 2695 O O . GLY A 1 344 ? -10.456 -74.384 12.100 1.00 27.92 344 GLY A O 1
ATOM 2696 N N . PRO A 1 345 ? -10.624 -74.692 14.317 1.00 48.00 345 PRO A N 1
ATOM 2697 C CA . PRO A 1 345 ? -9.335 -74.060 14.673 1.00 48.00 345 PRO A CA 1
ATOM 2698 C C . PRO A 1 345 ? -8.322 -74.972 15.417 1.00 48.00 345 PRO A C 1
ATOM 2700 O O . PRO A 1 345 ? -8.737 -75.785 16.231 1.00 48.00 345 PRO A O 1
ATOM 2703 N N . GLU A 1 346 ? -7.006 -74.727 15.291 1.00 28.95 346 GLU A N 1
ATOM 2704 C CA . GLU A 1 346 ? -5.943 -75.084 16.274 1.00 28.95 346 GLU A CA 1
ATOM 2705 C C . GLU A 1 346 ? -4.626 -74.307 15.977 1.00 28.95 346 GLU A C 1
ATOM 2707 O O . GLU A 1 346 ? -4.476 -73.761 14.891 1.00 28.95 346 GLU A O 1
ATOM 2712 N N . ARG A 1 347 ? -3.544 -74.330 16.777 1.00 27.03 347 ARG A N 1
ATOM 2713 C CA . ARG A 1 347 ? -3.266 -73.945 18.181 1.00 27.03 347 ARG A CA 1
ATOM 2714 C C . ARG A 1 347 ? -1.747 -74.165 18.448 1.00 27.03 347 ARG A C 1
ATOM 2716 O O . ARG A 1 347 ? -1.270 -75.284 18.347 1.00 27.03 347 ARG A O 1
ATOM 2723 N N . ALA A 1 348 ? -1.055 -73.137 18.956 1.00 28.22 348 ALA A N 1
ATOM 2724 C CA . ALA A 1 348 ? 0.061 -73.209 19.933 1.00 28.22 348 ALA A CA 1
ATOM 2725 C C . ALA A 1 348 ? 1.518 -73.669 19.587 1.00 28.22 348 ALA A C 1
ATOM 2727 O O . ALA A 1 348 ? 1.792 -74.407 18.652 1.00 28.22 348 ALA A O 1
ATOM 2728 N N . ARG A 1 349 ? 2.407 -73.265 20.528 1.00 26.30 349 ARG A N 1
ATOM 2729 C CA . ARG A 1 349 ? 3.853 -73.542 20.780 1.00 26.30 349 ARG A CA 1
ATOM 2730 C C . ARG A 1 349 ? 4.893 -72.829 19.890 1.00 26.30 349 ARG A C 1
ATOM 2732 O O . ARG A 1 349 ? 4.780 -72.887 18.680 1.00 26.30 349 ARG A O 1
ATOM 2739 N N . LEU A 1 350 ? 5.905 -72.082 20.378 1.00 27.64 350 LEU A N 1
ATOM 2740 C CA . LEU A 1 350 ? 6.641 -71.922 21.670 1.00 27.64 350 LEU A CA 1
ATOM 2741 C C . LEU A 1 350 ? 7.824 -72.891 21.892 1.00 27.64 350 LEU A C 1
ATOM 2743 O O . LEU A 1 350 ? 7.583 -74.078 22.071 1.00 27.64 350 LEU A O 1
ATOM 2747 N N . GLU A 1 351 ? 9.048 -72.324 21.958 1.00 28.33 351 GLU A N 1
ATOM 2748 C CA . GLU A 1 351 ? 10.328 -72.716 22.631 1.00 28.33 351 GLU A CA 1
ATOM 2749 C C . GLU A 1 351 ? 11.550 -72.224 21.796 1.00 28.33 351 GLU A C 1
ATOM 2751 O O . GLU A 1 351 ? 11.379 -71.988 20.607 1.00 28.33 351 GLU A O 1
ATOM 2756 N N . ARG A 1 352 ? 12.815 -72.091 22.260 1.00 27.09 352 ARG A N 1
ATOM 2757 C CA . ARG A 1 352 ? 13.480 -71.657 23.530 1.00 27.09 352 ARG A CA 1
ATOM 2758 C C . ARG A 1 352 ? 15.029 -71.633 23.269 1.00 27.09 352 ARG A C 1
ATOM 2760 O O . ARG A 1 352 ? 15.464 -72.308 22.349 1.00 27.09 352 ARG A O 1
ATOM 2767 N N . ARG A 1 353 ? 15.838 -71.018 24.166 1.00 27.45 353 ARG A N 1
ATOM 2768 C CA . ARG A 1 353 ? 17.325 -71.164 24.390 1.00 27.45 353 ARG A CA 1
ATOM 2769 C C . ARG A 1 353 ? 18.258 -70.316 23.481 1.00 27.45 353 ARG A C 1
ATOM 2771 O O . ARG A 1 353 ? 17.999 -70.223 22.295 1.00 27.45 353 ARG A O 1
ATOM 2778 N N . VAL A 1 354 ? 19.194 -69.490 24.008 1.00 27.97 354 VAL A N 1
ATOM 2779 C CA . VAL A 1 354 ? 20.477 -69.728 24.765 1.00 27.97 354 VAL A CA 1
ATOM 2780 C C . VAL A 1 354 ? 21.595 -70.249 23.836 1.00 27.97 354 VAL A C 1
ATOM 2782 O O . VAL A 1 354 ? 21.330 -71.209 23.128 1.00 27.97 354 VAL A O 1
ATOM 2785 N N . GLY A 1 355 ? 22.846 -69.744 23.798 1.00 26.39 355 GLY A N 1
ATOM 2786 C CA . GLY A 1 355 ? 23.585 -68.684 24.536 1.00 26.39 355 GLY A CA 1
ATOM 2787 C C . GLY A 1 355 ? 25.110 -68.746 24.202 1.00 26.39 355 GLY A C 1
ATOM 2788 O O . GLY A 1 355 ? 25.445 -69.411 23.226 1.00 26.39 355 GLY A O 1
ATOM 2789 N N . SER A 1 356 ? 26.016 -68.185 25.041 1.00 29.47 356 SER A N 1
ATOM 2790 C CA . SER A 1 356 ? 27.511 -68.376 25.021 1.00 29.47 356 SER A CA 1
ATOM 2791 C C . SER A 1 356 ? 28.330 -67.607 23.941 1.00 29.47 356 SER A C 1
ATOM 2793 O O . SER A 1 356 ? 27.775 -67.296 22.897 1.00 29.47 356 SER A O 1
ATOM 2795 N N . GLU A 1 357 ? 29.664 -67.387 24.007 1.00 31.61 357 GLU A N 1
ATOM 2796 C CA . GLU A 1 357 ? 30.599 -66.751 24.992 1.00 31.61 357 GLU A CA 1
ATOM 2797 C C . GLU A 1 357 ? 31.987 -66.481 24.310 1.00 31.61 357 GLU A C 1
ATOM 2799 O O . GLU A 1 357 ? 32.313 -67.155 23.339 1.00 31.61 357 GLU A O 1
ATOM 2804 N N . GLY A 1 358 ? 32.837 -65.585 24.861 1.00 27.31 358 GLY A N 1
ATOM 2805 C CA . GLY A 1 358 ? 34.308 -65.485 24.608 1.00 27.31 358 GLY A CA 1
ATOM 2806 C C . GLY A 1 358 ? 34.786 -64.563 23.449 1.00 27.31 358 GLY A C 1
ATOM 2807 O O . GLY A 1 358 ? 34.254 -64.647 22.355 1.00 27.31 358 GLY A O 1
ATOM 2808 N N . SER A 1 359 ? 35.660 -63.551 23.650 1.00 29.64 359 SER A N 1
ATOM 2809 C CA . SER A 1 359 ? 37.151 -63.551 23.828 1.00 29.64 359 SER A CA 1
ATOM 2810 C C . SER A 1 359 ? 37.937 -63.629 22.483 1.00 29.64 359 SER A C 1
ATOM 2812 O O . SER A 1 359 ? 37.408 -64.193 21.538 1.00 29.64 359 SER A O 1
ATOM 2814 N N . THR A 1 360 ? 39.147 -63.078 22.238 1.00 29.59 360 THR A N 1
ATOM 2815 C CA . THR A 1 360 ? 40.295 -62.621 23.078 1.00 29.59 360 THR A CA 1
ATOM 2816 C C . THR A 1 360 ? 40.983 -61.298 22.603 1.00 29.59 360 THR A C 1
ATOM 2818 O O . THR A 1 360 ? 40.611 -60.690 21.608 1.00 29.59 360 THR A O 1
ATOM 2821 N N . THR A 1 361 ? 42.024 -60.873 23.338 1.00 29.03 361 THR A N 1
ATOM 2822 C CA . THR A 1 361 ? 42.946 -59.701 23.260 1.00 29.03 361 THR A CA 1
ATOM 2823 C C . THR A 1 361 ? 44.097 -59.695 22.217 1.00 29.03 361 THR A C 1
ATOM 2825 O O . THR A 1 361 ? 44.601 -60.769 21.901 1.00 29.03 361 THR A O 1
ATOM 2828 N N . SER A 1 362 ? 44.639 -58.494 21.885 1.00 28.33 362 SER A N 1
ATOM 2829 C CA . SER A 1 362 ? 46.080 -58.087 21.679 1.00 28.33 362 SER A CA 1
ATOM 2830 C C . SER A 1 362 ? 46.214 -57.011 20.562 1.00 28.33 362 SER A C 1
ATOM 2832 O O . SER A 1 362 ? 45.441 -57.071 19.617 1.00 28.33 362 SER A O 1
ATOM 2834 N N . GLY A 1 363 ? 47.109 -56.002 20.530 1.00 26.61 363 GLY A N 1
ATOM 2835 C CA . GLY A 1 363 ? 48.186 -55.539 21.425 1.00 26.61 363 GLY A CA 1
ATOM 2836 C C . GLY A 1 363 ? 48.807 -54.192 20.939 1.00 26.61 363 GLY A C 1
ATOM 2837 O O . GLY A 1 363 ? 48.720 -53.852 19.766 1.00 26.61 363 GLY A O 1
ATOM 2838 N N . ASN A 1 364 ? 49.383 -53.415 21.868 1.00 28.27 364 ASN A N 1
ATOM 2839 C CA . ASN A 1 364 ? 49.898 -52.013 21.796 1.00 28.27 364 ASN A CA 1
ATOM 2840 C C . ASN A 1 364 ? 51.257 -51.843 21.027 1.00 28.27 364 ASN A C 1
ATOM 2842 O O . ASN A 1 364 ? 51.779 -52.864 20.584 1.00 28.27 364 ASN A O 1
ATOM 2846 N N . PRO A 1 365 ? 51.988 -50.681 21.019 1.00 52.62 365 PRO A N 1
ATOM 2847 C CA . PRO A 1 365 ? 51.640 -49.238 21.141 1.00 52.62 365 PRO A CA 1
ATOM 2848 C C . PRO A 1 365 ? 52.441 -48.246 20.215 1.00 52.62 365 PRO A C 1
ATOM 2850 O O . PRO A 1 365 ? 53.505 -48.566 19.696 1.00 52.62 365 PRO A O 1
ATOM 2853 N N . GLY A 1 366 ? 52.068 -46.949 20.228 1.00 26.86 366 GLY A N 1
ATOM 2854 C CA . GLY A 1 366 ? 53.004 -45.892 20.694 1.00 26.86 366 GLY A CA 1
ATOM 2855 C C . GLY A 1 366 ? 53.589 -44.824 19.739 1.00 26.86 366 GLY A C 1
ATOM 2856 O O . GLY A 1 366 ? 54.534 -45.096 19.007 1.00 26.86 366 GLY A O 1
ATOM 2857 N N . ARG A 1 367 ? 53.198 -43.545 19.935 1.00 30.08 367 ARG A N 1
ATOM 2858 C CA . ARG A 1 367 ? 54.115 -42.428 20.309 1.00 30.08 367 ARG A CA 1
ATOM 2859 C C . ARG A 1 367 ? 53.394 -41.087 20.558 1.00 30.08 367 ARG A C 1
ATOM 2861 O O . ARG A 1 367 ? 52.609 -40.618 19.747 1.00 30.08 367 ARG A O 1
ATOM 2868 N N . ALA A 1 368 ? 53.779 -40.444 21.655 1.00 30.08 368 ALA A N 1
ATOM 2869 C CA . ALA A 1 368 ? 53.678 -39.012 21.973 1.00 30.08 368 ALA A CA 1
ATOM 2870 C C . ALA A 1 368 ? 55.066 -38.611 22.565 1.00 30.08 368 ALA A C 1
ATOM 2872 O O . ALA A 1 368 ? 55.897 -39.522 22.694 1.00 30.08 368 ALA A O 1
ATOM 2873 N N . PRO A 1 369 ? 55.380 -37.357 22.973 1.00 44.81 369 PRO A N 1
ATOM 2874 C CA . PRO A 1 369 ? 54.548 -36.146 23.069 1.00 44.81 369 PRO A CA 1
ATOM 2875 C C . PRO A 1 369 ? 55.236 -34.871 22.508 1.00 44.81 369 PRO A C 1
ATOM 2877 O O . PRO A 1 369 ? 56.313 -34.952 21.933 1.00 44.81 369 PRO A O 1
ATOM 2880 N N . ILE A 1 370 ? 54.655 -33.685 22.753 1.00 32.72 370 ILE A N 1
ATOM 2881 C CA . ILE A 1 370 ? 55.359 -32.485 23.269 1.00 32.72 370 ILE A CA 1
ATOM 2882 C C . ILE A 1 370 ? 54.321 -31.489 23.818 1.00 32.72 370 ILE A C 1
ATOM 2884 O O . ILE A 1 370 ? 53.205 -31.381 23.316 1.00 32.72 370 ILE A O 1
ATOM 2888 N N . SER A 1 371 ? 54.681 -30.794 24.897 1.00 28.22 371 SER A N 1
ATOM 2889 C CA . SER A 1 371 ? 53.823 -29.886 25.663 1.00 28.22 371 SER A CA 1
ATOM 2890 C C . SER A 1 371 ? 54.219 -28.422 25.490 1.00 28.22 371 SER A C 1
ATOM 2892 O O . SER A 1 371 ? 55.414 -28.134 25.488 1.00 28.22 371 SER A O 1
ATOM 2894 N N . LEU A 1 372 ? 53.259 -27.494 25.561 1.00 30.62 372 LEU A N 1
ATOM 2895 C CA . LEU A 1 372 ? 53.531 -26.108 25.962 1.00 30.62 372 LEU A CA 1
ATOM 2896 C C . LEU A 1 372 ? 52.367 -25.526 26.783 1.00 30.62 372 LEU A C 1
ATOM 2898 O O . LEU A 1 372 ? 51.228 -25.471 26.330 1.00 30.62 372 LEU A O 1
ATOM 2902 N N . ARG A 1 373 ? 52.669 -25.115 28.022 1.00 29.00 373 ARG A N 1
ATOM 2903 C CA . ARG A 1 373 ? 51.771 -24.369 28.920 1.00 29.00 373 ARG A CA 1
ATOM 2904 C C . ARG A 1 373 ? 52.101 -22.879 28.840 1.00 29.00 373 ARG A C 1
ATOM 2906 O O . ARG A 1 373 ? 53.262 -22.529 29.024 1.00 29.00 373 ARG A O 1
ATOM 2913 N N . LEU A 1 374 ? 51.085 -22.021 28.776 1.00 31.31 374 LEU A N 1
ATOM 2914 C CA . LEU A 1 374 ? 51.142 -20.646 29.297 1.00 31.31 374 LEU A CA 1
ATOM 2915 C C . LEU A 1 374 ? 49.873 -20.359 30.119 1.00 31.31 374 LEU A C 1
ATOM 2917 O O . LEU A 1 374 ? 48.849 -21.013 29.930 1.00 31.31 374 LEU A O 1
ATOM 2921 N N . ARG A 1 375 ? 49.975 -19.475 31.124 1.00 28.69 375 ARG A N 1
ATOM 2922 C CA . ARG A 1 375 ? 49.060 -19.441 32.284 1.00 28.69 375 ARG A CA 1
ATOM 2923 C C . ARG A 1 375 ? 48.658 -18.016 32.699 1.00 28.69 375 ARG A C 1
ATOM 2925 O O . ARG A 1 375 ? 49.486 -17.300 33.248 1.00 28.69 375 ARG A O 1
ATOM 2932 N N . GLY A 1 376 ? 47.354 -17.726 32.629 1.00 27.98 376 GLY A N 1
ATOM 2933 C CA . GLY A 1 376 ? 46.652 -16.705 33.435 1.00 27.98 376 GLY A CA 1
ATOM 2934 C C . GLY A 1 376 ? 46.627 -15.265 32.891 1.00 27.98 376 GLY A C 1
ATOM 2935 O O . GLY A 1 376 ? 47.314 -14.991 31.911 1.00 27.98 376 GLY A O 1
ATOM 2936 N N . PRO A 1 377 ? 45.868 -14.341 33.535 1.00 36.66 377 PRO A N 1
ATOM 2937 C CA . PRO A 1 377 ? 45.100 -14.494 34.787 1.00 36.66 377 PRO A CA 1
ATOM 2938 C C . PRO A 1 377 ? 43.553 -14.358 34.651 1.00 36.66 377 PRO A C 1
ATOM 2940 O O . PRO A 1 377 ? 43.010 -14.291 33.556 1.00 36.66 377 PRO A O 1
ATOM 2943 N N . ARG A 1 378 ? 42.842 -14.405 35.795 1.00 28.34 378 ARG A N 1
ATOM 2944 C CA . ARG A 1 378 ? 41.370 -14.536 35.958 1.00 28.34 378 ARG A CA 1
ATOM 2945 C C . ARG A 1 378 ? 40.604 -13.204 36.076 1.00 28.34 378 ARG A C 1
ATOM 2947 O O . ARG A 1 378 ? 41.099 -12.295 36.729 1.00 28.34 378 ARG A O 1
ATOM 2954 N N . ALA A 1 379 ? 39.319 -13.230 35.699 1.00 28.70 379 ALA A N 1
ATOM 2955 C CA . ALA A 1 379 ? 38.190 -12.623 36.436 1.00 28.70 379 ALA A CA 1
ATOM 2956 C C . ALA A 1 379 ? 36.896 -13.404 36.085 1.00 28.70 379 ALA A C 1
ATOM 2958 O O . ALA A 1 379 ? 36.443 -13.364 34.950 1.00 28.70 379 ALA A O 1
ATOM 2959 N N . VAL A 1 380 ? 36.491 -14.395 36.889 1.00 28.02 380 VAL A N 1
ATOM 2960 C CA . VAL A 1 380 ? 35.364 -14.322 37.852 1.00 28.02 380 VAL A CA 1
ATOM 2961 C C . VAL A 1 380 ? 34.033 -13.888 37.215 1.00 28.02 380 VAL A C 1
ATOM 2963 O O . VAL A 1 380 ? 33.779 -12.705 37.033 1.00 28.02 380 VAL A O 1
ATOM 2966 N N . SER A 1 381 ? 33.160 -14.870 36.972 1.00 29.75 381 SER A N 1
ATOM 2967 C CA . SER A 1 381 ? 31.715 -14.694 36.792 1.00 29.75 381 SER A CA 1
ATOM 2968 C C . SER A 1 381 ? 31.006 -15.640 37.762 1.00 29.75 381 SER A C 1
ATOM 2970 O O . SER A 1 381 ? 31.413 -16.795 37.898 1.00 29.75 381 SER A O 1
ATOM 2972 N N . THR A 1 382 ? 30.004 -15.139 38.478 1.00 31.78 382 THR A N 1
ATOM 2973 C CA . THR A 1 382 ? 29.272 -15.867 39.522 1.00 31.78 382 THR A CA 1
ATOM 2974 C C . THR A 1 382 ? 27.926 -16.353 38.997 1.00 31.78 382 THR A C 1
ATOM 2976 O O . THR A 1 382 ? 27.036 -15.541 38.753 1.00 31.78 382 THR A O 1
ATOM 2979 N N . ALA A 1 383 ? 27.758 -17.669 38.902 1.00 32.28 383 ALA A N 1
ATOM 2980 C CA . ALA A 1 383 ? 26.462 -18.330 38.774 1.00 32.28 383 ALA A CA 1
ATOM 2981 C C . ALA A 1 383 ? 26.353 -19.382 39.897 1.00 32.28 383 ALA A C 1
ATOM 2983 O O . ALA A 1 383 ? 27.341 -20.082 40.126 1.00 32.28 383 ALA A O 1
ATOM 2984 N N . PRO A 1 384 ? 25.227 -19.469 40.630 1.00 33.81 384 PRO A N 1
ATOM 2985 C CA . PRO A 1 384 ? 25.056 -20.449 41.699 1.00 33.81 384 PRO A CA 1
ATOM 2986 C C . PRO A 1 384 ? 24.718 -21.847 41.157 1.00 33.81 384 PRO A C 1
ATOM 2988 O O . PRO A 1 384 ? 24.125 -21.991 40.087 1.00 33.81 384 PRO A O 1
ATOM 2991 N N . ASP A 1 385 ? 25.103 -22.866 41.922 1.00 29.80 385 ASP A N 1
ATOM 2992 C CA . ASP A 1 385 ? 25.073 -24.272 41.520 1.00 29.80 385 ASP A CA 1
ATOM 2993 C C . ASP A 1 385 ? 23.667 -24.879 41.372 1.00 29.80 385 ASP A C 1
ATOM 2995 O O . ASP A 1 385 ? 22.769 -24.669 42.188 1.00 29.80 385 ASP A O 1
ATOM 2999 N N . LEU A 1 386 ? 23.525 -25.748 40.367 1.00 35.03 386 LEU A N 1
ATOM 3000 C CA . LEU A 1 386 ? 22.435 -26.717 40.265 1.00 35.03 386 LEU A CA 1
ATOM 3001 C C . LEU A 1 386 ? 22.786 -27.986 41.051 1.00 35.03 386 LEU A C 1
ATOM 3003 O O . LEU A 1 386 ? 23.547 -28.825 40.561 1.00 35.03 386 LEU A O 1
ATOM 3007 N N . GLN A 1 387 ? 22.166 -28.185 42.216 1.00 29.86 387 GLN A N 1
ATOM 3008 C CA . GLN A 1 387 ? 21.926 -29.528 42.754 1.00 29.86 387 GLN A CA 1
ATOM 3009 C C . GLN A 1 387 ? 20.847 -29.547 43.845 1.00 29.86 387 GLN A C 1
ATOM 3011 O O . GLN A 1 387 ? 20.642 -28.565 44.546 1.00 29.86 387 GLN A O 1
ATOM 3016 N N . MET A 1 388 ? 20.218 -30.720 43.993 1.00 28.25 388 MET A N 1
ATOM 3017 C CA . MET A 1 388 ? 19.161 -31.077 44.954 1.00 28.25 388 MET A CA 1
ATOM 3018 C C . MET A 1 388 ? 17.735 -30.588 44.645 1.00 28.25 388 MET A C 1
ATOM 3020 O O . MET A 1 388 ? 17.300 -29.543 45.108 1.00 28.25 388 MET A O 1
ATOM 3024 N N . LEU A 1 389 ? 16.956 -31.466 44.002 1.00 34.00 389 LEU A N 1
ATOM 3025 C CA . LEU A 1 389 ? 15.749 -32.056 44.608 1.00 34.00 389 LEU A CA 1
ATOM 3026 C C . LEU A 1 389 ? 15.307 -33.274 43.780 1.00 34.00 389 LEU A C 1
ATOM 3028 O O . LEU A 1 389 ? 14.892 -33.142 42.634 1.00 34.00 389 LEU A O 1
ATOM 3032 N N . GLY A 1 390 ? 15.418 -34.471 44.358 1.00 34.44 390 GLY A N 1
ATOM 3033 C CA . GLY A 1 390 ? 14.887 -35.696 43.761 1.00 34.44 390 GLY A CA 1
ATOM 3034 C C . GLY A 1 390 ? 13.509 -36.015 44.331 1.00 34.44 390 GLY A C 1
ATOM 3035 O O . GLY A 1 390 ? 13.406 -36.293 45.522 1.00 34.44 390 GLY A O 1
ATOM 3036 N N . MET A 1 391 ? 12.478 -36.007 43.485 1.00 34.53 391 MET A N 1
ATOM 3037 C CA . MET A 1 391 ? 11.156 -36.594 43.743 1.00 34.53 391 MET A CA 1
ATOM 3038 C C . MET A 1 391 ? 10.571 -37.107 42.414 1.00 34.53 391 MET A C 1
ATOM 3040 O O . MET A 1 391 ? 10.717 -36.420 41.401 1.00 34.53 391 MET A O 1
ATOM 3044 N N . PRO A 1 392 ? 9.919 -38.284 42.378 1.00 37.50 392 PRO A N 1
ATOM 3045 C CA . PRO A 1 392 ? 9.238 -38.771 41.180 1.00 37.50 392 PRO A CA 1
ATOM 3046 C C . PRO A 1 392 ? 7.914 -38.015 40.945 1.00 37.50 392 PRO A C 1
ATOM 3048 O O . PRO A 1 392 ? 7.277 -37.588 41.914 1.00 37.50 392 PRO A O 1
ATOM 3051 N N . PRO A 1 393 ? 7.461 -37.857 39.687 1.00 37.31 393 PRO A N 1
ATOM 3052 C CA . PRO A 1 393 ? 6.212 -37.166 39.388 1.00 37.31 393 PRO A CA 1
ATOM 3053 C C . PRO A 1 393 ? 4.997 -37.973 39.861 1.00 37.31 393 PRO A C 1
ATOM 3055 O O . PRO A 1 393 ? 4.899 -39.185 39.665 1.00 37.31 393 PRO A O 1
ATOM 3058 N N . LYS A 1 394 ? 4.048 -37.270 40.477 1.00 31.73 394 LYS A N 1
ATOM 3059 C CA . LYS A 1 394 ? 2.756 -37.800 40.919 1.00 31.73 394 LYS A CA 1
ATOM 3060 C C . LYS A 1 394 ? 1.785 -37.753 39.734 1.00 31.73 394 LYS A C 1
ATOM 3062 O O . LYS A 1 394 ? 1.666 -36.701 39.116 1.00 31.73 394 LYS A O 1
ATOM 3067 N N . LEU A 1 395 ? 1.110 -38.861 39.414 1.00 38.94 395 LEU A N 1
ATOM 3068 C CA . LEU A 1 395 ? 0.100 -38.871 38.347 1.00 38.94 395 LEU A CA 1
ATOM 3069 C C . LEU A 1 395 ? -1.072 -37.944 38.707 1.00 38.94 395 LEU A C 1
ATOM 3071 O O . LEU A 1 395 ? -1.635 -38.062 39.798 1.00 38.94 395 LEU A O 1
ATOM 3075 N N . GLU A 1 396 ? -1.468 -37.085 37.769 1.00 38.00 396 GLU A N 1
ATOM 3076 C CA . GLU A 1 396 ? -2.752 -36.376 37.805 1.00 38.00 396 GLU A CA 1
ATOM 3077 C C . GLU A 1 396 ? -3.844 -37.177 37.064 1.00 38.00 396 GLU A C 1
ATOM 3079 O O . GLU A 1 396 ? -3.522 -37.967 36.169 1.00 38.00 396 GLU A O 1
ATOM 3084 N N . PRO A 1 397 ? -5.135 -37.036 37.431 1.00 35.72 397 PRO A N 1
ATOM 3085 C CA . PRO A 1 397 ? -6.215 -37.815 36.827 1.00 35.72 397 PRO A CA 1
ATOM 3086 C C . PRO A 1 397 ? -6.583 -37.348 35.412 1.00 35.72 397 PRO A C 1
ATOM 3088 O O . PRO A 1 397 ? -6.618 -36.156 35.122 1.00 35.72 397 PRO A O 1
ATOM 3091 N N . LEU A 1 398 ? -6.959 -38.301 34.557 1.00 39.91 398 LEU A N 1
ATOM 3092 C CA . LEU A 1 398 ? -7.484 -38.044 33.215 1.00 39.91 398 LEU A CA 1
ATOM 3093 C C . LEU A 1 398 ? -8.901 -37.442 33.273 1.00 39.91 398 LEU A C 1
ATOM 3095 O O . LEU A 1 398 ? -9.876 -38.171 33.455 1.00 39.91 398 LEU A O 1
ATOM 3099 N N . THR A 1 399 ? -9.028 -36.136 33.044 1.00 43.97 399 THR A N 1
ATOM 3100 C CA . THR A 1 399 ? -10.276 -35.516 32.564 1.00 43.97 399 THR A CA 1
ATOM 3101 C C . THR A 1 399 ? -10.218 -35.359 31.041 1.00 43.97 399 THR A C 1
ATOM 3103 O O . THR A 1 399 ? -9.229 -34.809 30.550 1.00 43.97 399 THR A O 1
ATOM 3106 N N . PRO A 1 400 ? -11.233 -35.806 30.274 1.00 42.03 400 PRO A N 1
ATOM 3107 C CA . PRO A 1 400 ? -11.275 -35.557 28.835 1.00 42.03 400 PRO A CA 1
ATOM 3108 C C . PRO A 1 400 ? -11.445 -34.051 28.548 1.00 42.03 400 PRO A C 1
ATOM 3110 O O . PRO A 1 400 ? -12.044 -33.343 29.364 1.00 42.03 400 PRO A O 1
ATOM 3113 N N . PRO A 1 401 ? -10.931 -33.542 27.413 1.00 37.97 401 PRO A N 1
ATOM 3114 C CA . PRO A 1 401 ? -11.176 -32.162 27.005 1.00 37.97 401 PRO A CA 1
ATOM 3115 C C . PRO A 1 401 ? -12.665 -31.957 26.667 1.00 37.97 401 PRO A C 1
ATOM 3117 O O . PRO A 1 401 ? -13.311 -32.902 26.211 1.00 37.97 401 PRO A O 1
ATOM 3120 N N . PRO A 1 402 ? -13.221 -30.749 26.871 1.00 36.94 402 PRO A N 1
ATOM 3121 C CA . PRO A 1 402 ? -14.584 -30.441 26.453 1.00 36.94 402 PRO A CA 1
ATOM 3122 C C . PRO A 1 402 ? -14.699 -30.429 24.923 1.00 36.94 402 PRO A C 1
ATOM 3124 O O . PRO A 1 402 ? -13.769 -30.007 24.231 1.00 36.94 402 PRO A O 1
ATOM 3127 N N . ASP A 1 403 ? -15.855 -30.852 24.410 1.00 32.16 403 ASP A N 1
ATOM 3128 C CA . ASP A 1 403 ? -16.172 -30.783 22.985 1.00 32.16 403 ASP A CA 1
ATOM 3129 C C . ASP A 1 403 ? -16.111 -29.333 22.484 1.00 32.16 403 ASP A C 1
ATOM 3131 O O . ASP A 1 403 ? -16.802 -28.443 22.988 1.00 32.16 403 ASP A O 1
ATOM 3135 N N . TYR A 1 404 ? -15.287 -29.092 21.464 1.00 34.59 404 TYR A N 1
ATOM 3136 C CA . TYR A 1 404 ? -15.311 -27.839 20.721 1.00 34.59 404 TYR A CA 1
ATOM 3137 C C . TYR A 1 404 ? -16.405 -27.914 19.657 1.00 34.59 404 TYR A C 1
ATOM 3139 O O . TYR A 1 404 ? -16.157 -28.361 18.536 1.00 34.59 404 TYR A O 1
ATOM 3147 N N . ASP A 1 405 ? -17.601 -27.430 19.996 1.00 32.88 405 ASP A N 1
ATOM 3148 C CA . ASP A 1 405 ? -18.622 -27.099 19.002 1.00 32.88 405 ASP A CA 1
ATOM 3149 C C . ASP A 1 405 ? -18.045 -26.075 18.012 1.00 32.88 405 ASP A C 1
ATOM 3151 O O . ASP A 1 405 ? -17.872 -24.890 18.323 1.00 32.88 405 ASP A O 1
ATOM 3155 N N . VAL A 1 406 ? -17.737 -26.533 16.794 1.00 34.91 406 VAL A N 1
ATOM 3156 C CA . VAL A 1 406 ? -17.297 -25.671 15.691 1.00 34.91 406 VAL A CA 1
ATOM 3157 C C . VAL A 1 406 ? -18.510 -24.910 15.166 1.00 34.91 406 VAL A C 1
ATOM 3159 O O . VAL A 1 406 ? -19.140 -25.273 14.172 1.00 34.91 406 VAL A O 1
ATOM 3162 N N . SER A 1 407 ? -18.843 -23.826 15.859 1.00 29.84 407 SER A N 1
ATOM 3163 C CA . SER A 1 407 ? -19.811 -22.853 15.376 1.00 29.84 407 SER A CA 1
ATOM 3164 C C . SER A 1 407 ? -19.230 -22.154 14.146 1.00 29.84 407 SER A C 1
ATOM 3166 O O . SER A 1 407 ? -18.245 -21.418 14.239 1.00 29.84 407 SER A O 1
ATOM 3168 N N . PHE A 1 408 ? -19.824 -22.400 12.975 1.00 34.84 408 PHE A N 1
ATOM 3169 C CA . PHE A 1 408 ? -19.479 -21.706 11.735 1.00 34.84 408 PHE A CA 1
ATOM 3170 C C . PHE A 1 408 ? -19.911 -20.234 11.829 1.00 34.84 408 PHE A C 1
ATOM 3172 O O . PHE A 1 408 ? -21.001 -19.858 11.396 1.00 34.84 408 PHE A O 1
ATOM 3179 N N . GLY A 1 409 ? -19.042 -19.402 12.410 1.00 33.12 409 GLY A N 1
ATOM 3180 C CA . GLY A 1 409 ? -19.203 -17.950 12.437 1.00 33.12 409 GLY A CA 1
ATOM 3181 C C . GLY A 1 409 ? -19.363 -17.392 11.023 1.00 33.12 409 GLY A C 1
ATOM 3182 O O . GLY A 1 409 ? -18.667 -17.810 10.091 1.00 33.12 409 GLY A O 1
ATOM 3183 N N . GLN A 1 410 ? -20.302 -16.460 10.856 1.00 34.88 410 GLN A N 1
ATOM 3184 C CA . GLN A 1 410 ? -20.617 -15.877 9.554 1.00 34.88 410 GLN A CA 1
ATOM 3185 C C . GLN A 1 410 ? -19.375 -15.182 8.949 1.00 34.88 410 GLN A C 1
ATOM 3187 O O . GLN A 1 410 ? -18.496 -14.705 9.673 1.00 34.88 410 GLN A O 1
ATOM 3192 N N . PRO A 1 411 ? -19.262 -15.096 7.609 1.00 44.91 411 PRO A N 1
ATOM 3193 C CA . PRO A 1 411 ? -18.082 -14.513 6.962 1.00 44.91 411 PRO A CA 1
ATOM 3194 C C . PRO A 1 411 ? -17.823 -13.037 7.326 1.00 44.91 411 PRO A C 1
ATOM 3196 O O . PRO A 1 411 ? -16.700 -12.564 7.161 1.00 44.91 411 PRO A O 1
ATOM 3199 N N . ASP A 1 412 ? -18.822 -12.324 7.852 1.00 44.69 412 ASP A N 1
ATOM 3200 C CA . ASP A 1 412 ? -18.782 -10.881 8.092 1.00 44.69 412 ASP A CA 1
ATOM 3201 C C . ASP A 1 412 ? -17.907 -10.423 9.285 1.00 44.69 412 ASP A C 1
ATOM 3203 O O . ASP A 1 412 ? -17.385 -9.309 9.229 1.00 44.69 412 ASP A O 1
ATOM 3207 N N . ASP A 1 413 ? -17.682 -11.236 10.330 1.00 56.38 413 ASP A N 1
ATOM 3208 C CA . ASP A 1 413 ? -17.164 -10.766 11.641 1.00 56.38 413 ASP A CA 1
ATOM 3209 C C . ASP A 1 413 ? -15.893 -9.888 11.581 1.00 56.38 413 ASP A C 1
ATOM 3211 O O . ASP A 1 413 ? -15.818 -8.844 12.236 1.00 56.38 413 ASP A O 1
ATOM 3215 N N . VAL A 1 414 ? -14.927 -10.242 10.720 1.00 66.75 414 VAL A N 1
ATOM 3216 C CA . VAL A 1 414 ? -13.634 -9.532 10.561 1.00 66.75 414 VAL A CA 1
ATOM 3217 C C . VAL A 1 414 ? -13.818 -8.069 10.126 1.00 66.75 414 VAL A C 1
ATOM 3219 O O . VAL A 1 414 ? -12.969 -7.217 10.391 1.00 66.75 414 VAL A O 1
ATOM 3222 N N . PHE A 1 415 ? -14.939 -7.743 9.478 1.00 55.94 415 PHE A N 1
ATOM 3223 C CA . PHE A 1 415 ? -15.253 -6.389 9.022 1.00 55.94 415 PHE A CA 1
ATOM 3224 C C . PHE A 1 415 ? -16.109 -5.585 10.009 1.00 55.94 415 PHE A C 1
ATOM 3226 O O . PHE A 1 415 ? -16.287 -4.377 9.792 1.00 55.94 415 PHE A O 1
ATOM 3233 N N . PHE A 1 416 ? -16.607 -6.185 11.099 1.00 54.84 416 PHE A N 1
ATOM 3234 C CA . PHE A 1 416 ? -17.574 -5.545 12.002 1.00 54.84 416 PHE A CA 1
ATOM 3235 C C . PHE A 1 416 ? -17.146 -5.393 13.462 1.00 54.84 416 PHE A C 1
ATOM 3237 O O . PHE A 1 416 ? -17.720 -4.517 14.118 1.00 54.84 416 PHE A O 1
ATOM 3244 N N . GLU A 1 417 ? -16.126 -6.106 13.951 1.00 48.75 417 GLU A N 1
ATOM 3245 C CA . GLU A 1 417 ? -15.622 -5.876 15.313 1.00 48.75 417 GLU A CA 1
ATOM 3246 C C . GLU A 1 417 ? -15.213 -4.400 15.541 1.00 48.75 417 GLU A C 1
ATOM 3248 O O . GLU A 1 417 ? -14.622 -3.737 14.675 1.00 48.75 417 GLU A O 1
ATOM 3253 N N . ASN A 1 418 ? -15.689 -3.877 16.682 1.00 42.78 418 ASN A N 1
ATOM 3254 C CA . ASN A 1 418 ? -15.322 -2.625 17.377 1.00 42.78 418 ASN A CA 1
ATOM 3255 C C . ASN A 1 418 ? -16.274 -2.299 18.558 1.00 42.78 418 ASN A C 1
ATOM 3257 O O . ASN A 1 418 ? -16.015 -1.353 19.296 1.00 42.78 418 ASN A O 1
ATOM 3261 N N . ASN A 1 419 ? -17.361 -3.056 18.774 1.00 32.91 419 ASN A N 1
ATOM 3262 C CA . ASN A 1 419 ? -18.282 -2.844 19.901 1.00 32.91 419 ASN A CA 1
ATOM 3263 C C . ASN A 1 419 ? -17.976 -3.779 21.086 1.00 32.91 419 ASN A C 1
ATOM 3265 O O . ASN A 1 419 ? -18.676 -4.766 21.308 1.00 32.91 419 ASN A O 1
ATOM 3269 N N . ARG A 1 420 ? -16.968 -3.426 21.890 1.00 28.52 420 ARG A N 1
ATOM 3270 C CA . ARG A 1 420 ? -16.869 -3.859 23.294 1.00 28.52 420 ARG A CA 1
ATOM 3271 C C . ARG A 1 420 ? -16.627 -2.642 24.183 1.00 28.52 420 ARG A C 1
ATOM 3273 O O . ARG A 1 420 ? -15.492 -2.239 24.406 1.00 28.52 420 ARG A O 1
ATOM 3280 N N . THR A 1 421 ? -17.710 -2.059 24.690 1.00 27.98 421 THR A N 1
ATOM 3281 C CA . THR A 1 421 ? -17.655 -1.226 25.898 1.00 27.98 421 THR A CA 1
ATOM 3282 C C . THR A 1 421 ? -17.225 -2.104 27.078 1.00 27.98 421 THR A C 1
ATOM 3284 O O . THR A 1 421 ? -17.844 -3.154 27.270 1.00 27.98 421 THR A O 1
ATOM 3287 N N . PRO A 1 422 ? -16.194 -1.725 27.854 1.00 30.33 422 PRO A N 1
ATOM 3288 C CA . PRO A 1 422 ? -15.879 -2.404 29.106 1.00 30.33 422 PRO A CA 1
ATOM 3289 C C . PRO A 1 422 ? -16.964 -2.120 30.169 1.00 30.33 422 PRO A C 1
ATOM 3291 O O . PRO A 1 422 ? -17.688 -1.128 30.027 1.00 30.33 422 PRO A O 1
ATOM 3294 N N . PRO A 1 423 ? -17.100 -2.994 31.186 1.00 40.44 423 PRO A N 1
ATOM 3295 C CA . PRO A 1 423 ? -18.044 -2.825 32.296 1.00 40.44 423 PRO A CA 1
ATOM 3296 C C . PRO A 1 423 ? -17.662 -1.687 33.258 1.00 40.44 423 PRO A C 1
ATOM 3298 O O . PRO A 1 423 ? -16.452 -1.377 33.360 1.00 40.44 423 PRO A O 1
#

pLDDT: mean 71.75, std 28.18, range [26.02, 98.94]

Radius of gyration: 36.59 Å; chains: 1; bounding box: 81×111×88 Å

Sequence (423 aa):
MTPAPRTLELFYDVLSPYSWLGFEVLCRYKKLWNINLQLRPSLIAAIMKDSGNQPPALLPRKAQYLQNDIRLLGQQIQVPIQFPKDFFSVILEKGSLSAMRFLTAVNLEHPKMLEKVSRELWMRVWSRDEDISEPKSILAAAEKAGMSTEQAQGLLEKISTPKVKNELRDTTNAACKYGAFGLPVTVAHLDGQTHMLFGSDRMELLAHLLGAWGGAMVPRQFWGRLEKPLLFLCCASFLLGLALLGIQPDIAPVAYFFLTLGGFFLFACLLACILERGFRSMQTENSGASSNARDNEAFEVPTYEEAVVLESQCRPQELGQPPPYSSVVTPPVLEEGQPGHPEGPERARLERRVGSEGSTTSGNPGRAPISLRLRGPRAVSTAPDLQMLGMPPKLEPLTPPPDYDVSFGQPDDVFFENNRTPP

Foldseek 3Di:
DPDAAWEKEKEDELLDLLSLLLLLVVVVCVVQASHDYHYFLEFQVLLQVLLVHDDLVVPVVSVVVCQVVSVVSCVVSVPLFHQAPCSPCDPPPQGQLLVSLLLLLCCVPPVVLSSLLSSLSNCQVGHVVHDRRDLVNSLVSSVNSPDDSVRSVVSSVCSQPPVSLVSRVVSNVVCVVVVDNGDTWMWIDDPNDIDIDHGSVCVQVVCVSSVNPPDDDDRPVRLVVVLVVLLVLLVVLLVVLVVQVPPDPVCNVVSVVSNVVSVVSVVVNVVSVVVVVVSVVVVVVVVPDDDDPDDPPPDPDDDPVVVVVVVPPDDDDDDDDDDDDDDDDDDDDDDDDDDDDDDDDDDDDDDDDDDDDDDDDDDDDDDDDDDDDDDDDDDDDDDDDDDDDDDDDDDDDDDDDDDDPPDPDDSCPVSNPDDDDDD